Protein AF-A0A564Q3L9-F1 (afdb_monomer_lite)

Structure (mmCIF, N/CA/C/O backbone):
data_AF-A0A564Q3L9-F1
#
_entry.id   AF-A0A564Q3L9-F1
#
loop_
_atom_site.group_PDB
_atom_site.id
_atom_site.type_symbol
_atom_site.label_atom_id
_atom_site.label_alt_id
_atom_site.label_comp_id
_atom_site.label_asym_id
_atom_site.label_entity_id
_atom_site.label_seq_id
_atom_site.pdbx_PDB_ins_code
_atom_site.Cartn_x
_atom_site.Cartn_y
_atom_site.Cartn_z
_atom_site.occupancy
_atom_site.B_iso_or_equiv
_atom_site.auth_seq_id
_atom_site.auth_comp_id
_atom_site.auth_asym_id
_atom_site.auth_atom_id
_atom_site.pdbx_PDB_model_num
ATOM 1 N N . MET A 1 1 ? -37.054 45.787 -38.393 1.00 36.66 1 MET A N 1
ATOM 2 C CA . MET A 1 1 ? -37.288 44.353 -38.662 1.00 36.66 1 MET A CA 1
ATOM 3 C C . MET A 1 1 ? -36.066 43.829 -39.397 1.00 36.66 1 MET A C 1
ATOM 5 O O . MET A 1 1 ? -36.064 43.747 -40.614 1.00 36.66 1 MET A O 1
ATOM 9 N N . ASN A 1 2 ? -34.985 43.690 -38.637 1.00 29.45 2 ASN A N 1
ATOM 10 C CA . ASN A 1 2 ? -33.688 43.140 -39.015 1.00 29.45 2 ASN A CA 1
ATOM 11 C C . ASN A 1 2 ? -32.836 43.249 -37.755 1.00 29.45 2 ASN A C 1
ATOM 13 O O . ASN A 1 2 ? -32.255 44.293 -37.501 1.00 29.45 2 ASN A O 1
ATOM 17 N N . GLU A 1 3 ? -32.912 42.216 -36.932 1.00 30.67 3 GLU A N 1
ATOM 18 C CA . GLU A 1 3 ? -31.900 41.748 -35.986 1.00 30.67 3 GLU A CA 1
ATOM 19 C C . GLU A 1 3 ? -32.474 40.473 -35.355 1.00 30.67 3 GLU A C 1
ATOM 21 O O . GLU A 1 3 ? -33.692 40.308 -35.316 1.00 30.67 3 GLU A O 1
ATOM 26 N N . ILE A 1 4 ? -31.609 39.563 -34.906 1.00 30.97 4 ILE A N 1
ATOM 27 C CA . ILE A 1 4 ? -31.904 38.184 -34.462 1.00 30.97 4 ILE A CA 1
ATOM 28 C C . ILE A 1 4 ? -31.942 37.153 -35.607 1.00 30.97 4 ILE A C 1
ATOM 30 O O . ILE A 1 4 ? -32.950 36.520 -35.904 1.00 30.97 4 ILE A O 1
ATOM 34 N N . LYS A 1 5 ? -30.777 36.936 -36.226 1.00 33.12 5 LYS A N 1
ATOM 35 C CA . LYS A 1 5 ? -30.342 35.616 -36.721 1.00 33.12 5 LYS A CA 1
ATOM 36 C C . LYS A 1 5 ? -28.828 35.487 -36.538 1.00 33.12 5 LYS A C 1
ATOM 38 O O . LYS A 1 5 ? -28.066 35.580 -37.493 1.00 33.12 5 LYS A O 1
ATOM 43 N N . ARG A 1 6 ? -28.405 35.325 -35.282 1.00 31.47 6 ARG A N 1
ATOM 44 C CA . ARG A 1 6 ? -27.099 34.772 -34.880 1.00 31.47 6 ARG A CA 1
ATOM 45 C C . ARG A 1 6 ? -27.146 34.447 -33.385 1.00 31.47 6 ARG A C 1
ATOM 47 O O . ARG A 1 6 ? -26.598 35.158 -32.556 1.00 31.47 6 ARG A O 1
ATOM 54 N N . THR A 1 7 ? -27.894 33.403 -33.038 1.00 29.00 7 THR A N 1
ATOM 55 C CA . THR A 1 7 ? -27.875 32.805 -31.692 1.00 29.00 7 THR A CA 1
ATOM 56 C C . THR A 1 7 ? -28.346 31.358 -31.813 1.00 29.00 7 THR A C 1
ATOM 58 O O . THR A 1 7 ? -29.477 31.000 -31.513 1.00 29.00 7 THR A O 1
ATOM 61 N N . SER A 1 8 ? -27.490 30.528 -32.398 1.00 32.84 8 SER A N 1
ATOM 62 C CA . SER A 1 8 ? -27.624 29.068 -32.422 1.00 32.84 8 SER A CA 1
ATOM 63 C C . SER A 1 8 ? -26.205 28.513 -32.503 1.00 32.84 8 SER A C 1
ATOM 65 O O . SER A 1 8 ? -25.759 28.121 -33.573 1.00 32.84 8 SER A O 1
ATOM 67 N N . ALA A 1 9 ? -25.466 28.666 -31.399 1.00 28.91 9 ALA A N 1
ATOM 68 C CA . ALA A 1 9 ? -24.153 28.051 -31.150 1.00 28.91 9 ALA A CA 1
ATOM 69 C C . ALA A 1 9 ? -23.674 28.160 -29.677 1.00 28.91 9 ALA A C 1
ATOM 71 O O . ALA A 1 9 ? -22.564 27.742 -29.391 1.00 28.91 9 ALA A O 1
ATOM 72 N N . ILE A 1 10 ? -24.455 28.714 -28.729 1.00 29.48 10 ILE A N 1
ATOM 73 C CA . ILE A 1 10 ? -24.005 28.930 -27.326 1.00 29.48 10 ILE A CA 1
ATOM 74 C C . ILE A 1 10 ? -25.071 28.465 -26.307 1.00 29.48 10 ILE A C 1
ATOM 76 O O . ILE A 1 10 ? -25.273 29.073 -25.270 1.00 29.48 10 ILE A O 1
ATOM 80 N N . VAL A 1 11 ? -25.819 27.394 -26.598 1.00 29.17 11 VAL A N 1
ATOM 81 C CA . VAL A 1 11 ? -26.769 26.798 -25.620 1.00 29.17 11 VAL A CA 1
ATOM 82 C C . VAL A 1 11 ? -26.702 25.261 -25.643 1.00 29.17 11 VAL A C 1
ATOM 84 O O . VAL A 1 11 ? -27.696 24.580 -25.453 1.00 29.17 11 VAL A O 1
ATOM 87 N N . VAL A 1 12 ? -25.524 24.688 -25.916 1.00 30.05 12 VAL A N 1
ATOM 88 C CA . VAL A 1 12 ? -25.299 23.224 -25.846 1.00 30.05 12 VAL A CA 1
ATOM 89 C C . VAL A 1 12 ? -24.134 22.857 -24.904 1.00 30.05 12 VAL A C 1
ATOM 91 O O . VAL A 1 12 ? -23.819 21.691 -24.744 1.00 30.05 12 VAL A O 1
ATOM 94 N N . ILE A 1 13 ? -23.541 23.821 -24.187 1.00 26.33 13 ILE A N 1
ATOM 95 C CA . ILE A 1 13 ? -22.445 23.558 -23.223 1.00 26.33 13 ILE A CA 1
ATOM 96 C C . ILE A 1 13 ? -22.904 23.672 -21.753 1.00 26.33 13 ILE A C 1
ATOM 98 O O . ILE A 1 13 ? -22.250 23.177 -20.847 1.00 26.33 13 ILE A O 1
ATOM 102 N N . THR A 1 14 ? -24.102 24.190 -21.483 1.00 26.00 14 THR A N 1
ATOM 103 C CA . THR A 1 14 ? -24.658 24.309 -20.119 1.00 26.00 14 THR A CA 1
ATOM 104 C C . THR A 1 14 ? -25.574 23.149 -19.706 1.00 26.00 14 THR A C 1
ATOM 106 O O . THR A 1 14 ? -26.394 23.286 -18.804 1.00 26.00 14 THR A O 1
ATOM 109 N N . SER A 1 15 ? -25.431 21.981 -20.339 1.00 25.38 15 SER A N 1
ATOM 110 C CA . SER A 1 15 ? -26.140 20.744 -19.951 1.00 25.38 15 SER A CA 1
ATOM 111 C C . SER A 1 15 ? -25.208 19.546 -19.717 1.00 25.38 15 SER A C 1
ATOM 113 O O . SER A 1 15 ? -25.695 18.438 -19.534 1.00 25.38 15 SER A O 1
ATOM 115 N N . VAL A 1 16 ? -23.888 19.777 -19.673 1.00 28.89 16 VAL A N 1
ATOM 116 C CA . VAL A 1 16 ? -22.863 18.765 -19.334 1.00 28.89 16 VAL A CA 1
ATOM 117 C C . VAL A 1 16 ? -22.222 19.029 -17.957 1.00 28.89 16 VAL A C 1
ATOM 119 O O . VAL A 1 16 ? -21.744 18.106 -17.318 1.00 28.89 16 VAL A O 1
ATOM 122 N N . LEU A 1 17 ? -22.349 20.237 -17.395 1.00 28.06 17 LEU A N 1
ATOM 123 C CA . LEU A 1 17 ? -21.810 20.586 -16.064 1.00 28.06 17 LEU A CA 1
ATOM 124 C C . LEU A 1 17 ? -22.804 20.431 -14.895 1.00 28.06 17 LEU A C 1
ATOM 126 O O . LEU A 1 17 ? -22.549 20.884 -13.789 1.00 28.06 17 LEU A O 1
ATOM 130 N N . LEU A 1 18 ? -23.938 19.765 -15.121 1.00 27.64 18 LEU A N 1
ATOM 131 C CA . LEU A 1 18 ? -24.878 19.358 -14.060 1.00 27.64 18 LEU A CA 1
ATOM 132 C C . LEU A 1 18 ? -25.152 17.844 -14.065 1.00 27.64 18 LEU A C 1
ATOM 134 O O . LEU A 1 18 ? -26.038 17.368 -13.365 1.00 27.64 18 LEU A O 1
ATOM 138 N N . LEU A 1 19 ? -24.354 17.100 -14.838 1.00 25.92 19 LEU A N 1
ATOM 139 C CA . LEU A 1 19 ? -24.280 15.638 -14.832 1.00 25.92 19 LEU A CA 1
ATOM 140 C C . LEU A 1 19 ? -22.906 15.117 -14.371 1.00 25.92 19 LEU A C 1
ATOM 142 O O . LEU A 1 19 ? -22.805 13.937 -14.080 1.00 25.92 19 LEU A O 1
ATOM 146 N N . ALA A 1 20 ? -21.901 15.981 -14.181 1.00 26.83 20 ALA A N 1
ATOM 147 C CA . ALA A 1 20 ? -20.660 15.631 -13.474 1.00 26.83 20 ALA A CA 1
ATOM 148 C C . ALA A 1 20 ? -20.811 15.677 -11.936 1.00 26.83 20 ALA A C 1
ATOM 150 O O . ALA A 1 20 ? -20.135 14.947 -11.231 1.00 26.83 20 ALA A O 1
ATOM 151 N N . ALA A 1 21 ? -21.792 16.422 -11.409 1.00 28.83 21 ALA A N 1
ATOM 152 C CA . ALA A 1 21 ? -22.181 16.371 -9.990 1.00 28.83 21 ALA A CA 1
ATOM 153 C C . ALA A 1 21 ? -23.227 15.271 -9.677 1.00 28.83 21 ALA A C 1
ATOM 155 O O . ALA A 1 21 ? -23.758 15.200 -8.574 1.00 28.83 21 ALA A O 1
ATOM 156 N N . LEU A 1 22 ? -23.558 14.432 -10.665 1.00 26.75 22 LEU A N 1
ATOM 157 C CA . LEU A 1 22 ? -24.455 13.274 -10.529 1.00 26.75 22 LEU A CA 1
ATOM 158 C C . LEU A 1 22 ? -23.872 11.993 -11.155 1.00 26.75 22 LEU A C 1
ATOM 160 O O . LEU A 1 22 ? -24.547 10.971 -11.180 1.00 26.75 22 LEU A O 1
ATOM 164 N N . ALA A 1 23 ? -22.626 12.047 -11.637 1.00 25.62 23 ALA A N 1
ATOM 165 C CA . ALA A 1 23 ? -21.830 10.888 -12.042 1.00 25.62 23 ALA A CA 1
ATOM 166 C C . ALA A 1 23 ? -20.826 10.457 -10.953 1.00 25.62 23 ALA A C 1
ATOM 168 O O . ALA A 1 23 ? -20.194 9.422 -11.095 1.00 25.62 23 ALA A O 1
ATOM 169 N N . LEU A 1 24 ? -20.765 11.185 -9.830 1.00 31.55 24 LEU A N 1
ATOM 170 C CA . LEU A 1 24 ? -20.158 10.743 -8.566 1.00 31.55 24 LEU A CA 1
ATOM 171 C C . LEU A 1 24 ? -21.138 9.925 -7.689 1.00 31.55 24 LEU A C 1
ATOM 173 O O . LEU A 1 24 ? -20.862 9.668 -6.526 1.00 31.55 24 LEU A O 1
ATOM 177 N N . SER A 1 25 ? -22.307 9.528 -8.216 1.00 28.67 25 SER A N 1
ATOM 178 C CA . SER A 1 25 ? -23.333 8.771 -7.469 1.00 28.67 25 SER A CA 1
ATOM 179 C C . SER A 1 25 ? -23.845 7.503 -8.160 1.00 28.67 25 SER A C 1
ATOM 181 O O . SER A 1 25 ? -24.833 6.909 -7.731 1.00 28.67 25 SER A O 1
ATOM 183 N N . THR A 1 26 ? -23.147 7.024 -9.187 1.00 27.47 26 THR A N 1
ATOM 184 C CA . THR A 1 26 ? -23.281 5.642 -9.663 1.00 27.47 26 THR A CA 1
ATOM 185 C C . THR A 1 26 ? -21.883 5.120 -9.941 1.00 27.47 26 THR A C 1
ATOM 187 O O . THR A 1 26 ? -21.382 5.283 -11.051 1.00 27.47 26 THR A O 1
ATOM 190 N N . GLY A 1 27 ? -21.252 4.548 -8.911 1.00 35.16 27 GLY A N 1
ATOM 191 C CA . GLY A 1 27 ? -19.991 3.814 -9.002 1.00 35.16 27 GLY A CA 1
ATOM 192 C C . GLY A 1 27 ? -20.140 2.592 -9.901 1.00 35.16 27 GLY A C 1
ATOM 193 O O . GLY A 1 27 ? -20.323 1.475 -9.439 1.00 35.16 27 GLY A O 1
ATOM 194 N N . ILE A 1 28 ? -20.132 2.839 -11.204 1.00 32.59 28 ILE A N 1
ATOM 195 C CA . ILE A 1 28 ? -19.844 1.861 -12.242 1.00 32.59 28 ILE A CA 1
ATOM 196 C C . ILE A 1 28 ? -18.863 2.568 -13.177 1.00 32.59 28 ILE A C 1
ATOM 198 O O . ILE A 1 28 ? -19.193 2.933 -14.305 1.00 32.59 28 ILE A O 1
ATOM 202 N N . ALA A 1 29 ? -17.666 2.842 -12.660 1.00 27.23 29 ALA A N 1
ATOM 203 C CA . ALA A 1 29 ? -16.497 2.741 -13.510 1.00 27.23 29 ALA A CA 1
ATOM 204 C C . ALA A 1 29 ? -16.290 1.236 -13.693 1.00 27.23 29 ALA A C 1
ATOM 206 O O . ALA A 1 29 ? -16.245 0.490 -12.716 1.00 27.23 29 ALA A O 1
ATOM 207 N N . SER A 1 30 ? -16.326 0.772 -14.939 1.00 27.17 30 SER A N 1
ATOM 208 C CA . SER A 1 30 ? -15.905 -0.587 -15.243 1.00 27.17 30 SER A CA 1
ATOM 209 C C . SER A 1 30 ? -14.473 -0.743 -14.755 1.00 27.17 30 SER A C 1
ATOM 211 O O . SER A 1 30 ? -13.633 0.083 -15.109 1.00 27.17 30 SER A O 1
ATOM 213 N N . ALA A 1 31 ? -14.240 -1.779 -13.952 1.00 31.03 31 ALA A N 1
ATOM 214 C CA . ALA A 1 31 ? -12.922 -2.331 -13.710 1.00 31.03 31 ALA A CA 1
ATOM 215 C C . ALA A 1 31 ? -12.270 -2.604 -15.071 1.00 31.03 31 ALA A C 1
ATOM 217 O O . ALA A 1 31 ? -12.680 -3.512 -15.785 1.00 31.03 31 ALA A O 1
ATOM 218 N N . ASP A 1 32 ? -11.374 -1.708 -15.454 1.00 30.39 32 ASP A N 1
ATOM 219 C CA . ASP A 1 32 ? -10.386 -1.853 -16.518 1.00 30.39 32 ASP A CA 1
ATOM 220 C C . ASP A 1 32 ? -9.269 -0.846 -16.183 1.00 30.39 32 ASP A C 1
ATOM 222 O O . ASP A 1 32 ? -8.963 0.074 -16.935 1.00 30.39 32 ASP A O 1
ATOM 226 N N . SER A 1 33 ? -8.708 -0.971 -14.979 1.00 30.72 33 SER A N 1
ATOM 227 C CA . SER A 1 33 ? -7.280 -0.742 -14.779 1.00 30.72 33 SER A CA 1
ATOM 228 C C . SER A 1 33 ? -6.671 -2.133 -14.822 1.00 30.72 33 SER A C 1
ATOM 230 O O . SER A 1 33 ? -6.732 -2.892 -13.852 1.00 30.72 33 SER A O 1
ATOM 232 N N . ALA A 1 34 ? -6.245 -2.519 -16.021 1.00 28.45 34 ALA A N 1
ATOM 233 C CA . ALA A 1 34 ? -5.473 -3.728 -16.208 1.00 28.45 34 ALA A CA 1
ATOM 234 C C . ALA A 1 34 ? -4.266 -3.659 -15.270 1.00 28.45 34 ALA A C 1
ATOM 236 O O . ALA A 1 34 ? -3.600 -2.633 -15.176 1.00 28.45 34 ALA A O 1
ATOM 237 N N . LYS A 1 35 ? -4.079 -4.749 -14.536 1.00 37.16 35 LYS A N 1
ATOM 238 C CA . LYS A 1 35 ? -2.906 -5.054 -13.734 1.00 37.16 35 LYS A CA 1
ATOM 239 C C . LYS A 1 35 ? -1.649 -4.768 -14.557 1.00 37.16 35 LYS A C 1
ATOM 241 O O . LYS A 1 35 ? -1.450 -5.436 -15.564 1.00 37.16 35 LYS A O 1
ATOM 246 N N . GLU A 1 36 ? -0.796 -3.867 -14.103 1.00 40.03 36 GLU A N 1
ATOM 247 C CA . GLU A 1 36 ? 0.636 -3.933 -14.416 1.00 40.03 36 GLU A CA 1
ATOM 248 C C . GLU A 1 36 ? 1.309 -4.660 -13.243 1.00 40.03 36 GLU A C 1
ATOM 250 O O . GLU A 1 36 ? 2.118 -4.145 -12.482 1.00 40.03 36 GLU A O 1
ATOM 255 N N . GLU A 1 37 ? 0.865 -5.907 -13.044 1.00 47.66 37 GLU A N 1
ATOM 256 C CA . GLU A 1 37 ? 1.752 -6.945 -12.534 1.00 47.66 37 GLU A CA 1
ATOM 257 C C . GLU A 1 37 ? 2.782 -7.145 -13.654 1.00 47.66 37 GLU A C 1
ATOM 259 O O . GLU A 1 37 ? 2.371 -7.242 -14.811 1.00 47.66 37 GLU A O 1
ATOM 264 N N . LEU A 1 38 ? 4.082 -7.277 -13.350 1.00 52.72 38 LEU A N 1
ATOM 265 C CA . LEU A 1 38 ? 4.919 -8.143 -14.188 1.00 52.72 38 LEU A CA 1
ATOM 266 C C . LEU A 1 38 ? 4.103 -9.423 -14.322 1.00 52.72 38 LEU A C 1
ATOM 268 O O . LEU A 1 38 ? 3.833 -10.036 -13.283 1.00 52.72 38 LEU A O 1
ATOM 272 N N . PRO A 1 39 ? 3.580 -9.757 -15.505 1.00 64.38 39 PRO A N 1
ATOM 273 C CA . PRO A 1 39 ? 2.521 -10.737 -15.576 1.00 64.38 39 PRO A CA 1
ATOM 274 C C . PRO A 1 39 ? 3.146 -12.089 -15.265 1.00 64.38 39 PRO A C 1
ATOM 276 O O . PRO A 1 39 ? 3.690 -12.739 -16.141 1.00 64.38 39 PRO A O 1
ATOM 279 N N . ALA A 1 40 ? 3.139 -12.498 -13.994 1.00 66.94 40 ALA A N 1
ATOM 280 C CA . ALA A 1 40 ? 3.864 -13.679 -13.534 1.00 66.94 40 ALA A CA 1
ATOM 281 C C . ALA A 1 40 ? 3.378 -14.929 -14.275 1.00 66.94 40 ALA A C 1
ATOM 283 O O . ALA A 1 40 ? 4.156 -15.835 -14.539 1.00 66.94 40 ALA A O 1
ATOM 284 N N . ALA A 1 41 ? 2.101 -14.929 -14.670 1.00 69.75 41 ALA A N 1
ATOM 285 C CA . ALA A 1 41 ? 1.532 -15.923 -15.565 1.00 69.75 41 ALA A CA 1
ATOM 286 C C . ALA A 1 41 ? 2.156 -15.887 -16.971 1.00 69.75 41 ALA A C 1
ATOM 288 O O . ALA A 1 41 ? 2.513 -16.946 -17.468 1.00 69.75 41 ALA A O 1
ATOM 289 N N . ASP A 1 42 ? 2.331 -14.711 -17.579 1.00 77.25 42 ASP A N 1
ATOM 290 C CA . ASP A 1 42 ? 2.924 -14.585 -18.917 1.00 77.25 42 ASP A CA 1
ATOM 291 C C . ASP A 1 42 ? 4.443 -14.853 -18.874 1.00 77.25 42 ASP A C 1
ATOM 293 O O . ASP A 1 42 ? 4.977 -15.508 -19.758 1.00 77.25 42 ASP A O 1
ATOM 297 N N . ILE A 1 43 ? 5.147 -14.429 -17.814 1.00 84.50 43 ILE A N 1
ATOM 298 C CA . ILE A 1 43 ? 6.557 -14.775 -17.558 1.00 84.50 43 ILE A CA 1
ATOM 299 C C . ILE A 1 43 ? 6.713 -16.295 -17.453 1.00 84.50 43 ILE A C 1
ATOM 301 O O . ILE A 1 43 ? 7.614 -16.866 -18.062 1.00 84.50 43 ILE A O 1
ATOM 305 N N . GLN A 1 44 ? 5.836 -16.951 -16.690 1.00 87.38 44 GLN A N 1
ATOM 306 C CA . GLN A 1 44 ? 5.859 -18.400 -16.529 1.00 87.38 44 GLN A CA 1
ATOM 307 C C . GLN A 1 44 ? 5.519 -19.122 -17.839 1.00 87.38 44 GLN A C 1
ATOM 309 O O . GLN A 1 44 ? 6.202 -20.078 -18.180 1.00 87.38 44 GLN A O 1
ATOM 314 N N . GLU A 1 45 ? 4.532 -18.638 -18.599 1.00 88.06 45 GLU A N 1
ATOM 315 C CA . GLU A 1 45 ? 4.182 -19.172 -19.924 1.00 88.06 45 GLU A CA 1
ATOM 316 C C . GLU A 1 45 ? 5.370 -19.084 -20.895 1.00 88.06 45 GLU A C 1
ATOM 318 O O . GLU A 1 45 ? 5.700 -20.067 -21.551 1.00 88.06 45 GLU A O 1
ATOM 323 N N . VAL A 1 46 ? 6.079 -17.951 -20.930 1.00 94.19 46 VAL A N 1
ATOM 324 C CA . VAL A 1 46 ? 7.265 -17.783 -21.786 1.00 94.19 46 VAL A CA 1
ATOM 325 C C . VAL A 1 46 ? 8.413 -18.705 -21.358 1.00 94.19 46 VAL A C 1
ATOM 327 O O . VAL A 1 46 ? 9.082 -19.277 -22.216 1.00 94.19 46 VAL A O 1
ATOM 330 N N . ILE A 1 47 ? 8.646 -18.887 -20.052 1.00 96.50 47 ILE A N 1
ATOM 331 C CA . ILE A 1 47 ? 9.673 -19.820 -19.552 1.00 96.50 47 ILE A CA 1
ATOM 332 C C . ILE A 1 47 ? 9.321 -21.272 -19.906 1.00 96.50 47 ILE A C 1
ATOM 334 O O . ILE A 1 47 ? 10.213 -22.021 -20.295 1.00 96.50 47 ILE A O 1
ATOM 338 N N . GLU A 1 48 ? 8.044 -21.660 -19.836 1.00 95.38 48 GLU A N 1
ATOM 339 C CA . GLU A 1 48 ? 7.585 -22.998 -20.238 1.00 95.38 48 GLU A CA 1
ATOM 340 C C . GLU A 1 48 ? 7.830 -23.266 -21.739 1.00 95.38 48 GLU A C 1
ATOM 342 O O . GLU A 1 48 ? 8.279 -24.355 -22.097 1.00 95.38 48 GLU A O 1
ATOM 347 N N . GLU A 1 49 ? 7.606 -22.280 -22.616 1.00 97.31 49 GLU A N 1
ATOM 348 C CA . GLU A 1 49 ? 7.916 -22.395 -24.055 1.00 97.31 49 GLU A CA 1
ATOM 349 C C . GLU A 1 49 ? 9.438 -22.499 -24.300 1.00 97.31 49 GLU A C 1
ATOM 351 O O . GLU A 1 49 ? 9.894 -23.307 -25.113 1.00 97.31 49 GLU A O 1
ATOM 356 N N . ILE A 1 50 ? 10.253 -21.737 -23.554 1.00 97.56 50 ILE A N 1
ATOM 357 C CA . ILE A 1 50 ? 11.722 -21.858 -23.599 1.00 97.56 50 ILE A CA 1
ATOM 358 C C . ILE A 1 50 ? 12.156 -23.268 -23.180 1.00 97.56 50 ILE A C 1
ATOM 360 O O . ILE A 1 50 ? 12.977 -23.875 -23.870 1.00 97.56 50 ILE A O 1
ATOM 364 N N . ASP A 1 51 ? 11.609 -23.800 -22.084 1.00 97.94 51 ASP A N 1
ATOM 365 C CA . ASP A 1 51 ? 11.919 -25.148 -21.599 1.00 97.94 51 ASP A CA 1
ATOM 366 C C . ASP A 1 51 ? 11.578 -26.221 -22.643 1.00 97.94 51 ASP A C 1
ATOM 368 O O . ASP A 1 51 ? 12.400 -27.099 -22.930 1.00 97.94 51 ASP A O 1
ATOM 372 N N . GLU A 1 52 ? 10.404 -26.128 -23.278 1.00 97.75 52 GLU A N 1
ATOM 373 C CA . GLU A 1 52 ? 9.997 -27.056 -24.339 1.00 97.75 52 GLU A CA 1
ATOM 374 C C . GLU A 1 52 ? 11.005 -27.053 -25.500 1.00 97.75 52 GLU A C 1
ATOM 376 O O . GLU A 1 52 ? 11.483 -28.116 -25.916 1.00 97.75 52 GLU A O 1
ATOM 381 N N . HIS A 1 53 ? 11.409 -25.875 -25.973 1.00 97.88 53 HIS A N 1
ATOM 382 C CA . HIS A 1 53 ? 12.366 -25.759 -27.070 1.00 97.88 53 HIS A CA 1
ATOM 383 C C . HIS A 1 53 ? 13.799 -26.164 -26.686 1.00 97.88 53 HIS A C 1
ATOM 385 O O . HIS A 1 53 ? 14.516 -26.755 -27.499 1.00 97.88 53 HIS A O 1
ATOM 391 N N . VAL A 1 54 ? 14.241 -25.932 -25.447 1.00 97.81 54 VAL A N 1
ATOM 392 C CA . VAL A 1 54 ? 15.548 -26.427 -24.973 1.00 97.81 54 VAL A CA 1
ATOM 393 C C . VAL A 1 54 ? 15.563 -27.958 -24.945 1.00 97.81 54 VAL A C 1
ATOM 395 O O . VAL A 1 54 ? 16.535 -28.580 -25.390 1.00 97.81 54 VAL A O 1
ATOM 398 N N . HIS A 1 55 ? 14.460 -28.596 -24.551 1.00 97.56 55 HIS A N 1
ATOM 399 C CA . HIS A 1 55 ? 14.314 -30.045 -24.674 1.00 97.56 55 HIS A CA 1
ATOM 400 C C . HIS A 1 55 ? 14.368 -30.518 -26.137 1.00 97.56 55 HIS A C 1
ATOM 402 O O . HIS A 1 55 ? 14.934 -31.583 -26.421 1.00 97.56 55 HIS A O 1
ATOM 408 N N . GLU A 1 56 ? 13.815 -29.763 -27.088 1.00 97.44 56 GLU A N 1
ATOM 409 C CA . GLU A 1 56 ? 13.961 -30.045 -28.523 1.00 97.44 56 GLU A CA 1
ATOM 410 C C . GLU A 1 56 ? 15.424 -29.943 -28.982 1.00 97.44 56 GLU A C 1
ATOM 412 O O . GLU A 1 56 ? 15.898 -30.856 -29.671 1.00 97.44 56 GLU A O 1
ATOM 417 N N . LEU A 1 57 ? 16.174 -28.928 -28.528 1.00 96.69 57 LEU A N 1
ATOM 418 C CA . LEU A 1 57 ? 17.610 -28.797 -28.807 1.00 96.69 57 LEU A CA 1
ATOM 419 C C . LEU A 1 57 ? 18.408 -30.000 -28.302 1.00 96.69 57 LEU A C 1
ATOM 421 O O . LEU A 1 57 ? 19.214 -30.569 -29.048 1.00 96.69 57 LEU A O 1
ATOM 425 N N . ILE A 1 58 ? 18.177 -30.427 -27.058 1.00 97.31 58 ILE A N 1
ATOM 426 C CA . ILE A 1 58 ? 18.849 -31.595 -26.466 1.00 97.31 58 ILE A CA 1
ATOM 427 C C . ILE A 1 58 ? 18.574 -32.834 -27.324 1.00 97.31 58 ILE A C 1
ATOM 429 O O . ILE A 1 58 ? 19.497 -33.538 -27.748 1.00 97.31 58 ILE A O 1
ATOM 433 N N . ASN A 1 59 ? 17.299 -33.088 -27.630 1.00 97.19 59 ASN A N 1
ATOM 434 C CA . ASN A 1 59 ? 16.887 -34.262 -28.393 1.00 97.19 59 ASN A CA 1
ATOM 435 C C . ASN A 1 59 ? 17.454 -34.254 -29.821 1.00 97.19 59 ASN A C 1
ATOM 437 O O . ASN A 1 59 ? 17.954 -35.283 -30.283 1.00 97.19 59 ASN A O 1
ATOM 441 N N . GLY A 1 60 ? 17.419 -33.116 -30.518 1.00 97.12 60 GLY A N 1
ATOM 442 C CA . GLY A 1 60 ? 17.994 -32.992 -31.856 1.00 97.12 60 GLY A CA 1
ATOM 443 C C . GLY A 1 60 ? 19.516 -33.163 -31.847 1.00 97.12 60 GLY A C 1
ATOM 444 O O . GLY A 1 60 ? 20.069 -33.900 -32.668 1.00 97.12 60 GLY A O 1
ATOM 445 N N . THR A 1 61 ? 20.207 -32.603 -30.853 1.00 97.81 61 THR A N 1
ATOM 446 C CA . THR A 1 61 ? 21.660 -32.782 -30.698 1.00 97.81 61 THR A CA 1
ATOM 447 C C . THR A 1 61 ? 22.028 -34.251 -30.476 1.00 97.81 61 THR A C 1
ATOM 449 O O . THR A 1 61 ? 22.969 -34.757 -31.096 1.00 97.81 61 THR A O 1
ATOM 452 N N . MET A 1 62 ? 21.250 -34.984 -29.670 1.00 97.50 62 MET A N 1
ATOM 453 C CA . MET A 1 62 ? 21.428 -36.431 -29.498 1.00 97.50 62 MET A CA 1
ATOM 454 C C . MET A 1 62 ? 21.262 -37.206 -30.815 1.00 97.50 62 MET A C 1
ATOM 456 O O . MET A 1 62 ? 21.963 -38.191 -31.049 1.00 97.50 62 MET A O 1
ATOM 460 N N . VAL A 1 63 ? 20.377 -36.763 -31.713 1.00 97.50 63 VAL A N 1
ATOM 461 C CA . VAL A 1 63 ? 20.232 -37.383 -33.040 1.00 97.50 63 VAL A CA 1
ATOM 462 C C . VAL A 1 63 ? 21.472 -37.140 -33.905 1.00 97.50 63 VAL A C 1
ATOM 464 O O . VAL A 1 63 ? 21.923 -38.068 -34.585 1.00 97.50 63 VAL A O 1
ATOM 467 N N . ILE A 1 64 ? 22.061 -35.938 -33.867 1.00 97.38 64 ILE A N 1
ATOM 468 C CA . ILE A 1 64 ? 23.348 -35.662 -34.529 1.00 97.38 64 ILE A CA 1
ATOM 469 C C . ILE A 1 64 ? 24.430 -36.590 -33.967 1.00 97.38 64 ILE A C 1
ATOM 471 O O . ILE A 1 64 ? 25.113 -37.258 -34.750 1.00 97.38 64 ILE A O 1
ATOM 475 N N . HIS A 1 65 ? 24.540 -36.683 -32.640 1.00 98.06 65 HIS A N 1
ATOM 476 C CA . HIS A 1 65 ? 25.489 -37.548 -31.935 1.00 98.06 65 HIS A CA 1
ATOM 477 C C . HIS A 1 65 ? 25.392 -39.012 -32.389 1.00 98.06 65 HIS A C 1
ATOM 479 O O . HIS A 1 65 ? 26.379 -39.582 -32.866 1.00 98.06 65 HIS A O 1
ATOM 485 N N . ASP A 1 66 ? 24.199 -39.605 -32.304 1.00 97.75 66 ASP A N 1
ATOM 486 C CA . ASP A 1 66 ? 23.985 -41.028 -32.577 1.00 97.75 66 ASP A CA 1
ATOM 487 C C . ASP A 1 66 ? 24.175 -41.361 -34.063 1.00 97.75 66 ASP A C 1
ATOM 489 O O . ASP A 1 66 ? 24.797 -42.367 -34.417 1.00 97.75 66 ASP A O 1
ATOM 493 N N . ASN A 1 67 ? 23.659 -40.520 -34.966 1.00 97.56 67 ASN A N 1
ATOM 494 C CA . ASN A 1 67 ? 23.759 -40.764 -36.406 1.00 97.56 67 ASN A CA 1
ATOM 495 C C . ASN A 1 67 ? 25.202 -40.659 -36.907 1.00 97.56 67 ASN A C 1
ATOM 497 O O . ASN A 1 67 ? 25.623 -41.455 -37.754 1.00 97.56 67 ASN A O 1
ATOM 501 N N . THR A 1 68 ? 25.964 -39.692 -36.396 1.00 97.31 68 THR A N 1
ATOM 502 C CA . THR A 1 68 ? 27.367 -39.501 -36.783 1.00 97.31 68 THR A CA 1
ATOM 503 C C . THR A 1 68 ? 28.261 -40.600 -36.210 1.00 97.31 68 THR A C 1
ATOM 505 O O . THR A 1 68 ? 29.126 -41.088 -36.941 1.00 97.31 68 THR A O 1
ATOM 508 N N . GLU A 1 69 ? 27.969 -41.113 -35.008 1.00 97.75 69 GLU A N 1
ATOM 509 C CA . GLU A 1 69 ? 28.619 -42.304 -34.434 1.00 97.75 69 GLU A CA 1
ATOM 510 C C . GLU A 1 69 ? 28.456 -43.526 -35.358 1.00 97.75 69 GLU A C 1
ATOM 512 O O . GLU A 1 69 ? 29.435 -44.201 -35.687 1.00 97.75 69 GLU A O 1
ATOM 517 N N . GLN A 1 70 ? 27.243 -43.778 -35.881 1.00 97.56 70 GLN A N 1
ATOM 518 C CA . GLN A 1 70 ? 27.002 -44.904 -36.802 1.00 97.56 70 GLN A CA 1
ATOM 519 C C . GLN A 1 70 ? 27.866 -44.843 -38.073 1.00 97.56 70 GLN A C 1
ATOM 521 O O . GLN A 1 70 ? 28.165 -45.883 -38.674 1.00 97.56 70 GLN A O 1
ATOM 526 N N . ILE A 1 71 ? 28.253 -43.641 -38.511 1.00 96.56 71 ILE A N 1
ATOM 527 C CA . ILE A 1 71 ? 29.122 -43.435 -39.674 1.00 96.56 71 ILE A CA 1
ATOM 528 C C . ILE A 1 71 ? 30.600 -43.520 -39.258 1.00 96.56 71 ILE A C 1
ATOM 530 O O . ILE A 1 71 ? 31.376 -44.205 -39.929 1.00 96.56 71 ILE A O 1
ATOM 534 N N . ALA A 1 72 ? 30.991 -42.878 -38.156 1.00 96.69 72 ALA A N 1
ATOM 535 C CA . ALA A 1 72 ? 32.369 -42.822 -37.667 1.00 96.69 72 ALA A CA 1
ATOM 536 C C . ALA A 1 72 ? 32.922 -44.207 -37.271 1.00 96.69 72 ALA A C 1
ATOM 538 O O . ALA A 1 72 ? 34.040 -44.585 -37.660 1.00 96.69 72 ALA A O 1
ATOM 539 N N . ASP A 1 73 ? 32.110 -45.027 -36.600 1.00 96.38 73 ASP A N 1
ATOM 540 C CA . ASP A 1 73 ? 32.522 -46.328 -36.061 1.00 96.38 73 ASP A CA 1
ATOM 541 C C . ASP A 1 73 ? 32.498 -47.471 -37.080 1.00 96.38 73 ASP A C 1
ATOM 543 O O . ASP A 1 73 ? 33.021 -48.567 -36.836 1.00 96.38 73 ASP A O 1
ATOM 547 N N . ASN A 1 74 ? 31.936 -47.246 -38.269 1.00 95.44 74 ASN A N 1
ATOM 548 C CA . ASN A 1 74 ? 31.823 -48.309 -39.251 1.00 95.44 74 ASN A CA 1
ATOM 549 C C . ASN A 1 74 ? 33.140 -48.547 -40.005 1.00 95.44 74 ASN A C 1
ATOM 551 O O . ASN A 1 74 ? 33.407 -47.946 -41.045 1.00 95.44 74 ASN A O 1
ATOM 555 N N . GLU A 1 75 ? 33.922 -49.535 -39.554 1.00 94.00 75 GLU A N 1
ATOM 556 C CA . GLU A 1 75 ? 35.204 -49.928 -40.165 1.00 94.00 75 GLU A CA 1
ATOM 557 C C . GLU A 1 75 ? 35.140 -50.342 -41.648 1.00 94.00 75 GLU A C 1
ATOM 559 O O . GLU A 1 75 ? 36.180 -50.493 -42.291 1.00 94.00 75 GLU A O 1
ATOM 564 N N . THR A 1 76 ? 33.943 -50.542 -42.209 1.00 94.19 76 THR A N 1
ATOM 565 C CA . THR A 1 76 ? 33.768 -50.860 -43.634 1.00 94.19 76 THR A CA 1
ATOM 566 C C . THR A 1 76 ? 33.704 -49.629 -44.543 1.00 94.19 76 THR A C 1
ATOM 568 O O . THR A 1 76 ? 33.765 -49.788 -45.765 1.00 94.19 76 THR A O 1
ATOM 571 N N . LEU A 1 77 ? 33.587 -48.427 -43.969 1.00 94.88 77 LEU A N 1
ATOM 572 C CA . LEU A 1 77 ? 33.553 -47.149 -44.681 1.00 94.88 77 LEU A CA 1
ATOM 573 C C . LEU A 1 77 ? 34.956 -46.583 -44.944 1.00 94.88 77 LEU A C 1
ATOM 575 O O . LEU A 1 77 ? 35.949 -47.031 -44.371 1.00 94.88 77 LEU A O 1
ATOM 579 N N . ASP A 1 78 ? 35.026 -45.609 -45.855 1.00 95.19 78 ASP A N 1
ATOM 580 C CA . ASP A 1 78 ? 36.268 -44.911 -46.195 1.00 95.19 78 ASP A CA 1
ATOM 581 C C . ASP A 1 78 ? 36.818 -44.119 -45.000 1.00 95.19 78 ASP A C 1
ATOM 583 O O . ASP A 1 78 ? 36.058 -43.536 -44.231 1.00 95.19 78 ASP A O 1
ATOM 587 N N . GLU A 1 79 ? 38.142 -44.100 -44.847 1.00 95.62 79 GLU A N 1
ATOM 588 C CA . GLU A 1 79 ? 38.809 -43.494 -43.687 1.00 95.62 79 GLU A CA 1
ATOM 589 C C . GLU A 1 79 ? 38.581 -41.974 -43.616 1.00 95.62 79 GLU A C 1
ATOM 591 O O . GLU A 1 79 ? 38.383 -41.451 -42.523 1.00 95.62 79 GLU A O 1
ATOM 596 N N . ASP A 1 80 ? 38.532 -41.281 -44.762 1.00 95.50 80 ASP A N 1
ATOM 597 C CA . ASP A 1 80 ? 38.269 -39.833 -44.831 1.00 95.50 80 ASP A CA 1
ATOM 598 C C . ASP A 1 80 ? 36.826 -39.502 -44.418 1.00 95.50 80 ASP A C 1
ATOM 600 O O . ASP A 1 80 ? 36.597 -38.599 -43.619 1.00 95.50 80 ASP A O 1
ATOM 604 N N . LEU A 1 81 ? 35.852 -40.292 -44.889 1.00 96.31 81 LEU A N 1
ATOM 605 C CA . LEU A 1 81 ? 34.442 -40.157 -44.502 1.00 96.31 81 LEU A CA 1
ATOM 606 C C . LEU A 1 81 ? 34.243 -40.372 -42.997 1.00 96.31 81 LEU A C 1
ATOM 608 O O . LEU A 1 81 ? 33.540 -39.601 -42.350 1.00 96.31 81 LEU A O 1
ATOM 612 N N . ARG A 1 82 ? 34.870 -41.416 -42.443 1.00 97.56 82 ARG A N 1
ATOM 613 C CA . ARG A 1 82 ? 34.800 -41.712 -41.008 1.00 97.56 82 ARG A CA 1
ATOM 614 C C . ARG A 1 82 ? 35.423 -40.603 -40.170 1.00 97.56 82 ARG A C 1
ATOM 616 O O . ARG A 1 82 ? 34.863 -40.263 -39.142 1.00 97.56 82 ARG A O 1
ATOM 623 N N . ALA A 1 83 ? 36.545 -40.032 -40.613 1.00 97.06 83 ALA A N 1
ATOM 624 C CA . ALA A 1 83 ? 37.197 -38.931 -39.911 1.00 97.06 83 ALA A CA 1
ATOM 625 C C . ALA A 1 83 ? 36.322 -37.667 -39.870 1.00 97.06 83 ALA A C 1
ATOM 627 O O . ALA A 1 83 ? 36.247 -37.026 -38.830 1.00 97.06 83 ALA A O 1
ATOM 628 N N . LYS A 1 84 ? 35.620 -37.342 -40.965 1.00 97.38 84 LYS A N 1
ATOM 629 C CA . LYS A 1 84 ? 34.658 -36.226 -40.986 1.00 97.38 84 LYS A CA 1
ATOM 630 C C . LYS A 1 84 ? 33.457 -36.483 -40.077 1.00 97.38 84 LYS A C 1
ATOM 632 O O . LYS A 1 84 ? 33.037 -35.587 -39.360 1.00 97.38 84 LYS A O 1
ATOM 637 N N . ALA A 1 85 ? 32.911 -37.700 -40.099 1.00 97.38 85 ALA A N 1
ATOM 638 C CA . ALA A 1 85 ? 31.804 -38.069 -39.218 1.00 97.38 85 ALA A CA 1
ATOM 639 C C . ALA A 1 85 ? 32.210 -38.043 -37.739 1.00 97.38 85 ALA A C 1
ATOM 641 O O . ALA A 1 85 ? 31.430 -37.590 -36.914 1.00 97.38 85 ALA A O 1
ATOM 642 N N . GLU A 1 86 ? 33.436 -38.464 -37.422 1.00 97.56 86 GLU A N 1
ATOM 643 C CA . GLU A 1 86 ? 34.001 -38.364 -36.074 1.00 97.56 86 GLU A CA 1
ATOM 644 C C . GLU A 1 86 ? 34.138 -36.905 -35.623 1.00 97.56 86 GLU A C 1
ATOM 646 O O . GLU A 1 86 ? 33.883 -36.598 -34.468 1.00 97.56 86 GLU A O 1
ATOM 651 N N . GLU A 1 87 ? 34.506 -35.986 -36.519 1.00 97.69 87 GLU A N 1
ATOM 652 C CA . GLU A 1 87 ? 34.599 -34.558 -36.195 1.00 97.69 87 GLU A CA 1
ATOM 653 C C . GLU A 1 87 ? 33.233 -33.974 -35.803 1.00 97.69 87 GLU A C 1
ATOM 655 O O . GLU A 1 87 ? 33.123 -33.349 -34.749 1.00 97.69 87 GLU A O 1
ATOM 660 N N . VAL A 1 88 ? 32.182 -34.271 -36.577 1.00 97.19 88 VAL A N 1
ATOM 661 C CA . VAL A 1 88 ? 30.806 -33.855 -36.247 1.00 97.19 88 VAL A CA 1
ATOM 662 C C . VAL A 1 88 ? 30.298 -34.559 -34.981 1.00 97.19 88 VAL A C 1
ATOM 664 O O . VAL A 1 88 ? 29.655 -33.932 -34.143 1.00 97.19 88 VAL A O 1
ATOM 667 N N . HIS A 1 89 ? 30.624 -35.843 -34.793 1.00 97.38 89 HIS A N 1
ATOM 668 C CA . HIS A 1 89 ? 30.295 -36.576 -33.570 1.00 97.38 89 HIS A CA 1
ATOM 669 C C . HIS A 1 89 ? 30.934 -35.917 -32.345 1.00 97.38 89 HIS A C 1
ATOM 671 O O . HIS A 1 89 ? 30.249 -35.650 -31.364 1.00 97.38 89 HIS A O 1
ATOM 677 N N . VAL A 1 90 ? 32.225 -35.585 -32.400 1.00 96.44 90 VAL A N 1
ATOM 678 C CA . VAL A 1 90 ? 32.921 -34.888 -31.311 1.00 96.44 90 VAL A CA 1
ATOM 679 C C . VAL A 1 90 ? 32.295 -33.517 -31.047 1.00 96.44 90 VAL A C 1
ATOM 681 O O . VAL A 1 90 ? 32.072 -33.185 -29.885 1.00 96.44 90 VAL A O 1
ATOM 684 N N . ALA A 1 91 ? 31.955 -32.760 -32.093 1.00 95.62 91 ALA A N 1
ATOM 685 C CA . ALA A 1 91 ? 31.276 -31.474 -31.944 1.00 95.62 91 ALA A CA 1
ATOM 686 C C . ALA A 1 91 ? 29.885 -31.606 -31.297 1.00 95.62 91 ALA A C 1
ATOM 688 O O . ALA A 1 91 ? 29.490 -30.745 -30.518 1.00 95.62 91 ALA A O 1
ATOM 689 N N . SER A 1 92 ? 29.164 -32.709 -31.527 1.00 97.06 92 SER A N 1
ATOM 690 C CA . SER A 1 92 ? 27.871 -32.941 -30.868 1.00 97.06 92 SER A CA 1
ATOM 691 C C . SER A 1 92 ? 27.971 -33.074 -29.343 1.00 97.06 92 SER A C 1
ATOM 693 O O . SER A 1 92 ? 27.019 -32.733 -28.651 1.00 97.06 92 SER A O 1
ATOM 695 N N . HIS A 1 93 ? 29.122 -33.491 -28.793 1.00 96.00 93 HIS A N 1
ATOM 696 C CA . HIS A 1 93 ? 29.339 -33.466 -27.338 1.00 96.00 93 HIS A CA 1
ATOM 697 C C . HIS A 1 93 ? 29.428 -32.033 -26.814 1.00 96.00 93 HIS A C 1
ATOM 699 O O . HIS A 1 93 ? 28.895 -31.749 -25.751 1.00 96.00 93 HIS A O 1
ATOM 705 N N . GLU A 1 94 ? 30.086 -31.133 -27.550 1.00 94.88 94 GLU A N 1
ATOM 706 C CA . GLU A 1 94 ? 30.153 -29.707 -27.203 1.00 94.88 94 GLU A CA 1
ATOM 707 C C . GLU A 1 94 ? 28.765 -29.064 -27.244 1.00 94.88 94 GLU A C 1
ATOM 709 O O . GLU A 1 94 ? 28.378 -28.404 -26.285 1.00 94.88 94 GLU A O 1
ATOM 714 N N . LEU A 1 95 ? 27.986 -29.348 -28.291 1.00 96.50 95 LEU A N 1
ATOM 715 C CA . LEU A 1 95 ? 26.592 -28.916 -28.391 1.00 96.50 95 LEU A CA 1
ATOM 716 C C . LEU A 1 95 ? 25.743 -29.435 -27.215 1.00 96.50 95 LEU A C 1
ATOM 718 O O . LEU A 1 95 ? 24.973 -28.666 -26.648 1.00 96.50 95 LEU A O 1
ATOM 722 N N . LEU A 1 96 ? 25.920 -30.699 -26.805 1.00 96.88 96 LEU A N 1
ATOM 723 C CA . LEU A 1 96 ? 25.204 -31.266 -25.655 1.00 96.88 96 LEU A CA 1
ATOM 724 C C . LEU A 1 96 ? 25.561 -30.561 -24.342 1.00 96.88 96 LEU A C 1
ATOM 726 O O . LEU A 1 96 ? 24.658 -30.241 -23.574 1.00 96.88 96 LEU A O 1
ATOM 730 N N . TYR A 1 97 ? 26.843 -30.271 -24.097 1.00 96.62 97 TYR A N 1
ATOM 731 C CA . TYR A 1 97 ? 27.243 -29.514 -22.905 1.00 96.62 97 TYR A CA 1
ATOM 732 C C . TYR A 1 97 ? 26.608 -28.123 -22.877 1.00 96.62 97 TYR A C 1
ATOM 734 O O . TYR A 1 97 ? 26.118 -27.704 -21.837 1.00 96.62 97 TYR A O 1
ATOM 742 N N . ILE A 1 98 ? 26.559 -27.434 -24.021 1.00 96.88 98 ILE A N 1
ATOM 743 C CA . ILE A 1 98 ? 25.920 -26.117 -24.105 1.00 96.88 98 ILE A CA 1
ATOM 744 C C . ILE A 1 98 ? 24.420 -26.221 -23.795 1.00 96.88 98 ILE A C 1
ATOM 746 O O . ILE A 1 98 ? 23.898 -25.393 -23.057 1.00 96.88 98 ILE A O 1
ATOM 750 N N . THR A 1 99 ? 23.723 -27.243 -24.302 1.00 95.94 99 THR A N 1
ATOM 751 C CA . THR A 1 99 ? 22.297 -27.431 -23.984 1.00 95.94 99 THR A CA 1
ATOM 752 C C . THR A 1 99 ? 22.043 -27.801 -22.523 1.00 95.94 99 THR A C 1
ATOM 754 O O . THR A 1 99 ? 21.023 -27.400 -21.977 1.00 95.94 99 THR A O 1
ATOM 757 N N . GLU A 1 100 ? 22.961 -28.526 -21.874 1.00 95.62 100 GLU A N 1
ATOM 758 C CA . GLU A 1 100 ? 22.880 -28.810 -20.434 1.00 95.62 100 GLU A CA 1
ATOM 759 C C . GLU A 1 100 ? 23.053 -27.527 -19.603 1.00 95.62 100 GLU A C 1
ATOM 761 O O . GLU A 1 100 ? 22.278 -27.307 -18.674 1.00 95.62 100 GLU A O 1
ATOM 766 N N . ASP A 1 101 ? 24.010 -26.665 -19.969 1.00 97.62 101 ASP A N 1
ATOM 767 C CA . ASP A 1 101 ? 24.211 -25.364 -19.315 1.00 97.62 101 ASP A CA 1
ATOM 768 C C . ASP A 1 101 ? 22.976 -24.453 -19.488 1.00 97.62 101 ASP A C 1
ATOM 770 O O . ASP A 1 101 ? 22.557 -23.787 -18.542 1.00 97.62 101 ASP A O 1
ATOM 774 N N . ILE A 1 102 ? 22.355 -24.444 -20.678 1.00 97.50 102 ILE A N 1
ATOM 775 C CA . ILE A 1 102 ? 21.111 -23.694 -20.923 1.00 97.50 102 ILE A CA 1
ATOM 776 C C . ILE A 1 102 ? 19.968 -24.243 -20.063 1.00 97.50 102 ILE A C 1
ATOM 778 O O . ILE A 1 102 ? 19.268 -23.455 -19.436 1.00 97.50 102 ILE A O 1
ATOM 782 N N . GLN A 1 103 ? 19.790 -25.566 -19.990 1.00 98.00 103 GLN A N 1
ATOM 783 C CA . GLN A 1 103 ? 18.730 -26.173 -19.178 1.00 98.00 103 GLN A CA 1
ATOM 784 C C . GLN A 1 103 ? 18.876 -25.827 -17.689 1.00 98.00 103 GLN A C 1
ATOM 786 O O . GLN A 1 103 ? 17.884 -25.512 -17.043 1.00 98.00 103 GLN A O 1
ATOM 791 N N . GLU A 1 104 ? 20.098 -25.828 -17.142 1.00 98.06 104 GLU A N 1
ATOM 792 C CA . GLU A 1 104 ? 20.327 -25.430 -15.742 1.00 98.06 104 GLU A CA 1
ATOM 793 C C . GLU A 1 104 ? 19.897 -23.975 -15.484 1.00 98.06 104 GLU A C 1
ATOM 795 O O . GLU A 1 104 ? 19.325 -23.676 -14.436 1.00 98.06 104 GLU A O 1
ATOM 800 N N . LEU A 1 105 ? 20.121 -23.079 -16.451 1.00 98.19 105 LEU A N 1
ATOM 801 C CA . LEU A 1 105 ? 19.687 -21.681 -16.372 1.00 98.19 105 LEU A CA 1
ATOM 802 C C . LEU A 1 105 ? 18.169 -21.518 -16.539 1.00 98.19 105 LEU A C 1
ATOM 804 O O . LEU A 1 105 ? 17.588 -20.627 -15.925 1.00 98.19 105 LEU A O 1
ATOM 808 N N . VAL A 1 106 ? 17.516 -22.360 -17.344 1.00 97.94 106 VAL A N 1
ATOM 809 C CA . VAL A 1 106 ? 16.048 -22.373 -17.476 1.00 97.94 106 VAL A CA 1
ATOM 810 C C . VAL A 1 106 ? 15.392 -22.864 -16.184 1.00 97.94 106 VAL A C 1
ATOM 812 O O . VAL A 1 106 ? 14.476 -22.210 -15.691 1.00 97.94 106 VAL A O 1
ATOM 815 N N . ASP A 1 107 ? 15.919 -23.927 -15.572 1.00 97.12 107 ASP A N 1
ATOM 816 C CA . ASP A 1 107 ? 15.471 -24.404 -14.257 1.00 97.12 107 ASP A CA 1
ATOM 817 C C . ASP A 1 107 ? 15.649 -23.307 -13.178 1.00 97.12 107 ASP A C 1
ATOM 819 O O . ASP A 1 107 ? 14.798 -23.127 -12.302 1.00 97.12 107 ASP A O 1
ATOM 823 N N . GLU A 1 108 ? 16.748 -22.539 -13.241 1.00 97.19 108 GLU A N 1
ATOM 824 C CA . GLU A 1 108 ? 16.965 -21.365 -12.385 1.00 97.19 108 GLU A CA 1
ATOM 825 C C . GLU A 1 108 ? 15.906 -20.278 -12.644 1.00 97.19 108 GLU A C 1
ATOM 827 O O . GLU A 1 108 ? 15.321 -19.760 -11.691 1.00 97.19 108 GLU A O 1
ATOM 832 N N . LEU A 1 109 ? 15.599 -19.966 -13.909 1.00 95.50 109 LEU A N 1
ATOM 833 C CA . LEU A 1 109 ? 14.550 -19.009 -14.272 1.00 95.50 109 LEU A CA 1
ATOM 834 C C . LEU A 1 109 ? 13.167 -19.430 -13.759 1.00 95.50 109 LEU A C 1
ATOM 836 O O . LEU A 1 109 ? 12.452 -18.577 -13.235 1.00 95.50 109 LEU A O 1
ATOM 840 N N . GLU A 1 110 ? 12.796 -20.711 -13.841 1.00 94.56 110 GLU A N 1
ATOM 841 C CA . GLU A 1 110 ? 11.534 -21.222 -13.281 1.00 94.56 110 GLU A CA 1
ATOM 842 C C . GLU A 1 110 ? 11.426 -20.982 -11.768 1.00 94.56 110 GLU A C 1
ATOM 844 O O . GLU A 1 110 ? 10.359 -20.642 -11.242 1.00 94.56 110 GLU A O 1
ATOM 849 N N . ASP A 1 111 ? 12.529 -21.174 -11.042 1.00 91.44 111 ASP A N 1
ATOM 850 C CA . ASP A 1 111 ? 12.583 -20.949 -9.602 1.00 91.44 111 ASP A CA 1
ATOM 851 C C . ASP A 1 111 ? 12.484 -19.456 -9.258 1.00 91.44 111 ASP A C 1
ATOM 853 O O . ASP A 1 111 ? 11.731 -19.091 -8.347 1.00 91.44 111 ASP A O 1
ATOM 857 N N . LEU A 1 112 ? 13.199 -18.601 -9.995 1.00 87.62 112 LEU A N 1
ATOM 858 C CA . LEU A 1 112 ? 13.187 -17.148 -9.813 1.00 87.62 112 LEU A CA 1
ATOM 859 C C . LEU A 1 112 ? 11.825 -16.532 -10.177 1.00 87.62 112 LEU A C 1
ATOM 861 O O . LEU A 1 112 ? 11.340 -15.647 -9.468 1.00 87.62 112 LEU A O 1
ATOM 865 N N . ALA A 1 113 ? 11.161 -17.051 -11.212 1.00 85.62 113 ALA A N 1
ATOM 866 C CA . ALA A 1 113 ? 9.862 -16.582 -11.697 1.00 85.62 113 ALA A CA 1
ATOM 867 C C . ALA A 1 113 ? 8.693 -16.825 -10.728 1.00 85.62 113 ALA A C 1
ATOM 869 O O . ALA A 1 113 ? 7.593 -16.325 -10.956 1.00 85.62 113 ALA A O 1
ATOM 870 N N . LYS A 1 114 ? 8.909 -17.535 -9.611 1.00 83.56 114 LYS A N 1
ATOM 871 C CA . LYS A 1 114 ? 7.929 -17.615 -8.511 1.00 83.56 114 LYS A CA 1
ATOM 872 C C . LYS A 1 114 ? 7.702 -16.264 -7.835 1.00 83.56 114 LYS A C 1
ATOM 874 O O . LYS A 1 114 ? 6.635 -16.058 -7.262 1.00 83.56 114 LYS A O 1
ATOM 879 N N . ASP A 1 115 ? 8.703 -15.385 -7.888 1.00 71.56 115 ASP A N 1
ATOM 880 C CA . ASP A 1 115 ? 8.621 -13.998 -7.436 1.00 71.56 115 ASP A CA 1
ATOM 881 C C . ASP A 1 115 ? 9.457 -13.092 -8.364 1.00 71.56 115 ASP A C 1
ATOM 883 O O . ASP A 1 115 ? 10.583 -12.697 -8.036 1.00 71.56 115 ASP A O 1
ATOM 887 N N . PRO A 1 116 ? 8.941 -12.791 -9.569 1.00 68.44 116 PRO A N 1
ATOM 888 C CA . PRO A 1 116 ? 9.708 -12.095 -10.597 1.00 68.44 116 PRO A CA 1
ATOM 889 C C . PRO A 1 116 ? 9.981 -10.635 -10.220 1.00 68.44 116 PRO A C 1
ATOM 891 O O . PRO A 1 116 ? 10.934 -10.042 -10.712 1.00 68.44 116 PRO A O 1
ATOM 894 N N . ALA A 1 117 ? 9.178 -10.055 -9.322 1.00 62.91 117 ALA A N 1
ATOM 895 C CA . ALA A 1 117 ? 9.365 -8.692 -8.839 1.00 62.91 117 ALA A CA 1
ATOM 896 C C . ALA A 1 117 ? 10.557 -8.562 -7.877 1.00 62.91 117 ALA A C 1
ATOM 898 O O . ALA A 1 117 ? 11.165 -7.493 -7.808 1.00 62.91 117 ALA A O 1
ATOM 899 N N . VAL A 1 118 ? 10.877 -9.622 -7.126 1.00 68.06 118 VAL A N 1
ATOM 900 C CA . VAL A 1 118 ? 12.046 -9.678 -6.233 1.00 68.06 118 VAL A CA 1
ATOM 901 C C . VAL A 1 118 ? 13.299 -10.127 -6.982 1.00 68.06 118 VAL A C 1
ATOM 903 O O . VAL A 1 118 ? 14.373 -9.584 -6.747 1.00 68.06 118 VAL A O 1
ATOM 906 N N . ASN A 1 119 ? 13.164 -11.090 -7.896 1.00 74.50 119 ASN A N 1
ATOM 907 C CA . ASN A 1 119 ? 14.294 -11.773 -8.535 1.00 74.50 119 ASN A CA 1
ATOM 908 C C . ASN A 1 119 ? 14.679 -11.211 -9.913 1.00 74.50 119 ASN A C 1
ATOM 910 O O . ASN A 1 119 ? 15.417 -11.848 -10.663 1.00 74.50 119 ASN A O 1
ATOM 914 N N . LYS A 1 120 ? 14.158 -10.042 -10.296 1.00 73.19 120 LYS A N 1
ATOM 915 C CA . LYS A 1 120 ? 14.320 -9.484 -11.645 1.00 73.19 120 LYS A CA 1
ATOM 916 C C . LYS A 1 120 ? 15.783 -9.345 -12.082 1.00 73.19 120 LYS A C 1
ATOM 918 O O . LYS A 1 120 ? 16.095 -9.601 -13.244 1.00 73.19 120 LYS A O 1
ATOM 923 N N . ALA A 1 121 ? 16.676 -8.947 -11.176 1.00 70.19 121 ALA A N 1
ATOM 924 C CA . ALA A 1 121 ? 18.096 -8.793 -11.484 1.00 70.19 121 ALA A CA 1
ATOM 925 C C . ALA A 1 121 ? 18.756 -10.148 -11.785 1.00 70.19 121 ALA A C 1
ATOM 927 O O . ALA A 1 121 ? 19.431 -10.295 -12.802 1.00 70.19 121 ALA A O 1
ATOM 928 N N . GLU A 1 122 ? 18.510 -11.149 -10.942 1.00 81.69 122 GLU A N 1
ATOM 929 C CA . GLU A 1 122 ? 18.984 -12.520 -11.116 1.00 81.69 122 GLU A CA 1
ATOM 930 C C . GLU A 1 122 ? 18.405 -13.160 -12.386 1.00 81.69 122 GLU A C 1
ATOM 932 O O . GLU A 1 122 ? 19.133 -13.818 -13.128 1.00 81.69 122 GLU A O 1
ATOM 937 N N . MET A 1 123 ? 17.127 -12.903 -12.692 1.00 88.44 123 MET A N 1
ATOM 938 C CA . MET A 1 123 ? 16.503 -13.336 -13.946 1.00 88.44 123 MET A CA 1
ATOM 939 C C . MET A 1 123 ? 17.184 -12.693 -15.158 1.00 88.44 123 MET A C 1
ATOM 941 O O . MET A 1 123 ? 17.476 -13.384 -16.131 1.00 88.44 123 MET A O 1
ATOM 945 N N . GLY A 1 124 ? 17.500 -11.397 -15.086 1.00 83.31 124 GLY A N 1
ATOM 946 C CA . GLY A 1 124 ? 18.277 -10.701 -16.113 1.00 83.31 124 GLY A CA 1
ATOM 947 C C . GLY A 1 124 ? 19.666 -11.315 -16.327 1.00 83.31 124 GLY A C 1
ATOM 948 O O . GLY A 1 124 ? 20.070 -11.542 -17.466 1.00 83.31 124 GLY A O 1
ATOM 949 N N . GLU A 1 125 ? 20.378 -11.664 -15.249 1.00 85.38 125 GLU A N 1
ATOM 950 C CA . GLU A 1 125 ? 21.678 -12.346 -15.346 1.00 85.38 125 GLU A CA 1
ATOM 951 C C . GLU A 1 125 ? 21.570 -13.746 -15.970 1.00 85.38 125 GLU A C 1
ATOM 953 O O . GLU A 1 125 ? 22.455 -14.149 -16.731 1.00 85.38 125 GLU A O 1
ATOM 958 N N . ALA A 1 126 ? 20.522 -14.504 -15.639 1.00 94.75 126 ALA A N 1
ATOM 959 C CA . ALA A 1 126 ? 20.273 -15.817 -16.229 1.00 94.75 126 ALA A CA 1
ATOM 960 C C . ALA A 1 126 ? 19.964 -15.700 -17.731 1.00 94.75 126 ALA A C 1
ATOM 962 O O . ALA A 1 126 ? 20.563 -16.415 -18.535 1.00 94.75 126 ALA A O 1
ATOM 963 N N . ILE A 1 127 ? 19.125 -14.735 -18.122 1.00 94.69 127 ILE A N 1
ATOM 964 C CA . ILE A 1 127 ? 18.811 -14.414 -19.523 1.00 94.69 127 ILE A CA 1
ATOM 965 C C . ILE A 1 127 ? 20.078 -14.084 -20.322 1.00 94.69 127 ILE A C 1
ATOM 967 O O . ILE A 1 127 ? 20.293 -14.650 -21.396 1.00 94.69 127 ILE A O 1
ATOM 971 N N . ASP A 1 128 ? 20.950 -13.220 -19.797 1.00 91.19 128 ASP A N 1
ATOM 972 C CA . ASP A 1 128 ? 22.197 -12.844 -20.471 1.00 91.19 128 ASP A CA 1
ATOM 973 C C . ASP A 1 128 ? 23.122 -14.051 -20.698 1.00 91.19 128 ASP A C 1
ATOM 975 O O . ASP A 1 128 ? 23.727 -14.186 -21.768 1.00 91.19 128 ASP A O 1
ATOM 979 N N . LYS A 1 129 ? 23.211 -14.962 -19.720 1.00 96.62 129 LYS A N 1
ATOM 980 C CA . LYS A 1 129 ? 23.986 -16.204 -19.859 1.00 96.62 129 LYS A CA 1
ATOM 981 C C . LYS A 1 129 ? 23.366 -17.141 -20.892 1.00 96.62 129 LYS A C 1
ATOM 983 O O . LYS A 1 129 ? 24.102 -17.691 -21.709 1.00 96.62 129 LYS A O 1
ATOM 988 N N . ILE A 1 130 ? 22.040 -17.301 -20.903 1.00 97.31 130 ILE A N 1
ATOM 989 C CA . ILE A 1 130 ? 21.351 -18.117 -21.914 1.00 97.31 130 ILE A CA 1
ATOM 990 C C . ILE A 1 130 ? 21.661 -17.579 -23.315 1.00 97.31 130 ILE A C 1
ATOM 992 O O . ILE A 1 130 ? 22.040 -18.357 -24.187 1.00 97.31 130 ILE A O 1
ATOM 996 N N . LYS A 1 131 ? 21.613 -16.256 -23.523 1.00 96.81 131 LYS A N 1
ATOM 997 C CA . LYS A 1 131 ? 22.003 -15.628 -24.799 1.00 96.81 131 LYS A CA 1
ATOM 998 C C . LYS A 1 131 ? 23.446 -15.941 -25.200 1.00 96.81 131 LYS A C 1
ATOM 1000 O O . LYS A 1 131 ? 23.708 -16.224 -26.369 1.00 96.81 131 LYS A O 1
ATOM 1005 N N . GLU A 1 132 ? 24.388 -15.904 -24.255 1.00 96.50 132 GLU A N 1
ATOM 1006 C CA . GLU A 1 132 ? 25.786 -16.282 -24.510 1.00 96.50 132 GLU A CA 1
ATOM 1007 C C . GLU A 1 132 ? 25.898 -17.748 -24.959 1.00 96.50 132 GLU A C 1
ATOM 1009 O O . GLU A 1 132 ? 26.561 -18.041 -25.960 1.00 96.50 132 GLU A O 1
ATOM 1014 N N . HIS A 1 133 ? 25.217 -18.659 -24.262 1.00 97.75 133 HIS A N 1
ATOM 1015 C CA . HIS A 1 133 ? 25.212 -20.082 -24.593 1.00 97.75 133 HIS A CA 1
ATOM 1016 C C . HIS A 1 133 ? 24.535 -20.375 -25.939 1.00 97.75 133 HIS A C 1
ATOM 1018 O O . HIS A 1 133 ? 25.097 -21.131 -26.731 1.00 97.75 133 HIS A O 1
ATOM 1024 N N . LEU A 1 134 ? 23.399 -19.742 -26.251 1.00 97.19 134 LEU A N 1
ATOM 1025 C CA . LEU A 1 134 ? 22.731 -19.860 -27.554 1.00 97.19 134 LEU A CA 1
ATOM 1026 C C . LEU A 1 134 ? 23.651 -19.407 -28.692 1.00 97.19 134 LEU A C 1
ATOM 1028 O O . LEU A 1 134 ? 23.806 -20.123 -29.680 1.00 97.19 134 LEU A O 1
ATOM 1032 N N . GLY A 1 135 ? 24.353 -18.282 -28.519 1.00 95.00 135 GLY A N 1
ATOM 1033 C CA . GLY A 1 135 ? 25.360 -17.828 -29.479 1.00 95.00 135 GLY A CA 1
ATOM 1034 C C . GLY A 1 135 ? 26.482 -18.852 -29.685 1.00 95.00 135 GLY A C 1
ATOM 1035 O O . GLY A 1 135 ? 26.860 -19.140 -30.823 1.00 95.00 135 GLY A O 1
ATOM 1036 N N . GLY A 1 136 ? 26.979 -19.451 -28.598 1.00 95.75 136 GLY A N 1
ATOM 1037 C CA . GLY A 1 136 ? 27.972 -20.528 -28.655 1.00 95.75 136 GLY A CA 1
ATOM 1038 C C . GLY A 1 136 ? 27.463 -21.783 -29.371 1.00 95.75 136 GLY A C 1
ATOM 1039 O O . GLY A 1 136 ? 28.189 -22.368 -30.178 1.00 95.75 136 GLY A O 1
ATOM 1040 N N . TYR A 1 137 ? 26.210 -22.172 -29.124 1.00 97.50 137 TYR A N 1
ATOM 1041 C CA . TYR A 1 137 ? 25.571 -23.306 -29.789 1.00 97.50 137 TYR A CA 1
ATOM 1042 C C . TYR A 1 137 ? 25.456 -23.062 -31.298 1.00 97.50 137 TYR A C 1
ATOM 1044 O O . TYR A 1 137 ? 25.867 -23.912 -32.087 1.00 97.50 137 TYR A O 1
ATOM 1052 N N . THR A 1 138 ? 24.967 -21.886 -31.704 1.00 96.69 138 THR A N 1
ATOM 1053 C CA . THR A 1 138 ? 24.840 -21.486 -33.114 1.00 96.69 138 THR A CA 1
ATOM 1054 C C . THR A 1 138 ? 26.189 -21.528 -33.829 1.00 96.69 138 THR A C 1
ATOM 1056 O O . THR A 1 138 ? 26.305 -22.141 -34.889 1.00 96.69 138 THR A O 1
ATOM 1059 N N . GLU A 1 139 ? 27.245 -20.956 -33.235 1.00 95.50 139 GLU A N 1
ATOM 1060 C CA . GLU A 1 139 ? 28.593 -20.986 -33.818 1.00 95.50 139 GLU A CA 1
ATOM 1061 C C . GLU A 1 139 ? 29.127 -22.418 -33.990 1.00 95.50 139 GLU A C 1
ATOM 1063 O O . GLU A 1 139 ? 29.730 -22.747 -35.021 1.00 95.50 139 GLU A O 1
ATOM 1068 N N . ALA A 1 140 ? 28.905 -23.279 -32.993 1.00 93.81 140 ALA A N 1
ATOM 1069 C CA . ALA A 1 140 ? 29.321 -24.675 -33.036 1.00 93.81 140 ALA A CA 1
ATOM 1070 C C . ALA A 1 140 ? 28.519 -25.481 -34.072 1.00 93.81 140 ALA A C 1
ATOM 1072 O O . ALA A 1 140 ? 29.104 -26.281 -34.807 1.00 93.81 140 ALA A O 1
ATOM 1073 N N . LEU A 1 141 ? 27.208 -25.258 -34.191 1.00 95.00 141 LEU A N 1
ATOM 1074 C CA . LEU A 1 141 ? 26.358 -25.919 -35.182 1.00 95.00 141 LEU A CA 1
ATOM 1075 C C . LEU A 1 141 ? 26.759 -25.507 -36.609 1.00 95.00 141 LEU A C 1
ATOM 1077 O O . LEU A 1 141 ? 26.996 -26.369 -37.462 1.00 95.00 141 LEU A O 1
ATOM 1081 N N . ASP A 1 142 ? 26.955 -24.206 -36.838 1.00 93.31 142 ASP A N 1
ATOM 1082 C CA . ASP A 1 142 ? 27.353 -23.636 -38.129 1.00 93.31 142 ASP A CA 1
ATOM 1083 C C . ASP A 1 142 ? 28.694 -24.174 -38.632 1.00 93.31 142 ASP A C 1
ATOM 1085 O O . ASP A 1 142 ? 28.861 -24.468 -39.822 1.00 93.31 142 ASP A O 1
ATOM 1089 N N . ALA A 1 143 ? 29.660 -24.360 -37.727 1.00 93.56 143 ALA A N 1
ATOM 1090 C CA . ALA A 1 143 ? 30.973 -24.902 -38.065 1.00 93.56 143 ALA A CA 1
ATOM 1091 C C . ALA A 1 143 ? 30.904 -26.314 -38.683 1.00 93.56 143 ALA A C 1
ATOM 1093 O O . ALA A 1 143 ? 31.826 -26.719 -39.398 1.00 93.56 143 ALA A O 1
ATOM 1094 N N . ASN A 1 144 ? 29.813 -27.053 -38.448 1.00 94.44 144 ASN A N 1
ATOM 1095 C CA . ASN A 1 144 ? 29.636 -28.429 -38.903 1.00 94.44 144 ASN A CA 1
ATOM 1096 C C . ASN A 1 144 ? 28.878 -28.565 -40.237 1.00 94.44 144 ASN A C 1
ATOM 1098 O O . ASN A 1 144 ? 28.892 -29.653 -40.822 1.00 94.44 144 ASN A O 1
ATOM 1102 N N . HIS A 1 145 ? 28.275 -27.498 -40.778 1.00 92.94 145 HIS A N 1
ATOM 1103 C CA . HIS A 1 145 ? 27.453 -27.571 -42.003 1.00 92.94 145 HIS A CA 1
ATOM 1104 C C . HIS A 1 145 ? 28.198 -28.123 -43.216 1.00 92.94 145 HIS A C 1
ATOM 1106 O O . HIS A 1 145 ? 27.721 -29.038 -43.894 1.00 92.94 145 HIS A O 1
ATOM 1112 N N . ASP A 1 146 ? 29.395 -27.596 -43.479 1.00 94.19 146 ASP A N 1
ATOM 1113 C CA . ASP A 1 146 ? 30.218 -28.029 -44.612 1.00 94.19 146 ASP A CA 1
ATOM 1114 C C . ASP A 1 146 ? 30.607 -29.512 -44.478 1.00 94.19 146 ASP A C 1
ATOM 1116 O O . ASP A 1 146 ? 30.604 -30.253 -45.466 1.00 94.19 146 ASP A O 1
ATOM 1120 N N . LEU A 1 147 ? 30.892 -29.969 -43.252 1.00 94.81 147 LEU A N 1
ATOM 1121 C CA . LEU A 1 147 ? 31.236 -31.363 -42.966 1.00 94.81 147 LEU A CA 1
ATOM 1122 C C . LEU A 1 147 ? 30.040 -32.291 -43.180 1.00 94.81 147 LEU A C 1
ATOM 1124 O O . LEU A 1 147 ? 30.180 -33.319 -43.845 1.00 94.81 147 LEU A O 1
ATOM 1128 N N . VAL A 1 148 ? 28.861 -31.927 -42.676 1.00 95.81 148 VAL A N 1
ATOM 1129 C CA . VAL A 1 148 ? 27.637 -32.723 -42.842 1.00 95.81 148 VAL A CA 1
ATOM 1130 C C . VAL A 1 148 ? 27.210 -32.782 -44.307 1.00 95.81 148 VAL A C 1
ATOM 1132 O O . VAL A 1 148 ? 26.865 -33.858 -44.808 1.00 95.81 148 VAL A O 1
ATOM 1135 N N . HIS A 1 149 ? 27.339 -31.679 -45.047 1.00 95.00 149 HIS A N 1
ATOM 1136 C CA . HIS A 1 149 ? 27.105 -31.665 -46.490 1.00 95.00 149 HIS A CA 1
ATOM 1137 C C . HIS A 1 149 ? 28.067 -32.599 -47.243 1.00 95.00 149 HIS A C 1
ATOM 1139 O O . HIS A 1 149 ? 27.657 -33.385 -48.109 1.00 95.00 149 HIS A O 1
ATOM 1145 N N . ASP A 1 150 ? 29.353 -32.557 -46.892 1.00 95.56 150 ASP A N 1
ATOM 1146 C CA . ASP A 1 150 ? 30.375 -33.436 -47.452 1.00 95.56 150 ASP A CA 1
ATOM 1147 C C . ASP A 1 150 ? 30.082 -34.916 -47.156 1.00 95.56 150 ASP A C 1
ATOM 1149 O O . ASP A 1 150 ? 30.154 -35.750 -48.068 1.00 95.56 150 ASP A O 1
ATOM 1153 N N . ILE A 1 151 ? 29.710 -35.249 -45.915 1.00 96.00 151 ILE A N 1
ATOM 1154 C CA . ILE A 1 151 ? 29.324 -36.604 -45.491 1.00 96.00 151 ILE A CA 1
ATOM 1155 C C . ILE A 1 151 ? 28.140 -37.091 -46.329 1.00 96.00 151 ILE A C 1
ATOM 1157 O O . ILE A 1 151 ? 28.226 -38.145 -46.963 1.00 96.00 151 ILE A O 1
ATOM 1161 N N . LEU A 1 152 ? 27.066 -36.304 -46.423 1.00 95.75 152 LEU A N 1
ATOM 1162 C CA . LEU A 1 152 ? 25.872 -36.665 -47.186 1.00 95.75 152 LEU A CA 1
ATOM 1163 C C . LEU A 1 152 ? 26.167 -36.902 -48.674 1.00 95.75 152 LEU A C 1
ATOM 1165 O O . LEU A 1 152 ? 25.604 -37.808 -49.296 1.00 95.75 152 LEU A O 1
ATOM 1169 N N . SER A 1 153 ? 27.070 -36.115 -49.260 1.00 94.94 153 SER A N 1
ATOM 1170 C CA . SER A 1 153 ? 27.421 -36.239 -50.679 1.00 94.94 153 SER A CA 1
ATOM 1171 C C . SER A 1 153 ? 28.284 -37.469 -51.004 1.00 94.94 153 SER A C 1
ATOM 1173 O O . SER A 1 153 ? 28.350 -37.887 -52.167 1.00 94.94 153 SER A O 1
ATOM 1175 N N . THR A 1 154 ? 28.937 -38.063 -49.998 1.00 94.88 154 THR A N 1
ATOM 1176 C CA . THR A 1 154 ? 29.941 -39.127 -50.173 1.00 94.88 154 THR A CA 1
ATOM 1177 C C . THR A 1 154 ? 29.557 -40.467 -49.544 1.00 94.88 154 THR A C 1
ATOM 1179 O O . THR A 1 154 ? 30.081 -41.507 -49.957 1.00 94.88 154 THR A O 1
ATOM 1182 N N . VAL A 1 155 ? 28.622 -40.473 -48.592 1.00 95.69 155 VAL A N 1
ATOM 1183 C CA . VAL A 1 155 ? 28.172 -41.671 -47.877 1.00 95.69 155 VAL A CA 1
ATOM 1184 C C . VAL A 1 155 ? 27.520 -42.702 -48.822 1.00 95.69 155 VAL A C 1
ATOM 1186 O O . VAL A 1 155 ? 26.767 -42.345 -49.734 1.00 95.69 155 VAL A O 1
ATOM 1189 N N . PRO A 1 156 ? 27.776 -44.016 -48.652 1.00 95.25 156 PRO A N 1
ATOM 1190 C CA . PRO A 1 156 ? 27.091 -45.039 -49.436 1.00 95.25 156 PRO A CA 1
ATOM 1191 C C . PRO A 1 156 ? 25.619 -45.175 -49.031 1.00 95.25 156 PRO A C 1
ATOM 1193 O O . PRO A 1 156 ? 25.239 -44.908 -47.894 1.00 95.25 156 PRO A O 1
ATOM 1196 N N . GLU A 1 157 ? 24.808 -45.732 -49.935 1.00 93.81 157 GLU A N 1
ATOM 1197 C CA . GLU A 1 157 ? 23.360 -45.927 -49.746 1.00 93.81 157 GLU A CA 1
ATOM 1198 C C . GLU A 1 157 ? 22.988 -46.621 -48.421 1.00 93.81 157 GLU A C 1
ATOM 1200 O O . GLU A 1 157 ? 21.924 -46.373 -47.869 1.00 93.81 157 GLU A O 1
ATOM 1205 N N . THR A 1 158 ? 23.863 -47.473 -47.875 1.00 94.00 158 THR A N 1
ATOM 1206 C CA . THR A 1 158 ? 23.616 -48.182 -46.609 1.00 94.00 158 THR A CA 1
ATOM 1207 C C . THR A 1 158 ? 23.614 -47.284 -45.369 1.00 94.00 158 THR A C 1
ATOM 1209 O O . THR A 1 158 ? 23.077 -47.714 -44.357 1.00 94.00 158 THR A O 1
ATOM 1212 N N . HIS A 1 159 ? 24.209 -46.088 -45.430 1.00 95.62 159 HIS A N 1
ATOM 1213 C CA . HIS A 1 159 ? 24.274 -45.128 -44.313 1.00 95.62 159 HIS A CA 1
ATOM 1214 C C . HIS A 1 159 ? 23.689 -43.761 -44.676 1.00 95.62 159 HIS A C 1
ATOM 1216 O O . HIS A 1 159 ? 23.723 -42.835 -43.873 1.00 95.62 159 HIS A O 1
ATOM 1222 N N . LYS A 1 160 ? 23.125 -43.637 -45.880 1.00 95.00 160 LYS A N 1
ATOM 1223 C CA . LYS A 1 160 ? 22.561 -42.388 -46.380 1.00 95.00 160 LYS A CA 1
ATOM 1224 C C . LYS A 1 160 ? 21.441 -41.845 -45.490 1.00 95.00 160 LYS A C 1
ATOM 1226 O O . LYS A 1 160 ? 21.398 -40.648 -45.267 1.00 95.00 160 LYS A O 1
ATOM 1231 N N . ALA A 1 161 ? 20.625 -42.729 -44.914 1.00 95.62 161 ALA A N 1
ATOM 1232 C CA . ALA A 1 161 ? 19.570 -42.345 -43.979 1.00 95.62 161 ALA A CA 1
ATOM 1233 C C . ALA A 1 161 ? 20.102 -41.636 -42.719 1.00 95.62 161 ALA A C 1
ATOM 1235 O O . ALA A 1 161 ? 19.436 -40.739 -42.223 1.00 95.62 161 ALA A O 1
ATOM 1236 N N . TYR A 1 162 ? 21.292 -42.006 -42.224 1.00 96.69 162 TYR A N 1
ATOM 1237 C CA . TYR A 1 162 ? 21.910 -41.333 -41.076 1.00 96.69 162 TYR A CA 1
ATOM 1238 C C . TYR A 1 162 ? 22.373 -39.924 -41.451 1.00 96.69 162 TYR A C 1
ATOM 1240 O O . TYR A 1 162 ? 22.074 -38.979 -40.740 1.00 96.69 162 TYR A O 1
ATOM 1248 N N . ALA A 1 163 ? 23.033 -39.770 -42.604 1.00 95.31 163 ALA A N 1
ATOM 1249 C CA . ALA A 1 163 ? 23.497 -38.464 -43.071 1.00 95.31 163 ALA A CA 1
ATOM 1250 C C . ALA A 1 163 ? 22.345 -37.517 -43.462 1.00 95.31 163 ALA A C 1
ATOM 1252 O O . ALA A 1 163 ? 22.440 -36.321 -43.209 1.00 95.31 163 ALA A O 1
ATOM 1253 N N . GLU A 1 164 ? 21.270 -38.042 -44.067 1.00 96.12 164 GLU A N 1
ATOM 1254 C CA . GLU A 1 164 ? 20.048 -37.275 -44.358 1.00 96.12 164 GLU A CA 1
ATOM 1255 C C . GLU A 1 164 ? 19.394 -36.807 -43.050 1.00 96.12 164 GLU A C 1
ATOM 1257 O O . GLU A 1 164 ? 19.144 -35.619 -42.897 1.00 96.12 164 GLU A O 1
ATOM 1262 N N . ALA A 1 165 ? 19.226 -37.703 -42.070 1.00 96.12 165 ALA A N 1
ATOM 1263 C CA . ALA A 1 165 ? 18.648 -37.351 -40.775 1.00 96.12 165 ALA A CA 1
ATOM 1264 C C . ALA A 1 165 ? 19.503 -36.345 -39.983 1.00 96.12 165 ALA A C 1
ATOM 1266 O O . ALA A 1 165 ? 18.947 -35.455 -39.356 1.00 96.12 165 ALA A O 1
ATOM 1267 N N . THR A 1 166 ? 20.838 -36.447 -40.021 1.00 96.62 166 THR A N 1
ATOM 1268 C CA . THR A 1 166 ? 21.722 -35.441 -39.407 1.00 96.62 166 THR A CA 1
ATOM 1269 C C . THR A 1 166 ? 21.535 -34.069 -40.049 1.00 96.62 166 THR A C 1
ATOM 1271 O O . THR A 1 166 ? 21.421 -33.086 -39.330 1.00 96.62 166 THR A O 1
ATOM 1274 N N . GLN A 1 167 ? 21.485 -33.989 -41.384 1.00 96.88 167 GLN A N 1
ATOM 1275 C CA . GLN A 1 167 ? 21.288 -32.711 -42.067 1.00 96.88 167 GLN A CA 1
ATOM 1276 C C . GLN A 1 167 ? 19.907 -32.111 -41.772 1.00 96.88 167 GLN A C 1
ATOM 1278 O O . GLN A 1 167 ? 19.816 -30.916 -41.512 1.00 96.88 167 GLN A O 1
ATOM 1283 N N . ASP A 1 168 ? 18.850 -32.924 -41.830 1.00 96.50 168 ASP A N 1
ATOM 1284 C CA . ASP A 1 168 ? 17.484 -32.464 -41.570 1.00 96.50 168 ASP A CA 1
ATOM 1285 C C . ASP A 1 168 ? 17.369 -31.900 -40.145 1.00 96.50 168 ASP A C 1
ATOM 1287 O O . ASP A 1 168 ? 16.889 -30.784 -39.970 1.00 96.50 168 ASP A O 1
ATOM 1291 N N . VAL A 1 169 ? 17.911 -32.612 -39.149 1.00 96.88 169 VAL A N 1
ATOM 1292 C CA . VAL A 1 169 ? 17.898 -32.162 -37.750 1.00 96.88 169 VAL A CA 1
ATOM 1293 C C . VAL A 1 169 ? 18.737 -30.906 -37.533 1.00 96.88 169 VAL A C 1
ATOM 1295 O O . VAL A 1 169 ? 18.335 -30.064 -36.745 1.00 96.88 169 VAL A O 1
ATOM 1298 N N . MET A 1 170 ? 19.858 -30.713 -38.237 1.00 96.50 170 MET A N 1
ATOM 1299 C CA . MET A 1 170 ? 20.600 -29.446 -38.135 1.00 96.50 170 MET A CA 1
ATOM 1300 C C . MET A 1 170 ? 19.740 -28.241 -38.532 1.00 96.50 170 MET A C 1
ATOM 1302 O O . MET A 1 170 ? 19.789 -27.225 -37.852 1.00 96.50 170 MET A O 1
ATOM 1306 N N . TYR A 1 171 ? 18.928 -28.356 -39.587 1.00 94.75 171 TYR A N 1
ATOM 1307 C CA . TYR A 1 171 ? 18.015 -27.278 -39.982 1.00 94.75 171 TYR A CA 1
ATOM 1308 C C . TYR A 1 171 ? 16.844 -27.100 -39.008 1.00 94.75 171 TYR A C 1
ATOM 1310 O O . TYR A 1 171 ? 16.360 -25.985 -38.837 1.00 94.75 171 TYR A O 1
ATOM 1318 N N . GLU A 1 172 ? 16.366 -28.183 -38.390 1.00 96.88 172 GLU A N 1
ATOM 1319 C CA . GLU A 1 172 ? 15.351 -28.098 -37.331 1.00 96.88 172 GLU A CA 1
ATOM 1320 C C . GLU A 1 172 ? 15.917 -27.373 -36.102 1.00 96.88 172 GLU A C 1
ATOM 1322 O O . GLU A 1 172 ? 15.293 -26.437 -35.620 1.00 96.88 172 GLU A O 1
ATOM 1327 N N . LEU A 1 173 ? 17.136 -27.719 -35.677 1.00 96.88 173 LEU A N 1
ATOM 1328 C CA . LEU A 1 173 ? 17.827 -27.080 -34.555 1.00 96.88 173 LEU A CA 1
ATOM 1329 C C . LEU A 1 173 ? 18.072 -25.584 -34.785 1.00 96.88 173 LEU A C 1
ATOM 1331 O O . LEU A 1 173 ? 17.896 -24.806 -33.859 1.00 96.88 173 LEU A O 1
ATOM 1335 N N . GLU A 1 174 ? 18.431 -25.164 -36.002 1.00 96.44 174 GLU A N 1
ATOM 1336 C CA . GLU A 1 174 ? 18.521 -23.734 -36.346 1.00 96.44 174 GLU A CA 1
ATOM 1337 C C . GLU A 1 174 ? 17.195 -23.000 -36.122 1.00 96.44 174 GLU A C 1
ATOM 1339 O O . GLU A 1 174 ? 17.183 -21.905 -35.570 1.00 96.44 174 GLU A O 1
ATOM 1344 N N . SER A 1 175 ? 16.078 -23.612 -36.526 1.00 95.44 175 SER A N 1
ATOM 1345 C CA . SER A 1 175 ? 14.745 -23.040 -36.312 1.00 95.44 175 SER A CA 1
ATOM 1346 C C . SER A 1 175 ? 14.410 -22.954 -34.824 1.00 95.44 175 SER A C 1
ATOM 1348 O O . SER A 1 175 ? 13.911 -21.928 -34.378 1.00 95.44 175 SER A O 1
ATOM 1350 N N . THR A 1 176 ? 14.709 -24.005 -34.056 1.00 96.94 176 THR A N 1
ATOM 1351 C CA . THR A 1 176 ? 14.487 -24.030 -32.605 1.00 96.94 176 THR A CA 1
ATOM 1352 C C . THR A 1 176 ? 15.335 -22.974 -31.886 1.00 96.94 176 THR A C 1
ATOM 1354 O O . THR A 1 176 ? 14.848 -22.327 -30.966 1.00 96.94 176 THR A O 1
ATOM 1357 N N . LEU A 1 177 ? 16.582 -22.736 -32.315 1.00 96.75 177 LEU A N 1
ATOM 1358 C CA . LEU A 1 177 ? 17.420 -21.658 -31.764 1.00 96.75 177 LEU A CA 1
ATOM 1359 C C . LEU A 1 177 ? 16.789 -20.281 -31.987 1.00 96.75 177 LEU A C 1
ATOM 1361 O O . LEU A 1 177 ? 16.735 -19.488 -31.051 1.00 96.75 177 LEU A O 1
ATOM 1365 N N . GLU A 1 178 ? 16.288 -20.010 -33.197 1.00 94.69 178 GLU A N 1
ATOM 1366 C CA . GLU A 1 178 ? 15.590 -18.752 -33.497 1.00 94.69 178 GLU A CA 1
ATOM 1367 C C . GLU A 1 178 ? 14.329 -18.580 -32.627 1.00 94.69 178 GLU A C 1
ATOM 1369 O O . GLU A 1 178 ? 14.047 -17.473 -32.171 1.00 94.69 178 GLU A O 1
ATOM 1374 N N . GLU A 1 179 ? 13.580 -19.657 -32.370 1.00 97.00 179 GLU A N 1
ATOM 1375 C CA . GLU A 1 179 ? 12.396 -19.636 -31.497 1.00 97.00 179 GLU A CA 1
ATOM 1376 C C . GLU A 1 179 ? 12.774 -19.328 -30.039 1.00 97.00 179 GLU A C 1
ATOM 1378 O O . GLU A 1 179 ? 12.192 -18.426 -29.433 1.00 97.00 179 GLU A O 1
ATOM 1383 N N . ILE A 1 180 ? 13.816 -19.971 -29.501 1.00 96.62 180 ILE A N 1
ATOM 1384 C CA . ILE A 1 180 ? 14.304 -19.686 -28.142 1.00 96.62 180 ILE A CA 1
ATOM 1385 C C . ILE A 1 180 ? 14.795 -18.239 -28.026 1.00 96.62 180 ILE A C 1
ATOM 1387 O O . ILE A 1 180 ? 14.474 -17.570 -27.047 1.00 96.62 180 ILE A O 1
ATOM 1391 N N . GLU A 1 181 ? 15.543 -17.724 -29.007 1.00 96.31 181 GLU A N 1
ATOM 1392 C CA . GLU A 1 181 ? 16.000 -16.327 -29.002 1.00 96.31 181 GLU A CA 1
ATOM 1393 C C . GLU A 1 181 ? 14.823 -15.338 -28.949 1.00 96.31 181 GLU A C 1
ATOM 1395 O O . GLU A 1 181 ? 14.885 -14.354 -28.210 1.00 96.31 181 GLU A O 1
ATOM 1400 N N . VAL A 1 182 ? 13.731 -15.617 -29.674 1.00 94.50 182 VAL A N 1
ATOM 1401 C CA . VAL A 1 182 ? 12.509 -14.796 -29.639 1.00 94.50 182 VAL A CA 1
ATOM 1402 C C . VAL A 1 182 ? 11.878 -14.795 -28.249 1.00 94.50 182 VAL A C 1
ATOM 1404 O O . VAL A 1 182 ? 11.551 -13.722 -27.741 1.00 94.50 182 VAL A O 1
ATOM 1407 N N . HIS A 1 183 ? 11.730 -15.962 -27.621 1.00 94.94 183 HIS A N 1
ATOM 1408 C CA . HIS A 1 183 ? 11.144 -16.058 -26.282 1.00 94.94 183 HIS A CA 1
ATOM 1409 C C . HIS A 1 183 ? 12.035 -15.437 -25.205 1.00 94.94 183 HIS A C 1
ATOM 1411 O O . HIS A 1 183 ? 11.547 -14.792 -24.282 1.00 94.94 183 HIS A O 1
ATOM 1417 N N . ILE A 1 184 ? 13.353 -15.559 -25.344 1.00 95.25 184 ILE A N 1
ATOM 1418 C CA . ILE A 1 184 ? 14.316 -14.918 -24.451 1.00 95.25 184 ILE A CA 1
ATOM 1419 C C . ILE A 1 184 ? 14.256 -13.383 -24.570 1.00 95.25 184 ILE A C 1
ATOM 1421 O O . ILE A 1 184 ? 14.319 -12.684 -23.556 1.00 95.25 184 ILE A O 1
ATOM 1425 N N . ASP A 1 185 ? 14.100 -12.839 -25.780 1.00 88.06 185 ASP A N 1
ATOM 1426 C CA . ASP A 1 185 ? 13.884 -11.401 -25.988 1.00 88.06 185 ASP A CA 1
ATOM 1427 C C . ASP A 1 185 ? 12.522 -10.931 -25.443 1.00 88.06 185 ASP A C 1
ATOM 1429 O O . ASP A 1 185 ? 12.428 -9.838 -24.881 1.00 88.06 185 ASP A O 1
ATOM 1433 N N . GLU A 1 186 ? 11.473 -11.749 -25.573 1.00 86.25 186 GLU A N 1
ATOM 1434 C CA . GLU A 1 186 ? 10.155 -11.492 -24.981 1.00 86.25 186 GLU A CA 1
ATOM 1435 C C . GLU A 1 186 ? 10.227 -11.444 -23.451 1.00 86.25 186 GLU A C 1
ATOM 1437 O O . GLU A 1 186 ? 9.768 -10.474 -22.844 1.00 86.25 186 GLU A O 1
ATOM 1442 N N . LEU A 1 187 ? 10.883 -12.430 -22.834 1.00 87.38 187 LEU A N 1
ATOM 1443 C CA . LEU A 1 187 ? 11.097 -12.500 -21.391 1.00 87.38 187 LEU A CA 1
ATOM 1444 C C . LEU A 1 187 ? 11.884 -11.287 -20.877 1.00 87.38 187 LEU A C 1
ATOM 1446 O O . LEU A 1 187 ? 11.505 -10.681 -19.875 1.00 87.38 187 LEU A O 1
ATOM 1450 N N . GLN A 1 188 ? 12.944 -10.882 -21.586 1.00 84.56 188 GLN A N 1
ATOM 1451 C CA . GLN A 1 188 ? 13.684 -9.663 -21.257 1.00 84.56 188 GLN A CA 1
ATOM 1452 C C . GLN A 1 188 ? 12.797 -8.415 -21.356 1.00 84.56 188 GLN A C 1
ATOM 1454 O O . GLN A 1 188 ? 12.841 -7.557 -20.474 1.00 84.56 188 GLN A O 1
ATOM 1459 N N . GLY A 1 189 ? 11.972 -8.319 -22.401 1.00 74.00 189 GLY A N 1
ATOM 1460 C CA . GLY A 1 189 ? 11.028 -7.219 -22.577 1.00 74.00 189 GLY A CA 1
ATOM 1461 C C . GLY A 1 189 ? 10.046 -7.113 -21.414 1.00 74.00 189 GLY A C 1
ATOM 1462 O O . GLY A 1 189 ? 9.868 -6.025 -20.872 1.00 74.00 189 GLY A O 1
ATOM 1463 N N . LEU A 1 190 ? 9.471 -8.237 -20.977 1.00 74.38 190 LEU A N 1
ATOM 1464 C CA . LEU A 1 190 ? 8.582 -8.277 -19.815 1.00 74.38 190 LEU A CA 1
ATOM 1465 C C . LEU A 1 190 ? 9.271 -7.731 -18.558 1.00 74.38 190 LEU A C 1
ATOM 1467 O O . LEU A 1 190 ? 8.672 -6.928 -17.850 1.00 74.38 190 LEU A O 1
ATOM 1471 N N . LEU A 1 191 ? 10.537 -8.081 -18.313 1.00 71.19 191 LEU A N 1
ATOM 1472 C CA . LEU A 1 191 ? 11.295 -7.555 -17.172 1.00 71.19 191 LEU A CA 1
ATOM 1473 C C . LEU A 1 191 ? 11.585 -6.047 -17.298 1.00 71.19 191 LEU A C 1
ATOM 1475 O O . LEU A 1 191 ? 11.517 -5.319 -16.306 1.00 71.19 191 LEU A O 1
ATOM 1479 N N . GLU A 1 192 ? 11.903 -5.549 -18.493 1.00 65.31 192 GLU A N 1
ATOM 1480 C CA . GLU A 1 192 ? 12.259 -4.140 -18.719 1.00 65.31 192 GLU A CA 1
ATOM 1481 C C . GLU A 1 192 ? 11.068 -3.172 -18.613 1.00 65.31 192 GLU A C 1
ATOM 1483 O O . GLU A 1 192 ? 11.260 -2.031 -18.180 1.00 65.31 192 GLU A O 1
ATOM 1488 N N . VAL A 1 193 ? 9.850 -3.617 -18.941 1.00 52.78 193 VAL A N 1
ATOM 1489 C CA . VAL A 1 193 ? 8.627 -2.788 -18.957 1.00 52.78 193 VAL A CA 1
ATOM 1490 C C . VAL A 1 193 ? 8.399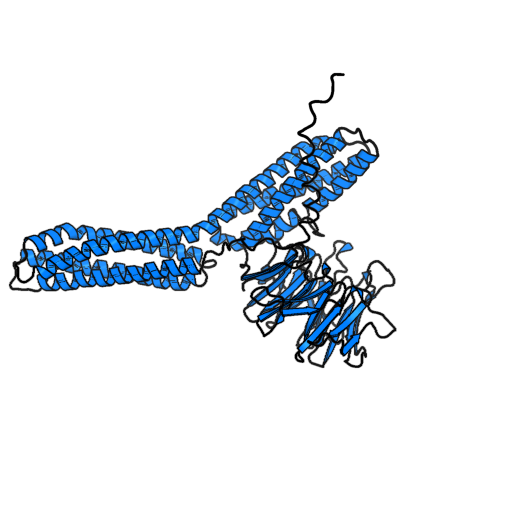 -2.059 -17.624 1.00 52.78 193 VAL A C 1
ATOM 1492 O O . VAL A 1 193 ? 8.282 -0.835 -17.620 1.00 52.78 193 VAL A O 1
ATOM 1495 N N . GLY A 1 194 ? 8.519 -2.746 -16.482 1.00 62.25 194 GLY A N 1
ATOM 1496 C CA . GLY A 1 194 ? 8.324 -2.105 -15.172 1.00 62.25 194 GLY A CA 1
ATOM 1497 C C . GLY A 1 194 ? 9.395 -1.066 -14.793 1.00 62.25 194 GLY A C 1
ATOM 1498 O O . GLY A 1 194 ? 9.118 -0.140 -14.038 1.00 62.25 194 GLY A O 1
ATOM 1499 N N . ALA A 1 195 ? 10.625 -1.166 -15.319 1.00 66.19 195 ALA A N 1
ATOM 1500 C CA . ALA A 1 195 ? 11.651 -0.138 -15.080 1.00 66.19 195 ALA A CA 1
ATOM 1501 C C . ALA A 1 195 ? 11.459 1.088 -15.985 1.00 66.19 195 ALA A C 1
ATOM 1503 O O . ALA A 1 195 ? 11.738 2.212 -15.567 1.00 66.19 195 ALA A O 1
ATOM 1504 N N . ALA A 1 196 ? 10.983 0.876 -17.215 1.00 70.81 196 ALA A N 1
ATOM 1505 C CA . ALA A 1 196 ? 10.688 1.957 -18.146 1.00 70.81 196 ALA A CA 1
ATOM 1506 C C . ALA A 1 196 ? 9.524 2.829 -17.651 1.00 70.81 196 ALA A C 1
ATOM 1508 O O . ALA A 1 196 ? 9.623 4.052 -17.722 1.00 70.81 196 ALA A O 1
ATOM 1509 N N . GLU A 1 197 ? 8.478 2.218 -17.095 1.00 77.88 197 GLU A N 1
ATOM 1510 C CA . GLU A 1 197 ? 7.338 2.932 -16.507 1.00 77.88 197 GLU A CA 1
ATOM 1511 C C . GLU A 1 197 ? 7.755 3.754 -15.279 1.00 77.88 197 GLU A C 1
ATOM 1513 O O . GLU A 1 197 ? 7.446 4.941 -15.204 1.00 77.88 197 GLU A O 1
ATOM 1518 N N . ILE A 1 198 ? 8.543 3.179 -14.355 1.00 82.81 198 ILE A N 1
ATOM 1519 C CA . ILE A 1 198 ? 9.062 3.923 -13.189 1.00 82.81 198 ILE A CA 1
ATOM 1520 C C . ILE A 1 198 ? 9.860 5.145 -13.659 1.00 82.81 198 ILE A C 1
ATOM 1522 O O . ILE A 1 198 ? 9.703 6.244 -13.125 1.00 82.81 198 ILE A O 1
ATOM 1526 N N . GLN A 1 199 ? 10.708 4.966 -14.674 1.00 85.81 199 GLN A N 1
ATOM 1527 C CA . GLN A 1 199 ? 11.504 6.051 -15.232 1.00 85.81 199 GLN A CA 1
ATOM 1528 C C . GLN A 1 199 ? 10.629 7.134 -15.884 1.00 85.81 199 GLN A C 1
ATOM 1530 O O . GLN A 1 199 ? 10.917 8.319 -15.714 1.00 85.81 199 GLN A O 1
ATOM 1535 N N . GLU A 1 200 ? 9.568 6.754 -16.601 1.00 89.94 200 GLU A N 1
ATOM 1536 C CA . GLU A 1 200 ? 8.616 7.691 -17.208 1.00 89.94 200 GLU A CA 1
ATOM 1537 C C . GLU A 1 200 ? 7.938 8.560 -16.140 1.00 89.94 200 GLU A C 1
ATOM 1539 O O . GLU A 1 200 ? 7.997 9.789 -16.227 1.00 89.94 200 GLU A O 1
ATOM 1544 N N . VAL A 1 201 ? 7.409 7.951 -15.075 1.00 93.88 201 VAL A N 1
ATOM 1545 C CA . VAL A 1 201 ? 6.746 8.692 -13.988 1.00 93.88 201 VAL A CA 1
ATOM 1546 C C . VAL A 1 201 ? 7.734 9.605 -13.244 1.00 93.88 201 VAL A C 1
ATOM 1548 O O . VAL A 1 201 ? 7.402 10.740 -12.894 1.00 93.88 201 VAL A O 1
ATOM 1551 N N . ILE A 1 202 ? 8.989 9.176 -13.048 1.00 95.31 202 ILE A N 1
ATOM 1552 C CA . ILE A 1 202 ? 10.044 10.029 -12.466 1.00 95.31 202 ILE A CA 1
ATOM 1553 C C . ILE A 1 202 ? 10.343 11.242 -13.361 1.00 95.31 202 ILE A C 1
ATOM 1555 O O . ILE A 1 202 ? 10.542 12.352 -12.852 1.00 95.31 202 ILE A O 1
ATOM 1559 N N . GLU A 1 203 ? 10.370 11.071 -14.686 1.00 95.88 203 GLU A N 1
ATOM 1560 C CA . GLU A 1 203 ? 10.570 12.176 -15.628 1.00 95.88 203 GLU A CA 1
ATOM 1561 C C . GLU A 1 203 ? 9.421 13.197 -15.573 1.00 95.88 203 GLU A C 1
ATOM 1563 O O . GLU A 1 203 ? 9.676 14.411 -15.603 1.00 95.88 203 GLU A O 1
ATOM 1568 N N . GLU A 1 204 ? 8.174 12.735 -15.447 1.00 97.75 204 GLU A N 1
ATOM 1569 C CA . GLU A 1 204 ? 6.998 13.597 -15.277 1.00 97.75 204 GLU A CA 1
ATOM 1570 C C . GLU A 1 204 ? 7.046 14.359 -13.945 1.00 97.75 204 GLU A C 1
ATOM 1572 O O . GLU A 1 204 ? 6.982 15.597 -13.938 1.00 97.75 204 GLU A O 1
ATOM 1577 N N . LEU A 1 205 ? 7.330 13.660 -12.842 1.00 97.50 205 LEU A N 1
ATOM 1578 C CA . LEU A 1 205 ? 7.513 14.254 -11.516 1.00 97.50 205 LEU A CA 1
ATOM 1579 C C . LEU A 1 205 ? 8.630 15.314 -11.499 1.00 97.50 205 LEU A C 1
ATOM 1581 O O . LEU A 1 205 ? 8.501 16.379 -10.881 1.00 97.50 205 LEU A O 1
ATOM 1585 N N . GLN A 1 206 ? 9.729 15.083 -12.219 1.00 97.50 206 GLN A N 1
ATOM 1586 C CA . GLN A 1 206 ? 10.791 16.078 -12.391 1.00 97.50 206 GLN A CA 1
ATOM 1587 C C . GLN A 1 206 ? 10.323 17.300 -13.199 1.00 97.50 206 GLN A C 1
ATOM 1589 O O . GLN A 1 206 ? 10.737 18.445 -12.938 1.00 97.50 206 GLN A O 1
ATOM 1594 N N . GLY A 1 207 ? 9.441 17.092 -14.176 1.00 97.31 207 GLY A N 1
ATOM 1595 C CA . GLY A 1 207 ? 8.726 18.158 -14.871 1.00 97.31 207 GLY A CA 1
ATOM 1596 C C . GLY A 1 207 ? 7.975 19.071 -13.899 1.00 97.31 207 GLY A C 1
ATOM 1597 O O . GLY A 1 207 ? 8.167 20.299 -13.930 1.00 97.31 207 GLY A O 1
ATOM 1598 N N . ASP A 1 208 ? 7.213 18.479 -12.983 1.00 97.44 208 ASP A N 1
ATOM 1599 C CA . ASP A 1 208 ? 6.400 19.195 -11.996 1.00 97.44 208 ASP A CA 1
ATOM 1600 C C . ASP A 1 208 ? 7.248 19.909 -10.946 1.00 97.44 208 ASP A C 1
ATOM 1602 O O . ASP A 1 208 ? 7.078 21.112 -10.706 1.00 97.44 208 ASP A O 1
ATOM 1606 N N . ALA A 1 209 ? 8.260 19.238 -10.393 1.00 96.81 209 ALA A N 1
ATOM 1607 C CA . ALA A 1 209 ? 9.203 19.846 -9.456 1.00 96.81 209 ALA A CA 1
ATOM 1608 C C . ALA A 1 209 ? 9.929 21.055 -10.083 1.00 96.81 209 ALA A C 1
ATOM 1610 O O . ALA A 1 209 ? 10.103 22.124 -9.472 1.00 96.81 209 ALA A O 1
ATOM 1611 N N . SER A 1 210 ? 10.306 20.939 -11.359 1.00 96.25 210 SER A N 1
ATOM 1612 C CA . SER A 1 210 ? 10.884 22.036 -12.138 1.00 96.25 210 SER A CA 1
ATOM 1613 C C . SER A 1 210 ? 9.889 23.180 -12.371 1.00 96.25 210 SER A C 1
ATOM 1615 O O . SER A 1 210 ? 10.269 24.366 -12.323 1.00 96.25 210 SER A O 1
ATOM 1617 N N . GLN A 1 211 ? 8.616 22.858 -12.610 1.00 96.50 211 GLN A N 1
ATOM 1618 C CA . GLN A 1 211 ? 7.529 23.823 -12.739 1.00 96.50 211 GLN A CA 1
ATOM 1619 C C . GLN A 1 211 ? 7.295 24.584 -11.431 1.00 96.50 211 GLN A C 1
ATOM 1621 O O . GLN A 1 211 ? 7.329 25.823 -11.462 1.00 96.50 211 GLN A O 1
ATOM 1626 N N . LEU A 1 212 ? 7.179 23.894 -10.294 1.00 95.56 212 LEU A N 1
ATOM 1627 C CA . LEU A 1 212 ? 7.072 24.488 -8.958 1.00 95.56 212 LEU A CA 1
ATOM 1628 C C . LEU A 1 212 ? 8.194 25.509 -8.732 1.00 95.56 212 LEU A C 1
ATOM 1630 O O . LEU A 1 212 ? 7.946 26.699 -8.505 1.00 95.56 212 LEU A O 1
ATOM 1634 N N . LYS A 1 213 ? 9.453 25.111 -8.948 1.00 94.69 213 LYS A N 1
ATOM 1635 C CA . LYS A 1 213 ? 10.623 25.998 -8.812 1.00 94.69 213 LYS A CA 1
ATOM 1636 C C . LYS A 1 213 ? 10.540 27.238 -9.708 1.00 94.69 213 LYS A C 1
ATOM 1638 O O . LYS A 1 213 ? 10.972 28.334 -9.325 1.00 94.69 213 LYS A O 1
ATOM 1643 N N . ARG A 1 214 ? 9.995 27.108 -10.923 1.00 96.81 214 ARG A N 1
ATOM 1644 C CA . ARG A 1 214 ? 9.777 28.237 -11.844 1.00 96.81 214 ARG A CA 1
ATOM 1645 C C . ARG A 1 214 ? 8.704 29.190 -11.316 1.00 96.81 214 ARG A C 1
ATOM 1647 O O . ARG A 1 214 ? 8.896 30.406 -11.402 1.00 96.81 214 ARG A O 1
ATOM 1654 N N . LEU A 1 215 ? 7.595 28.664 -10.806 1.00 97.56 215 LEU A N 1
ATOM 1655 C CA . LEU A 1 215 ? 6.467 29.440 -10.290 1.00 97.56 215 LEU A CA 1
ATOM 1656 C C . LEU A 1 215 ? 6.839 30.212 -9.023 1.00 97.56 215 LEU A C 1
ATOM 1658 O O . LEU A 1 215 ? 6.598 31.419 -8.955 1.00 97.56 215 LEU A O 1
ATOM 1662 N N . ILE A 1 216 ? 7.573 29.587 -8.103 1.00 95.19 216 ILE A N 1
ATOM 1663 C CA . ILE A 1 216 ? 8.102 30.243 -6.899 1.00 95.19 216 ILE A CA 1
ATOM 1664 C C . ILE A 1 216 ? 8.974 31.452 -7.255 1.00 95.19 216 ILE A C 1
ATOM 1666 O O . ILE A 1 216 ? 8.794 32.553 -6.724 1.00 95.19 216 ILE A O 1
ATOM 1670 N N . ARG A 1 217 ? 9.855 31.320 -8.257 1.00 96.31 217 ARG A N 1
ATOM 1671 C CA . ARG A 1 217 ? 10.645 32.460 -8.760 1.00 96.31 217 ARG A CA 1
ATOM 1672 C C . ARG A 1 217 ? 9.773 33.578 -9.335 1.00 96.31 217 ARG A C 1
ATOM 1674 O O . ARG A 1 217 ? 10.121 34.750 -9.177 1.00 96.31 217 ARG A O 1
ATOM 1681 N N . LYS A 1 218 ? 8.667 33.250 -10.018 1.00 97.31 218 LYS A N 1
ATOM 1682 C CA . LYS A 1 218 ? 7.721 34.257 -10.533 1.00 97.31 218 LYS A CA 1
ATOM 1683 C C . LYS A 1 218 ? 7.005 34.983 -9.386 1.00 97.31 218 LYS A C 1
ATOM 1685 O O . LYS A 1 218 ? 6.846 36.203 -9.469 1.00 97.31 218 LYS A O 1
ATOM 1690 N N . MET A 1 219 ? 6.604 34.260 -8.338 1.00 96.94 219 MET A N 1
ATOM 1691 C CA . MET A 1 219 ? 5.846 34.789 -7.197 1.00 96.94 219 MET A CA 1
ATOM 1692 C C . MET A 1 219 ? 6.684 35.663 -6.259 1.00 96.94 219 MET A C 1
ATOM 1694 O O . MET A 1 219 ? 6.142 36.591 -5.657 1.00 96.94 219 MET A O 1
ATOM 1698 N N . ASN A 1 220 ? 8.000 35.434 -6.190 1.00 96.44 220 ASN A N 1
ATOM 1699 C CA . ASN A 1 220 ? 8.910 36.135 -5.282 1.00 96.44 220 ASN A CA 1
ATOM 1700 C C . ASN A 1 220 ? 8.669 37.657 -5.260 1.00 96.44 220 ASN A C 1
ATOM 1702 O O . ASN A 1 220 ? 8.369 38.239 -4.216 1.00 96.44 220 ASN A O 1
ATOM 1706 N N . LYS A 1 221 ? 8.707 38.321 -6.422 1.00 97.12 221 LYS A N 1
ATOM 1707 C CA . LYS A 1 221 ? 8.531 39.779 -6.474 1.00 97.12 221 LYS A CA 1
ATOM 1708 C C . LYS A 1 221 ? 7.116 40.229 -6.061 1.00 97.12 221 LYS A C 1
ATOM 1710 O O . LYS A 1 221 ? 7.050 41.144 -5.242 1.00 97.12 221 LYS A O 1
ATOM 1715 N N . PRO A 1 222 ? 6.010 39.697 -6.614 1.00 97.25 222 PRO A N 1
ATOM 1716 C CA . PRO A 1 222 ? 4.663 40.002 -6.130 1.00 97.25 222 PRO A CA 1
ATOM 1717 C C . PRO A 1 222 ? 4.512 39.856 -4.609 1.00 97.25 222 PRO A C 1
ATOM 1719 O O . PRO A 1 222 ? 4.134 40.831 -3.964 1.00 97.25 222 PRO A O 1
ATOM 1722 N N . ALA A 1 223 ? 4.931 38.723 -4.033 1.00 96.50 223 ALA A N 1
ATOM 1723 C CA . ALA A 1 223 ? 4.779 38.429 -2.605 1.00 96.50 223 ALA A CA 1
ATOM 1724 C C . ALA A 1 223 ? 5.478 39.461 -1.704 1.00 96.50 223 ALA A C 1
ATOM 1726 O O . ALA A 1 223 ? 4.944 39.871 -0.679 1.00 96.50 223 ALA A O 1
ATOM 1727 N N . HIS A 1 224 ? 6.642 39.964 -2.126 1.00 97.56 224 HIS A N 1
ATOM 1728 C CA . HIS A 1 224 ? 7.385 40.994 -1.391 1.00 97.56 224 HIS A CA 1
ATOM 1729 C C . HIS A 1 224 ? 6.769 42.399 -1.462 1.00 97.56 224 HIS A C 1
ATOM 1731 O O . HIS A 1 224 ? 7.189 43.283 -0.716 1.00 97.56 224 HIS A O 1
ATOM 1737 N N . ASN A 1 225 ? 5.850 42.644 -2.399 1.00 97.62 225 ASN A N 1
ATOM 1738 C CA . ASN A 1 225 ? 5.317 43.978 -2.678 1.00 97.62 225 ASN A CA 1
ATOM 1739 C C . ASN A 1 225 ? 3.835 44.138 -2.308 1.00 97.62 225 ASN A C 1
ATOM 1741 O O . ASN A 1 225 ? 3.275 45.204 -2.576 1.00 97.62 225 ASN A O 1
ATOM 1745 N N . VAL A 1 226 ? 3.206 43.128 -1.699 1.00 96.50 226 VAL A N 1
ATOM 1746 C CA . VAL A 1 226 ? 1.870 43.285 -1.111 1.00 96.50 226 VAL A CA 1
ATOM 1747 C C . VAL A 1 226 ? 1.991 44.158 0.151 1.00 96.50 226 VAL A C 1
ATOM 1749 O O . VAL A 1 226 ? 2.851 43.896 0.997 1.00 96.50 226 VAL A O 1
ATOM 1752 N N . PRO A 1 227 ? 1.205 45.237 0.290 1.00 93.62 227 PRO A N 1
ATOM 1753 C CA . PRO A 1 227 ? 1.289 46.143 1.426 1.00 93.62 227 PRO A CA 1
ATOM 1754 C C . PRO A 1 227 ? 0.535 45.621 2.661 1.00 93.62 227 PRO A C 1
ATOM 1756 O O . PRO A 1 227 ? -0.335 44.757 2.586 1.00 93.62 227 PRO A O 1
ATOM 1759 N N . GLY A 1 228 ? 0.822 46.232 3.812 1.00 93.06 228 GLY A N 1
ATOM 1760 C CA . GLY A 1 228 ? 0.086 45.999 5.057 1.00 93.06 228 GLY A CA 1
ATOM 1761 C C . GLY A 1 228 ? 0.460 44.706 5.782 1.00 93.06 228 GLY A C 1
ATOM 1762 O O . GLY A 1 228 ? 1.404 44.010 5.411 1.00 93.06 228 GLY A O 1
ATOM 1763 N N . ASP A 1 229 ? -0.281 44.411 6.849 1.00 92.31 229 ASP A N 1
ATOM 1764 C CA . ASP A 1 229 ? -0.003 43.267 7.726 1.00 92.31 229 ASP A CA 1
ATOM 1765 C C . ASP A 1 229 ? -0.204 41.931 6.993 1.00 92.31 229 ASP A C 1
ATOM 1767 O O . ASP A 1 229 ? 0.628 41.033 7.118 1.00 92.31 229 ASP A O 1
ATOM 1771 N N . ALA A 1 230 ? -1.240 41.835 6.148 1.00 92.19 230 ALA A N 1
ATOM 1772 C CA . ALA A 1 230 ? -1.460 40.681 5.275 1.00 92.19 230 ALA A CA 1
ATOM 1773 C C . ALA A 1 230 ? -0.279 40.469 4.313 1.00 92.19 230 ALA A C 1
ATOM 1775 O O . ALA A 1 230 ? 0.200 39.350 4.168 1.00 92.19 230 ALA A O 1
ATOM 1776 N N . GLY A 1 231 ? 0.273 41.543 3.736 1.00 94.69 231 GLY A N 1
ATOM 1777 C CA . GLY A 1 231 ? 1.457 41.466 2.880 1.00 94.69 231 GLY A CA 1
ATOM 1778 C C . GLY A 1 231 ? 2.720 40.974 3.596 1.00 94.69 231 GLY A C 1
ATOM 1779 O O . GLY A 1 231 ? 3.480 40.185 3.036 1.00 94.69 231 GLY A O 1
ATOM 1780 N N . ALA A 1 232 ? 2.928 41.361 4.860 1.00 95.31 232 ALA A N 1
ATOM 1781 C CA . ALA A 1 232 ? 4.012 40.813 5.683 1.00 95.31 232 ALA A CA 1
ATOM 1782 C C . ALA A 1 232 ? 3.814 39.313 5.985 1.00 95.31 232 ALA A C 1
ATOM 1784 O O . ALA A 1 232 ? 4.783 38.545 5.999 1.00 95.31 232 ALA A O 1
ATOM 1785 N N . GLY A 1 233 ? 2.561 38.892 6.185 1.00 95.81 233 GLY A N 1
ATOM 1786 C CA . GLY A 1 233 ? 2.184 37.484 6.275 1.00 95.81 233 GLY A CA 1
ATOM 1787 C C . GLY A 1 233 ? 2.511 36.721 4.990 1.00 95.81 233 GLY A C 1
ATOM 1788 O O . GLY A 1 233 ? 3.213 35.714 5.053 1.00 95.81 233 GLY A O 1
ATOM 1789 N N . ILE A 1 234 ? 2.069 37.228 3.832 1.00 96.69 234 ILE A N 1
ATOM 1790 C CA . ILE A 1 234 ? 2.316 36.624 2.509 1.00 96.69 234 ILE A CA 1
ATOM 1791 C C . ILE A 1 234 ? 3.815 36.471 2.257 1.00 96.69 234 ILE A C 1
ATOM 1793 O O . ILE A 1 234 ? 4.250 35.413 1.823 1.00 96.69 234 ILE A O 1
ATOM 1797 N N . HIS A 1 235 ? 4.625 37.485 2.576 1.00 94.62 235 HIS A N 1
ATOM 1798 C CA . HIS A 1 235 ? 6.084 37.394 2.472 1.00 94.62 235 HIS A CA 1
ATOM 1799 C C . HIS A 1 235 ? 6.647 36.225 3.295 1.00 94.62 235 HIS A C 1
ATOM 1801 O O . HIS A 1 235 ? 7.500 35.480 2.820 1.00 94.62 235 HIS A O 1
ATOM 1807 N N . THR A 1 236 ? 6.186 36.067 4.538 1.00 94.94 236 THR A N 1
ATOM 1808 C CA . THR A 1 236 ? 6.682 35.017 5.438 1.00 94.94 236 THR A CA 1
ATOM 1809 C C . THR A 1 236 ? 6.259 33.633 4.948 1.00 94.94 236 THR A C 1
ATOM 1811 O O . THR A 1 236 ? 7.100 32.742 4.851 1.00 94.94 236 THR A O 1
ATOM 1814 N N . GLN A 1 237 ? 4.984 33.461 4.583 1.00 94.44 237 GLN A N 1
ATOM 1815 C CA . GLN A 1 237 ? 4.490 32.194 4.038 1.00 94.44 237 GLN A CA 1
ATOM 1816 C C . GLN A 1 237 ? 5.117 31.865 2.681 1.00 94.44 237 GLN A C 1
ATOM 1818 O O . GLN A 1 237 ? 5.401 30.704 2.417 1.00 94.44 237 GLN A O 1
ATOM 1823 N N . PHE A 1 238 ? 5.441 32.864 1.857 1.00 96.69 238 PHE A N 1
ATOM 1824 C CA . PHE A 1 238 ? 6.160 32.652 0.599 1.00 96.69 238 PHE A CA 1
ATOM 1825 C C . PHE A 1 238 ? 7.487 31.932 0.796 1.00 96.69 238 PHE A C 1
ATOM 1827 O O . PHE A 1 238 ? 7.771 30.993 0.062 1.00 96.69 238 PHE A O 1
ATOM 1834 N N . HIS A 1 239 ? 8.266 32.304 1.809 1.00 95.81 239 HIS A N 1
ATOM 1835 C CA . HIS A 1 239 ? 9.515 31.600 2.092 1.00 95.81 239 HIS A CA 1
ATOM 1836 C C . HIS A 1 239 ? 9.302 30.181 2.638 1.00 95.81 239 HIS A C 1
ATOM 1838 O O . HIS A 1 239 ? 10.178 29.338 2.467 1.00 95.81 239 HIS A O 1
ATOM 1844 N N . ARG A 1 240 ? 8.143 29.889 3.246 1.00 94.06 240 ARG A N 1
ATOM 1845 C CA . ARG A 1 240 ? 7.769 28.522 3.636 1.00 94.06 240 ARG A CA 1
ATOM 1846 C C . ARG A 1 240 ? 7.457 27.667 2.405 1.00 94.06 240 ARG A C 1
ATOM 1848 O O . ARG A 1 240 ? 8.047 26.604 2.260 1.00 94.06 240 ARG A O 1
ATOM 1855 N N . VAL A 1 241 ? 6.617 28.170 1.497 1.00 94.25 241 VAL A N 1
ATOM 1856 C CA . VAL A 1 241 ? 6.322 27.515 0.207 1.00 94.25 241 VAL A CA 1
ATOM 1857 C C . VAL A 1 241 ? 7.609 27.337 -0.617 1.00 94.25 241 VAL A C 1
ATOM 1859 O O . VAL A 1 241 ? 7.852 26.269 -1.167 1.00 94.25 241 VAL A O 1
ATOM 1862 N N . GLU A 1 242 ? 8.480 28.352 -0.660 1.00 95.75 242 GLU A N 1
ATOM 1863 C CA . GLU A 1 242 ? 9.786 28.278 -1.334 1.00 95.75 242 GLU A CA 1
ATOM 1864 C C . GLU A 1 242 ? 10.690 27.194 -0.735 1.00 95.75 242 GLU A C 1
ATOM 1866 O O . GLU A 1 242 ? 11.359 26.494 -1.490 1.00 95.75 242 GLU A O 1
ATOM 1871 N N . GLY A 1 243 ? 10.703 27.042 0.592 1.00 94.75 243 GLY A N 1
ATOM 1872 C CA . GLY A 1 243 ? 11.469 25.999 1.272 1.00 94.75 243 GLY A CA 1
ATOM 1873 C C . GLY A 1 243 ? 11.047 24.594 0.848 1.00 94.75 243 GLY A C 1
ATOM 1874 O O . GLY A 1 243 ? 11.902 23.811 0.443 1.00 94.75 243 GLY A O 1
ATOM 1875 N N . PHE A 1 244 ? 9.742 24.306 0.865 1.00 94.69 244 PHE A N 1
ATOM 1876 C CA . PHE A 1 244 ? 9.219 23.006 0.434 1.00 94.69 244 PHE A CA 1
ATOM 1877 C C . PHE A 1 244 ? 9.469 22.738 -1.048 1.00 94.69 244 PHE A C 1
ATOM 1879 O O . PHE A 1 244 ? 9.974 21.681 -1.393 1.00 94.69 244 PHE A O 1
ATOM 1886 N N . ALA A 1 245 ? 9.226 23.714 -1.926 1.00 93.69 245 ALA A N 1
ATOM 1887 C CA . ALA A 1 245 ? 9.486 23.540 -3.356 1.00 93.69 245 ALA A CA 1
ATOM 1888 C C . ALA A 1 245 ? 10.970 23.268 -3.676 1.00 93.69 245 ALA A C 1
ATOM 1890 O O . ALA A 1 245 ? 11.281 22.650 -4.692 1.00 93.69 245 ALA A O 1
ATOM 1891 N N . VAL A 1 246 ? 11.901 23.759 -2.847 1.00 94.50 246 VAL A N 1
ATOM 1892 C CA . VAL A 1 246 ? 13.328 23.420 -2.969 1.00 94.50 246 VAL A CA 1
ATOM 1893 C C . VAL A 1 246 ? 13.601 22.006 -2.467 1.00 94.50 246 VAL A C 1
ATOM 1895 O O . VAL A 1 246 ? 14.293 21.283 -3.171 1.00 94.50 246 VAL A O 1
ATOM 1898 N N . ALA A 1 247 ? 13.046 21.620 -1.314 1.00 95.69 247 ALA A N 1
ATOM 1899 C CA . ALA A 1 247 ? 13.189 20.267 -0.774 1.00 95.69 247 ALA A CA 1
ATOM 1900 C C . ALA A 1 247 ? 12.669 19.210 -1.760 1.00 95.69 247 ALA A C 1
ATOM 1902 O O . ALA A 1 247 ? 13.432 18.331 -2.134 1.00 95.69 247 ALA A O 1
ATOM 1903 N N . ILE A 1 248 ? 11.458 19.401 -2.297 1.00 96.06 248 ILE A N 1
ATOM 1904 C CA . ILE A 1 248 ? 10.850 18.505 -3.293 1.00 96.06 248 ILE A CA 1
ATOM 1905 C C . ILE A 1 248 ? 11.752 18.376 -4.515 1.00 96.06 248 ILE A C 1
ATOM 1907 O O . ILE A 1 248 ? 12.039 17.278 -4.966 1.00 96.06 248 ILE A O 1
ATOM 1911 N N . TYR A 1 249 ? 12.252 19.495 -5.044 1.00 96.44 249 TYR A N 1
ATOM 1912 C CA . TYR A 1 249 ? 13.153 19.458 -6.196 1.00 96.44 249 TYR A CA 1
ATOM 1913 C C . TYR A 1 249 ? 14.449 18.687 -5.914 1.00 96.44 249 TYR A C 1
ATOM 1915 O O . TYR A 1 249 ? 14.968 18.019 -6.806 1.00 96.44 249 TYR A O 1
ATOM 1923 N N . ASP A 1 250 ? 15.004 18.826 -4.711 1.00 97.06 250 ASP A N 1
ATOM 1924 C CA . ASP A 1 250 ? 16.232 18.136 -4.330 1.00 97.06 250 ASP A CA 1
ATOM 1925 C C . ASP A 1 250 ? 15.965 16.631 -4.113 1.00 97.06 250 ASP A C 1
ATOM 1927 O O . ASP A 1 250 ? 16.733 15.826 -4.636 1.00 97.06 250 ASP A O 1
ATOM 1931 N N . SER A 1 251 ? 14.848 16.254 -3.476 1.00 97.69 251 SER A N 1
ATOM 1932 C CA . SER A 1 251 ? 14.403 14.859 -3.323 1.00 97.69 251 SER A CA 1
ATOM 1933 C C . SER A 1 251 ? 14.094 14.195 -4.670 1.00 97.69 251 SER A C 1
ATOM 1935 O O . SER A 1 251 ? 14.569 13.100 -4.929 1.00 97.69 251 SER A O 1
ATOM 1937 N N . VAL A 1 252 ? 13.394 14.862 -5.593 1.00 97.94 252 VAL A N 1
ATOM 1938 C CA . VAL A 1 252 ? 13.144 14.311 -6.942 1.00 97.94 252 VAL A CA 1
ATOM 1939 C C . VAL A 1 252 ? 14.449 14.117 -7.719 1.00 97.94 252 VAL A C 1
ATOM 1941 O O . VAL A 1 252 ? 14.593 13.161 -8.474 1.00 97.94 252 VAL A O 1
ATOM 1944 N N . LYS A 1 253 ? 15.440 14.990 -7.514 1.00 96.88 253 LYS A N 1
ATOM 1945 C CA . LYS A 1 253 ? 16.763 14.822 -8.123 1.00 96.88 253 LYS A CA 1
ATOM 1946 C C . LYS A 1 253 ? 17.529 13.633 -7.530 1.00 96.88 253 LYS A C 1
ATOM 1948 O O . LYS A 1 253 ? 18.275 12.984 -8.251 1.00 96.88 253 LYS A O 1
ATOM 1953 N N . GLU A 1 254 ? 17.400 13.388 -6.231 1.00 97.81 254 GLU A N 1
ATOM 1954 C CA . GLU A 1 254 ? 17.954 12.196 -5.584 1.00 97.81 254 GLU A CA 1
ATOM 1955 C C . GLU A 1 254 ? 17.272 10.924 -6.100 1.00 97.81 254 GLU A C 1
ATOM 1957 O O . GLU A 1 254 ? 17.960 9.975 -6.457 1.00 97.81 254 GLU A O 1
ATOM 1962 N N . LEU A 1 255 ? 15.946 10.950 -6.267 1.00 96.69 255 LEU A N 1
ATOM 1963 C CA . LEU A 1 255 ? 15.185 9.849 -6.855 1.00 96.69 255 LEU A CA 1
ATOM 1964 C C . LEU A 1 255 ? 15.650 9.520 -8.284 1.00 96.69 255 LEU A C 1
ATOM 1966 O O . LEU A 1 255 ? 15.837 8.353 -8.607 1.00 96.69 255 LEU A O 1
ATOM 1970 N N . GLU A 1 256 ? 15.898 10.540 -9.112 1.00 95.06 256 GLU A N 1
ATOM 1971 C CA . GLU A 1 256 ? 16.448 10.391 -10.470 1.00 95.06 256 GLU A CA 1
ATOM 1972 C C . GLU A 1 256 ? 17.839 9.723 -10.461 1.00 95.06 256 GLU A C 1
ATOM 1974 O O . GLU A 1 256 ? 18.126 8.890 -11.314 1.00 95.06 256 GLU A O 1
ATOM 1979 N N . GLU A 1 257 ? 18.696 10.047 -9.482 1.00 93.75 257 GLU A N 1
ATOM 1980 C CA . GLU A 1 257 ? 20.014 9.408 -9.317 1.00 93.75 257 GLU A CA 1
ATOM 1981 C C . GLU A 1 257 ? 19.885 7.941 -8.868 1.00 93.75 257 GLU A C 1
ATOM 1983 O O . GLU A 1 257 ? 20.623 7.082 -9.349 1.00 93.75 257 GLU A O 1
ATOM 1988 N N . LEU A 1 258 ? 18.940 7.633 -7.972 1.00 90.75 258 LEU A N 1
ATOM 1989 C CA . LEU A 1 258 ? 18.684 6.263 -7.516 1.00 90.75 258 LEU A CA 1
ATOM 1990 C C . LEU A 1 258 ? 18.098 5.385 -8.631 1.00 90.75 258 LEU A C 1
ATOM 1992 O O . LEU A 1 258 ? 18.470 4.214 -8.743 1.00 90.75 258 LEU A O 1
ATOM 1996 N N . ALA A 1 259 ? 17.253 5.962 -9.484 1.00 86.12 259 ALA A N 1
ATOM 1997 C CA . ALA A 1 259 ? 16.624 5.290 -10.616 1.00 86.12 259 ALA A CA 1
ATOM 1998 C C . ALA A 1 259 ? 17.600 4.904 -11.744 1.00 86.12 259 ALA A C 1
ATOM 2000 O O . ALA A 1 259 ? 17.213 4.174 -12.651 1.00 86.12 259 ALA A O 1
ATOM 2001 N N . GLU A 1 260 ? 18.877 5.313 -11.684 1.00 82.12 260 GLU A N 1
ATOM 2002 C CA . GLU A 1 260 ? 19.918 4.781 -12.581 1.00 82.12 260 GLU A CA 1
ATOM 2003 C C . GLU A 1 260 ? 20.186 3.278 -12.338 1.00 82.12 260 GLU A C 1
ATOM 2005 O O . GLU A 1 260 ? 20.583 2.565 -13.260 1.00 82.12 260 GLU A O 1
ATOM 2010 N N . GLU A 1 261 ? 19.968 2.789 -11.109 1.00 74.88 261 GLU A N 1
ATOM 2011 C CA . GLU A 1 261 ? 20.096 1.376 -10.710 1.00 74.88 261 GLU A CA 1
ATOM 2012 C C . GLU A 1 261 ? 18.882 0.958 -9.839 1.00 74.88 261 GLU A C 1
ATOM 2014 O O . GLU A 1 261 ? 19.047 0.663 -8.649 1.00 74.88 261 GLU A O 1
ATOM 2019 N N . PRO A 1 262 ? 17.652 0.931 -10.393 1.00 71.75 262 PRO A N 1
ATOM 2020 C CA . PRO A 1 262 ? 16.416 0.883 -9.605 1.00 71.75 262 PRO A CA 1
ATOM 2021 C C . PRO A 1 262 ? 16.277 -0.411 -8.796 1.00 71.75 262 PRO A C 1
ATOM 2023 O O . PRO A 1 262 ? 15.834 -0.376 -7.654 1.00 71.75 262 PRO A O 1
ATOM 2026 N N . GLU A 1 263 ? 16.749 -1.542 -9.325 1.00 67.19 263 GLU A N 1
ATOM 2027 C CA . GLU A 1 263 ? 16.694 -2.838 -8.631 1.00 67.19 263 GLU A CA 1
ATOM 2028 C C . GLU A 1 263 ? 17.543 -2.852 -7.351 1.00 67.19 263 GLU A C 1
ATOM 2030 O O . GLU A 1 263 ? 17.153 -3.400 -6.324 1.00 67.19 263 GLU A O 1
ATOM 2035 N N . LYS A 1 264 ? 18.708 -2.196 -7.380 1.00 74.75 264 LYS A N 1
ATOM 2036 C CA . LYS A 1 264 ? 19.604 -2.117 -6.221 1.00 74.75 264 LYS A CA 1
ATOM 2037 C C . LYS A 1 264 ? 19.141 -1.079 -5.202 1.00 74.75 264 LYS A C 1
ATOM 2039 O O . LYS A 1 264 ? 19.406 -1.232 -4.011 1.00 74.75 264 LYS A O 1
ATOM 2044 N N . ASN A 1 265 ? 18.481 -0.030 -5.680 1.00 82.56 265 ASN A N 1
ATOM 2045 C CA . ASN A 1 265 ? 18.100 1.126 -4.881 1.00 82.56 265 ASN A CA 1
ATOM 2046 C C . ASN A 1 265 ? 16.608 1.134 -4.519 1.00 82.56 265 ASN A C 1
ATOM 2048 O O . ASN A 1 265 ? 16.137 2.122 -3.964 1.00 82.56 265 ASN A O 1
ATOM 2052 N N . LYS A 1 266 ? 15.863 0.055 -4.798 1.00 81.25 266 LYS A N 1
ATOM 2053 C CA . LYS A 1 266 ? 14.404 -0.019 -4.629 1.00 81.25 266 LYS A CA 1
ATOM 2054 C C . LYS A 1 266 ? 13.936 0.442 -3.250 1.00 81.25 266 LYS A C 1
ATOM 2056 O O . LYS A 1 266 ? 13.025 1.257 -3.170 1.00 81.25 266 LYS A O 1
ATOM 2061 N N . GLU A 1 267 ? 14.585 -0.018 -2.180 1.00 84.50 267 GLU A N 1
ATOM 2062 C CA . GLU A 1 267 ? 14.202 0.360 -0.812 1.00 84.50 267 GLU A CA 1
ATOM 2063 C C . GLU A 1 267 ? 14.483 1.841 -0.511 1.00 84.50 267 GLU A C 1
ATOM 2065 O O . GLU A 1 267 ? 13.660 2.510 0.105 1.00 84.50 267 GLU A O 1
ATOM 2070 N N . GLU A 1 268 ? 15.603 2.382 -1.003 1.00 91.25 268 GLU A N 1
ATOM 2071 C CA . GLU A 1 268 ? 15.939 3.806 -0.849 1.00 91.25 268 GLU A CA 1
ATOM 2072 C C . GLU A 1 268 ? 14.973 4.689 -1.659 1.00 91.25 268 GLU A C 1
ATOM 2074 O O . GLU A 1 268 ? 14.485 5.703 -1.159 1.00 91.25 268 GLU A O 1
ATOM 2079 N N . MET A 1 269 ? 14.632 4.280 -2.888 1.00 93.44 269 MET A N 1
ATOM 2080 C CA . MET A 1 269 ? 13.622 4.950 -3.716 1.00 93.44 269 MET A CA 1
ATOM 2081 C C . MET A 1 269 ? 12.254 4.926 -3.035 1.00 93.44 269 MET A C 1
ATOM 2083 O O . MET A 1 269 ? 11.569 5.946 -2.972 1.00 93.44 269 MET A O 1
ATOM 2087 N N . ARG A 1 270 ? 11.868 3.766 -2.503 1.00 91.50 270 ARG A N 1
ATOM 2088 C CA . ARG A 1 270 ? 10.617 3.560 -1.781 1.00 91.50 270 ARG A CA 1
ATOM 2089 C C . ARG A 1 270 ? 10.531 4.456 -0.550 1.00 91.50 270 ARG A C 1
ATOM 2091 O O . ARG A 1 270 ? 9.514 5.119 -0.375 1.00 91.50 270 ARG A O 1
ATOM 2098 N N . GLU A 1 271 ? 11.572 4.515 0.277 1.00 92.31 271 GLU A N 1
ATOM 2099 C CA . GLU A 1 271 ? 11.617 5.392 1.455 1.00 92.31 271 GLU A CA 1
ATOM 2100 C C . GLU A 1 271 ? 11.475 6.869 1.054 1.00 92.31 271 GLU A C 1
ATOM 2102 O O . GLU A 1 271 ? 10.617 7.577 1.584 1.00 92.31 271 GLU A O 1
ATOM 2107 N N . LEU A 1 272 ? 12.234 7.312 0.049 1.00 95.31 272 LEU A N 1
ATOM 2108 C CA . LEU A 1 272 ? 12.190 8.682 -0.461 1.00 95.31 272 LEU A CA 1
ATOM 2109 C C . LEU A 1 272 ? 10.807 9.066 -1.020 1.00 95.31 272 LEU A C 1
ATOM 2111 O O . LEU A 1 272 ? 10.359 10.199 -0.853 1.00 95.31 272 LEU A O 1
ATOM 2115 N N . VAL A 1 273 ? 10.111 8.135 -1.675 1.00 94.50 273 VAL A N 1
ATOM 2116 C CA . VAL A 1 273 ? 8.773 8.354 -2.252 1.00 94.50 273 VAL A CA 1
ATOM 2117 C C . VAL A 1 273 ? 7.691 8.338 -1.171 1.00 94.50 273 VAL A C 1
ATOM 2119 O O . VAL A 1 273 ? 6.899 9.275 -1.070 1.00 94.50 273 VAL A O 1
ATOM 2122 N N . VAL A 1 274 ? 7.670 7.291 -0.345 1.00 90.69 274 VAL A N 1
ATOM 2123 C CA . VAL A 1 274 ? 6.587 6.991 0.605 1.00 90.69 274 VAL A CA 1
ATOM 2124 C C . VAL A 1 274 ? 6.671 7.826 1.880 1.00 90.69 274 VAL A C 1
ATOM 2126 O O . VAL A 1 274 ? 5.647 8.070 2.516 1.00 90.69 274 VAL A O 1
ATOM 2129 N N . VAL A 1 275 ? 7.872 8.251 2.272 1.00 89.00 275 VAL A N 1
ATOM 2130 C CA . VAL A 1 275 ? 8.090 9.051 3.482 1.00 89.00 275 VAL A CA 1
ATOM 2131 C C . VAL A 1 275 ? 8.311 10.506 3.102 1.00 89.00 275 VAL A C 1
ATOM 2133 O O . VAL A 1 275 ? 7.479 11.358 3.409 1.00 89.00 275 VAL A O 1
ATOM 2136 N N . ASP A 1 276 ? 9.401 10.794 2.395 1.00 92.50 276 ASP A N 1
ATOM 2137 C CA . ASP A 1 276 ? 9.848 12.174 2.221 1.00 92.50 276 ASP A CA 1
ATOM 2138 C C . ASP A 1 276 ? 8.979 12.951 1.229 1.00 92.50 276 ASP A C 1
ATOM 2140 O O . ASP A 1 276 ? 8.437 14.003 1.571 1.00 92.50 276 ASP A O 1
ATOM 2144 N N . LEU A 1 277 ? 8.844 12.473 -0.009 1.00 94.44 277 LEU A N 1
ATOM 2145 C CA . LEU A 1 277 ? 8.104 13.187 -1.053 1.00 94.44 277 LEU A CA 1
ATOM 2146 C C . LEU A 1 277 ? 6.613 13.286 -0.725 1.00 94.44 277 LEU A C 1
ATOM 2148 O O . LEU A 1 277 ? 6.030 14.360 -0.907 1.00 94.44 277 LEU A O 1
ATOM 2152 N N . TRP A 1 278 ? 6.026 12.212 -0.187 1.00 91.25 278 TRP A N 1
ATOM 2153 C CA . TRP A 1 278 ? 4.647 12.208 0.299 1.00 91.25 278 TRP A CA 1
ATOM 2154 C C . TRP A 1 278 ? 4.408 13.308 1.343 1.00 91.25 278 TRP A C 1
ATOM 2156 O O . TRP A 1 278 ? 3.550 14.172 1.145 1.00 91.25 278 TRP A O 1
ATOM 2166 N N . GLU A 1 279 ? 5.220 13.353 2.409 1.00 88.12 279 GLU A N 1
ATOM 2167 C CA . GLU A 1 279 ? 5.096 14.361 3.471 1.00 88.12 279 GLU A CA 1
ATOM 2168 C C . GLU A 1 279 ? 5.363 15.783 2.950 1.00 88.12 279 GLU A C 1
ATOM 2170 O O . GLU A 1 279 ? 4.673 16.744 3.313 1.00 88.12 279 GLU A O 1
ATOM 2175 N N . GLN A 1 280 ? 6.374 15.952 2.095 1.00 92.31 280 GLN A N 1
ATOM 2176 C CA . GLN A 1 280 ? 6.761 17.260 1.574 1.00 92.31 280 GLN A CA 1
ATOM 2177 C C . GLN A 1 280 ? 5.668 17.891 0.704 1.00 92.31 280 GLN A C 1
ATOM 2179 O O . GLN A 1 280 ? 5.446 19.103 0.812 1.00 92.31 280 GLN A O 1
ATOM 2184 N N . LEU A 1 281 ? 5.005 17.104 -0.149 1.00 90.56 281 LEU A N 1
ATOM 2185 C CA . LEU A 1 281 ? 3.928 17.572 -1.023 1.00 90.56 281 LEU A CA 1
ATOM 2186 C C . LEU A 1 281 ? 2.621 17.755 -0.239 1.00 90.56 281 LEU A C 1
ATOM 2188 O O . LEU A 1 281 ? 2.129 18.887 -0.145 1.00 90.56 281 LEU A O 1
ATOM 2192 N N . GLY A 1 282 ? 2.120 16.674 0.369 1.00 78.06 282 GLY A N 1
ATOM 2193 C CA . GLY A 1 282 ? 0.786 16.587 0.973 1.00 78.06 282 GLY A CA 1
ATOM 2194 C C . GLY A 1 282 ? -0.366 16.585 -0.041 1.00 78.06 282 GLY A C 1
ATOM 2195 O O . GLY A 1 282 ? -0.307 17.290 -1.043 1.00 78.06 282 GLY A O 1
ATOM 2196 N N . GLY A 1 283 ? -1.436 15.834 0.224 1.00 61.78 283 GLY A N 1
ATOM 2197 C CA . GLY A 1 283 ? -2.582 15.663 -0.684 1.00 61.78 283 GLY A CA 1
ATOM 2198 C C . GLY A 1 283 ? -3.863 16.428 -0.316 1.00 61.78 283 GLY A C 1
ATOM 2199 O O . GLY A 1 283 ? -4.019 16.958 0.789 1.00 61.78 283 GLY A O 1
ATOM 2200 N N . GLU A 1 284 ? -4.836 16.459 -1.241 1.00 46.91 284 GLU A N 1
ATOM 2201 C CA . GLU A 1 284 ? -6.179 17.005 -0.973 1.00 46.91 284 GLU A CA 1
ATOM 2202 C C . GLU A 1 284 ? -6.879 16.171 0.115 1.00 46.91 284 GLU A C 1
ATOM 2204 O O . GLU A 1 284 ? -7.058 14.963 -0.020 1.00 46.91 284 GLU A O 1
ATOM 2209 N N . GLY A 1 285 ? -7.300 16.813 1.208 1.00 47.75 285 GLY A N 1
ATOM 2210 C CA . GLY A 1 285 ? -7.964 16.133 2.326 1.00 47.75 285 GLY A CA 1
ATOM 2211 C C . GLY A 1 285 ? -7.019 15.526 3.367 1.00 47.75 285 GLY A C 1
ATOM 2212 O O . GLY A 1 285 ? -7.504 15.060 4.401 1.00 47.75 285 GLY A O 1
ATOM 2213 N N . GLU A 1 286 ? -5.702 15.595 3.160 1.00 52.03 286 GLU A N 1
ATOM 2214 C CA . GLU A 1 286 ? -4.731 15.207 4.178 1.00 52.03 286 GLU A CA 1
ATOM 2215 C C . GLU A 1 286 ? -4.631 16.272 5.278 1.00 52.03 286 GLU A C 1
ATOM 2217 O O . GLU A 1 286 ? -4.580 17.481 5.038 1.00 52.03 286 GLU A O 1
ATOM 2222 N N . LEU A 1 287 ? -4.629 15.819 6.533 1.00 47.16 287 LEU A N 1
ATOM 2223 C CA . LEU A 1 287 ? -4.484 16.685 7.709 1.00 47.16 287 LEU A CA 1
ATOM 2224 C C . LEU A 1 287 ? -3.046 17.208 7.873 1.00 47.16 287 LEU A C 1
ATOM 2226 O O . LEU A 1 287 ? -2.813 18.129 8.665 1.00 47.16 287 LEU A O 1
ATOM 2230 N N . VAL A 1 288 ? -2.095 16.630 7.135 1.00 51.94 288 VAL A N 1
ATOM 2231 C CA . VAL A 1 288 ? -0.654 16.876 7.218 1.00 51.94 288 VAL A CA 1
ATOM 2232 C C . VAL A 1 288 ? -0.066 16.857 5.809 1.00 51.94 288 VAL A C 1
ATOM 2234 O O . VAL A 1 288 ? -0.598 16.199 4.928 1.00 51.94 288 VAL A O 1
ATOM 2237 N N . GLY A 1 289 ? 0.977 17.653 5.584 1.00 63.53 289 GLY A N 1
ATOM 2238 C CA . GLY A 1 289 ? 1.522 17.893 4.251 1.00 63.53 289 GLY A CA 1
ATOM 2239 C C . GLY A 1 289 ? 2.201 19.253 4.170 1.00 63.53 289 GLY A C 1
ATOM 2240 O O . GLY A 1 289 ? 1.567 20.294 4.378 1.00 63.53 289 GLY A O 1
ATOM 2241 N N . GLY A 1 290 ? 3.508 19.262 3.928 1.00 81.25 290 GLY A N 1
ATOM 2242 C CA . GLY A 1 290 ? 4.344 20.449 4.054 1.00 81.25 290 GLY A CA 1
ATOM 2243 C C . GLY A 1 290 ? 3.934 21.587 3.118 1.00 81.25 290 GLY A C 1
ATOM 2244 O O . GLY A 1 290 ? 3.620 22.702 3.566 1.00 81.25 290 GLY A O 1
ATOM 2245 N N . LEU A 1 291 ? 3.933 21.306 1.814 1.00 91.19 291 LEU A N 1
ATOM 2246 C CA . LEU A 1 291 ? 3.653 22.283 0.770 1.00 91.19 291 LEU A CA 1
ATOM 2247 C C . LEU A 1 291 ? 2.165 22.642 0.707 1.00 91.19 291 LEU A C 1
ATOM 2249 O O . LEU A 1 291 ? 1.853 23.836 0.742 1.00 91.19 291 LEU A O 1
ATOM 2253 N N . ALA A 1 292 ? 1.261 21.658 0.691 1.00 89.12 292 ALA A N 1
ATOM 2254 C CA . ALA A 1 292 ? -0.187 21.883 0.661 1.00 89.12 292 ALA A CA 1
ATOM 2255 C C . ALA A 1 292 ? -0.661 22.791 1.815 1.00 89.12 292 ALA A C 1
ATOM 2257 O O . ALA A 1 292 ? -1.351 23.795 1.599 1.00 89.12 292 ALA A O 1
ATOM 2258 N N . GLN A 1 293 ? -0.197 22.547 3.050 1.00 86.12 293 GLN A N 1
ATOM 2259 C CA . GLN A 1 293 ? -0.530 23.401 4.196 1.00 86.12 293 GLN A CA 1
ATOM 2260 C C . GLN A 1 293 ? 0.029 24.828 4.043 1.00 86.12 293 GLN A C 1
ATOM 2262 O O . GLN A 1 293 ? -0.617 25.811 4.427 1.00 86.12 293 GLN A O 1
ATOM 2267 N N . ALA A 1 294 ? 1.238 24.971 3.491 1.00 90.81 294 ALA A N 1
ATOM 2268 C CA . ALA A 1 294 ? 1.840 26.278 3.242 1.00 90.81 294 ALA A CA 1
ATOM 2269 C C . ALA A 1 294 ? 1.089 27.065 2.148 1.00 90.81 294 ALA A C 1
ATOM 2271 O O . ALA A 1 294 ? 0.914 28.280 2.290 1.00 90.81 294 ALA A O 1
ATOM 2272 N N . ILE A 1 295 ? 0.605 26.385 1.101 1.00 92.44 295 ILE A N 1
ATOM 2273 C CA . ILE A 1 295 ? -0.257 26.947 0.049 1.00 92.44 295 ILE A CA 1
ATOM 2274 C C . ILE A 1 295 ? -1.573 27.438 0.658 1.00 92.44 295 ILE A C 1
ATOM 2276 O O . ILE A 1 295 ? -1.919 28.608 0.477 1.00 92.44 295 ILE A O 1
ATOM 2280 N N . GLY A 1 296 ? -2.253 26.608 1.456 1.00 90.62 296 GLY A N 1
ATOM 2281 C CA . GLY A 1 296 ? -3.502 26.979 2.130 1.00 90.62 296 GLY A CA 1
ATOM 2282 C C . GLY A 1 296 ? -3.347 28.224 3.010 1.00 90.62 296 GLY A C 1
ATOM 2283 O O . GLY A 1 296 ? -4.089 29.198 2.863 1.00 90.62 296 GLY A O 1
ATOM 2284 N N . GLY A 1 297 ? -2.305 28.262 3.848 1.00 91.06 297 GLY A N 1
ATOM 2285 C CA . GLY A 1 297 ? -2.002 29.433 4.677 1.00 91.06 297 GLY A CA 1
ATOM 2286 C C . GLY A 1 297 ? -1.663 30.691 3.867 1.00 91.06 297 GLY A C 1
ATOM 2287 O O . GLY A 1 297 ? -1.988 31.807 4.279 1.00 91.06 297 GLY A O 1
ATOM 2288 N N . MET A 1 298 ? -1.031 30.546 2.698 1.00 94.31 298 MET A N 1
ATOM 2289 C CA . MET A 1 298 ? -0.814 31.671 1.789 1.00 94.31 298 MET A CA 1
ATOM 2290 C C . MET A 1 298 ? -2.125 32.149 1.151 1.00 94.31 298 MET A C 1
ATOM 2292 O O . MET A 1 298 ? -2.336 33.361 1.063 1.00 94.31 298 MET A O 1
ATOM 2296 N N . SER A 1 299 ? -2.997 31.227 0.742 1.00 95.56 299 SER A N 1
ATOM 2297 C CA . SER A 1 299 ? -4.297 31.522 0.133 1.00 95.56 299 SER A CA 1
ATOM 2298 C C . SER A 1 299 ? -5.163 32.380 1.060 1.00 95.56 299 SER A C 1
ATOM 2300 O O . SER A 1 299 ? -5.623 33.451 0.656 1.00 95.56 299 SER A O 1
ATOM 2302 N N . GLU A 1 300 ? -5.260 32.014 2.344 1.00 95.25 300 GLU A N 1
ATOM 2303 C CA . GLU A 1 300 ? -5.987 32.800 3.352 1.00 95.25 300 GLU A CA 1
ATOM 2304 C C . GLU A 1 300 ? -5.444 34.233 3.491 1.00 95.25 300 GLU A C 1
ATOM 2306 O O . GLU A 1 300 ? -6.199 35.203 3.595 1.00 95.25 300 GLU A O 1
ATOM 2311 N N . LEU A 1 301 ? -4.119 34.402 3.491 1.00 97.44 301 LEU A N 1
ATOM 2312 C CA . LEU A 1 301 ? -3.493 35.721 3.618 1.00 97.44 301 LEU A CA 1
ATOM 2313 C C . LEU A 1 301 ? -3.690 36.579 2.363 1.00 97.44 301 LEU A C 1
ATOM 2315 O O . LEU A 1 301 ? -3.862 37.797 2.467 1.00 97.44 301 LEU A O 1
ATOM 2319 N N . ILE A 1 302 ? -3.687 35.959 1.182 1.00 97.50 302 ILE A N 1
ATOM 2320 C CA . ILE A 1 302 ? -4.024 36.618 -0.082 1.00 97.50 302 ILE A CA 1
ATOM 2321 C C . ILE A 1 302 ? -5.490 37.058 -0.070 1.00 97.50 302 ILE A C 1
ATOM 2323 O O . ILE A 1 302 ? -5.774 38.205 -0.418 1.00 97.50 302 ILE A O 1
ATOM 2327 N N . GLU A 1 303 ? -6.412 36.210 0.390 1.00 97.50 303 GLU A N 1
ATOM 2328 C CA . GLU A 1 303 ? -7.827 36.567 0.533 1.00 97.50 303 GLU A CA 1
ATOM 2329 C C . GLU A 1 303 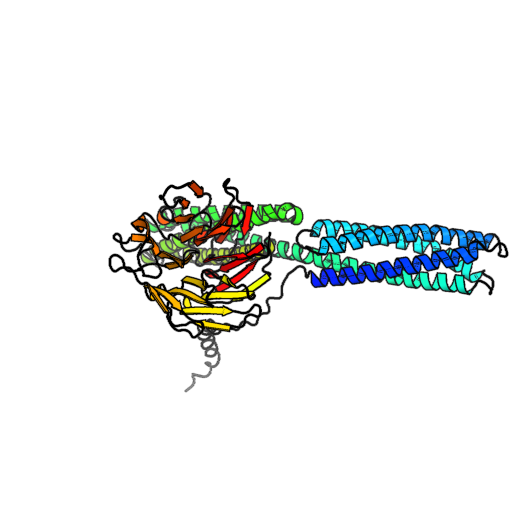? -8.011 37.755 1.489 1.00 97.50 303 GLU A C 1
ATOM 2331 O O . GLU A 1 303 ? -8.747 38.700 1.186 1.00 97.50 303 GLU A O 1
ATOM 2336 N N . GLN A 1 304 ? -7.291 37.772 2.615 1.00 97.06 304 GLN A N 1
ATOM 2337 C CA . GLN A 1 304 ? -7.287 38.909 3.539 1.00 97.06 304 GLN A CA 1
ATOM 2338 C C . GLN A 1 304 ? -6.770 40.192 2.872 1.00 97.06 304 GLN A C 1
ATOM 2340 O O . GLN A 1 304 ? -7.363 41.261 3.050 1.00 97.06 304 GLN A O 1
ATOM 2345 N N . ALA A 1 305 ? -5.692 40.103 2.084 1.00 97.31 305 ALA A N 1
ATOM 2346 C CA . ALA A 1 305 ? -5.143 41.242 1.351 1.00 97.31 305 ALA A CA 1
ATOM 2347 C C . ALA A 1 305 ? -6.137 41.782 0.307 1.00 97.31 305 ALA A C 1
ATOM 2349 O O . ALA A 1 305 ? -6.386 42.987 0.271 1.00 97.31 305 ALA A O 1
ATOM 2350 N N . LEU A 1 306 ? -6.764 40.902 -0.478 1.00 97.62 306 LEU A N 1
ATOM 2351 C CA . LEU A 1 306 ? -7.757 41.263 -1.497 1.00 97.62 306 LEU A CA 1
ATOM 2352 C C . LEU A 1 306 ? -9.078 41.749 -0.892 1.00 97.62 306 LEU A C 1
ATOM 2354 O O . LEU A 1 306 ? -9.763 42.584 -1.474 1.00 97.62 306 LEU A O 1
ATOM 2358 N N . THR A 1 307 ? -9.432 41.293 0.308 1.00 97.38 307 THR A N 1
ATOM 2359 C CA . THR A 1 307 ? -10.563 41.851 1.059 1.00 97.38 307 THR A CA 1
ATOM 2360 C C . THR A 1 307 ? -10.287 43.299 1.476 1.00 97.38 307 THR A C 1
ATOM 2362 O O . THR A 1 307 ? -11.196 44.134 1.469 1.00 97.38 307 THR A O 1
ATOM 2365 N N . ALA A 1 308 ? -9.039 43.615 1.839 1.00 95.75 308 ALA A N 1
ATOM 2366 C CA . ALA A 1 308 ? -8.631 44.963 2.224 1.00 95.75 308 ALA A CA 1
ATOM 2367 C C . ALA A 1 308 ? -8.479 45.908 1.017 1.00 95.75 308 ALA A C 1
ATOM 2369 O O . ALA A 1 308 ? -8.898 47.066 1.097 1.00 95.75 308 ALA A O 1
ATOM 2370 N N . ASP A 1 309 ? -7.908 45.420 -0.086 1.00 96.88 309 ASP A N 1
ATOM 2371 C CA . ASP A 1 309 ? -7.797 46.127 -1.365 1.00 96.88 309 ASP A CA 1
ATOM 2372 C C . ASP A 1 309 ? -8.014 45.161 -2.549 1.00 96.88 309 ASP A C 1
ATOM 2374 O O . ASP A 1 309 ? -7.069 44.509 -3.000 1.00 96.88 309 ASP A O 1
ATOM 2378 N N . PRO A 1 310 ? -9.246 45.082 -3.089 1.00 96.81 310 PRO A N 1
ATOM 2379 C CA . PRO A 1 310 ? -9.572 44.168 -4.187 1.00 96.81 310 PRO A CA 1
ATOM 2380 C C . PRO A 1 310 ? -8.809 44.425 -5.493 1.00 96.81 310 PRO A C 1
ATOM 2382 O O . PRO A 1 310 ? -8.809 43.570 -6.374 1.00 96.81 310 PRO A O 1
ATOM 2385 N N . GLU A 1 311 ? -8.193 45.600 -5.647 1.00 97.00 311 GLU A N 1
ATOM 2386 C CA . GLU A 1 311 ? -7.470 46.003 -6.858 1.00 97.00 311 GLU A CA 1
ATOM 2387 C C . GLU A 1 311 ? -5.941 45.933 -6.671 1.00 97.00 311 GLU A C 1
ATOM 2389 O O . GLU A 1 311 ? -5.189 46.411 -7.533 1.00 97.00 311 GLU A O 1
ATOM 2394 N N . ASP A 1 312 ? -5.451 45.359 -5.562 1.00 97.62 312 ASP A N 1
ATOM 2395 C CA . ASP A 1 312 ? -4.014 45.210 -5.336 1.00 97.62 312 ASP A CA 1
ATOM 2396 C C . ASP A 1 312 ? -3.396 44.273 -6.385 1.00 97.62 312 ASP A C 1
ATOM 2398 O O . ASP A 1 312 ? -3.559 43.052 -6.390 1.00 97.62 312 ASP A O 1
ATOM 2402 N N . VAL A 1 313 ? -2.632 44.877 -7.294 1.00 97.56 313 VAL A N 1
ATOM 2403 C CA . VAL A 1 313 ? -2.025 44.196 -8.442 1.00 97.56 313 VAL A CA 1
ATOM 2404 C C . VAL A 1 313 ? -1.008 43.128 -8.024 1.00 97.56 313 VAL A C 1
ATOM 2406 O O . VAL A 1 313 ? -0.738 42.218 -8.808 1.00 97.56 313 VAL A O 1
ATOM 2409 N N . ASN A 1 314 ? -0.382 43.242 -6.850 1.00 97.75 314 ASN A N 1
ATOM 2410 C CA . ASN A 1 314 ? 0.560 42.234 -6.367 1.00 97.75 314 ASN A CA 1
ATOM 2411 C C . ASN A 1 314 ? -0.180 41.072 -5.706 1.00 97.75 314 ASN A C 1
ATOM 2413 O O . ASN A 1 314 ? 0.175 39.933 -5.987 1.00 97.75 314 ASN A O 1
ATOM 2417 N N . ALA A 1 315 ? -1.219 41.346 -4.913 1.00 97.50 315 ALA A N 1
ATOM 2418 C CA . ALA A 1 315 ? -2.048 40.310 -4.303 1.00 97.50 315 ALA A CA 1
ATOM 2419 C C . ALA A 1 315 ? -2.782 39.476 -5.367 1.00 97.50 315 ALA A C 1
ATOM 2421 O O . ALA A 1 315 ? -2.733 38.253 -5.306 1.00 97.50 315 ALA A O 1
ATOM 2422 N N . LEU A 1 316 ? -3.345 40.113 -6.405 1.00 98.31 316 LEU A N 1
ATOM 2423 C CA . LEU A 1 316 ? -3.957 39.409 -7.543 1.00 98.31 316 LEU A CA 1
ATOM 2424 C C . LEU A 1 316 ? -2.946 38.517 -8.280 1.00 98.31 316 LEU A C 1
ATOM 2426 O O . LEU A 1 316 ? -3.244 37.379 -8.614 1.00 98.31 316 LEU A O 1
ATOM 2430 N N . LYS A 1 317 ? -1.711 38.994 -8.483 1.00 98.19 317 LYS A N 1
ATOM 2431 C CA . LYS A 1 317 ? -0.651 38.169 -9.090 1.00 98.19 317 LYS A CA 1
ATOM 2432 C C . LYS A 1 317 ? -0.213 37.017 -8.199 1.00 98.19 317 LYS A C 1
ATOM 2434 O O . LYS A 1 317 ? 0.141 35.969 -8.721 1.00 98.19 317 LYS A O 1
ATOM 2439 N N . CYS A 1 318 ? -0.151 37.229 -6.886 1.00 97.94 318 CYS A N 1
ATOM 2440 C CA . CYS A 1 318 ? 0.100 36.146 -5.944 1.00 97.94 318 CYS A CA 1
ATOM 2441 C C . CYS A 1 318 ? -1.007 35.101 -6.049 1.00 97.94 318 CYS A C 1
ATOM 2443 O O . CYS A 1 318 ? -0.679 33.933 -6.150 1.00 97.94 318 CYS A O 1
ATOM 2445 N N . GLN A 1 319 ? -2.275 35.513 -6.110 1.00 98.12 319 GLN A N 1
ATOM 2446 C CA . GLN A 1 319 ? -3.399 34.596 -6.281 1.00 98.12 319 GLN A CA 1
ATOM 2447 C C . GLN A 1 319 ? -3.274 33.768 -7.568 1.00 98.12 319 GLN A C 1
ATOM 2449 O O . GLN A 1 319 ? -3.284 32.547 -7.499 1.00 98.12 319 GLN A O 1
ATOM 2454 N N . ASP A 1 320 ? -3.074 34.423 -8.717 1.00 98.12 320 ASP A N 1
ATOM 2455 C CA . ASP A 1 320 ? -2.951 33.739 -10.012 1.00 98.12 320 ASP A CA 1
ATOM 2456 C C . ASP A 1 320 ? -1.801 32.716 -10.016 1.00 98.12 320 ASP A C 1
ATOM 2458 O O . ASP A 1 320 ? -1.954 31.601 -10.504 1.00 98.12 320 ASP A O 1
ATOM 2462 N N . ILE A 1 321 ? -0.638 33.089 -9.465 1.00 98.31 321 ILE A N 1
ATOM 2463 C CA . ILE A 1 321 ? 0.519 32.186 -9.418 1.00 98.31 321 ILE A CA 1
ATOM 2464 C C . ILE A 1 321 ? 0.314 31.087 -8.369 1.00 98.31 321 ILE A C 1
ATOM 2466 O O . ILE A 1 321 ? 0.837 29.998 -8.559 1.00 98.31 321 ILE A O 1
ATOM 2470 N N . LEU A 1 322 ? -0.407 31.354 -7.275 1.00 96.75 322 LEU A N 1
ATOM 2471 C CA . LEU A 1 322 ? -0.673 30.350 -6.247 1.00 96.75 322 LEU A CA 1
ATOM 2472 C C . LEU A 1 322 ? -1.554 29.227 -6.794 1.00 96.75 322 LEU A C 1
ATOM 2474 O O . LEU A 1 322 ? -1.248 28.079 -6.516 1.00 96.75 322 LEU A O 1
ATOM 2478 N N . TYR A 1 323 ? -2.543 29.540 -7.636 1.00 95.88 323 TYR A N 1
ATOM 2479 C CA . TYR A 1 323 ? -3.315 28.509 -8.337 1.00 95.88 323 TYR A CA 1
ATOM 2480 C C . TYR A 1 323 ? -2.437 27.666 -9.274 1.00 95.88 323 TYR A C 1
ATOM 2482 O O . TYR A 1 323 ? -2.523 26.450 -9.247 1.00 95.88 323 TYR A O 1
ATOM 2490 N N . GLU A 1 324 ? -1.520 28.282 -10.040 1.00 97.69 324 GLU A N 1
ATOM 2491 C CA . GLU A 1 324 ? -0.559 27.508 -10.855 1.00 97.69 324 GLU A CA 1
ATOM 2492 C C . GLU A 1 324 ? 0.362 26.619 -9.985 1.00 97.69 324 GLU A C 1
ATOM 2494 O O . GLU A 1 324 ? 0.838 25.589 -10.456 1.00 97.69 324 GLU A O 1
ATOM 2499 N N . ILE A 1 325 ? 0.686 27.044 -8.755 1.00 95.62 325 ILE A N 1
ATOM 2500 C CA . ILE A 1 325 ? 1.503 26.262 -7.808 1.00 95.62 325 ILE A CA 1
ATOM 2501 C C . ILE A 1 325 ? 0.700 25.088 -7.252 1.00 95.62 325 ILE A C 1
ATOM 2503 O O . ILE A 1 325 ? 1.260 24.009 -7.129 1.00 95.62 325 ILE A O 1
ATOM 2507 N N . GLU A 1 326 ? -0.565 25.316 -6.909 1.00 93.19 326 GLU A N 1
ATOM 2508 C CA . GLU A 1 326 ? -1.490 24.296 -6.419 1.00 93.19 326 GLU A CA 1
ATOM 2509 C C . GLU A 1 326 ? -1.705 23.201 -7.472 1.00 93.19 326 GLU A C 1
ATOM 2511 O O . GLU A 1 326 ? -1.482 22.037 -7.167 1.00 93.19 326 GLU A O 1
ATOM 2516 N N . ASP A 1 327 ? -1.975 23.569 -8.731 1.00 92.88 327 ASP A N 1
ATOM 2517 C CA . ASP A 1 327 ? -2.082 22.606 -9.840 1.00 92.88 327 ASP A CA 1
ATOM 2518 C C . ASP A 1 327 ? -0.806 21.747 -9.968 1.00 92.88 327 ASP A C 1
ATOM 2520 O O . ASP A 1 327 ? -0.867 20.525 -9.947 1.00 92.88 327 ASP A O 1
ATOM 2524 N N . ALA A 1 328 ? 0.374 22.382 -10.012 1.00 94.62 328 ALA A N 1
ATOM 2525 C CA . ALA A 1 328 ? 1.648 21.664 -10.135 1.00 94.62 328 ALA A CA 1
ATOM 2526 C C . ALA A 1 328 ? 1.993 20.802 -8.908 1.00 94.62 328 ALA A C 1
ATOM 2528 O O . ALA A 1 328 ? 2.803 19.884 -9.004 1.00 94.62 328 ALA A O 1
ATOM 2529 N N . GLN A 1 329 ? 1.455 21.145 -7.737 1.00 94.00 329 GLN A N 1
ATOM 2530 C CA . GLN A 1 329 ? 1.623 20.357 -6.525 1.00 94.00 329 GLN A CA 1
ATOM 2531 C C . GLN A 1 329 ? 0.740 19.108 -6.564 1.00 94.00 329 GLN A C 1
ATOM 2533 O O . GLN A 1 329 ? 1.208 18.058 -6.130 1.00 94.00 329 GLN A O 1
ATOM 2538 N N . TYR A 1 330 ? -0.483 19.216 -7.090 1.00 91.06 330 TYR A N 1
ATOM 2539 C CA . TYR A 1 330 ? -1.359 18.065 -7.302 1.00 91.06 330 TYR A CA 1
ATOM 2540 C C . TYR A 1 330 ? -0.796 17.103 -8.343 1.00 91.06 330 TYR A C 1
ATOM 2542 O O . TYR A 1 330 ? -0.707 15.919 -8.047 1.00 91.06 330 TYR A O 1
ATOM 2550 N N . ASP A 1 331 ? -0.332 17.613 -9.489 1.00 93.81 331 ASP A N 1
ATOM 2551 C CA . ASP A 1 331 ? 0.301 16.783 -10.524 1.00 93.81 331 ASP A CA 1
ATOM 2552 C C . ASP A 1 331 ? 1.490 15.991 -9.929 1.00 93.81 331 ASP A C 1
ATOM 2554 O O . ASP A 1 331 ? 1.552 14.767 -10.022 1.00 93.81 331 ASP A O 1
ATOM 2558 N N . ALA A 1 332 ? 2.375 16.667 -9.181 1.00 95.00 332 ALA A N 1
ATOM 2559 C CA . ALA A 1 332 ? 3.491 16.008 -8.499 1.00 95.00 332 ALA A CA 1
ATOM 2560 C C . ALA A 1 332 ? 3.038 14.973 -7.452 1.00 95.00 332 ALA A C 1
ATOM 2562 O O . ALA A 1 332 ? 3.693 13.949 -7.272 1.00 95.00 332 ALA A O 1
ATOM 2563 N N . PHE A 1 333 ? 1.951 15.246 -6.726 1.00 91.81 333 PHE A N 1
ATOM 2564 C CA . PHE A 1 333 ? 1.421 14.333 -5.712 1.00 91.81 333 PHE A CA 1
ATOM 2565 C C . PHE A 1 333 ? 0.845 13.061 -6.342 1.00 91.81 333 PHE A C 1
ATOM 2567 O O . PHE A 1 333 ? 1.094 11.969 -5.831 1.00 91.81 333 PHE A O 1
ATOM 2574 N N . ASP A 1 334 ? 0.149 13.186 -7.472 1.00 90.94 334 ASP A N 1
ATOM 2575 C CA . ASP A 1 334 ? -0.371 12.042 -8.222 1.00 90.94 334 ASP A CA 1
ATOM 2576 C C . ASP A 1 334 ? 0.772 11.151 -8.740 1.00 90.94 334 ASP A C 1
ATOM 2578 O O . ASP A 1 334 ? 0.726 9.938 -8.532 1.00 90.94 334 ASP A O 1
ATOM 2582 N N . HIS A 1 335 ? 1.851 11.730 -9.282 1.00 94.81 335 HIS A N 1
ATOM 2583 C CA . HIS A 1 335 ? 3.030 10.952 -9.694 1.00 94.81 335 HIS A CA 1
ATOM 2584 C C . HIS A 1 335 ? 3.739 10.267 -8.511 1.00 94.81 335 HIS A C 1
ATOM 2586 O O . HIS A 1 335 ? 4.205 9.136 -8.628 1.00 94.81 335 HIS A O 1
ATOM 2592 N N . VAL A 1 336 ? 3.811 10.908 -7.337 1.00 94.25 336 VAL A N 1
ATOM 2593 C CA . VAL A 1 336 ? 4.369 10.278 -6.121 1.00 94.25 336 VAL A CA 1
ATOM 2594 C C . VAL A 1 336 ? 3.500 9.114 -5.650 1.00 94.25 336 VAL A C 1
ATOM 2596 O O . VAL A 1 336 ? 4.029 8.083 -5.234 1.00 94.25 336 VAL A O 1
ATOM 2599 N N . LYS A 1 337 ? 2.176 9.247 -5.736 1.00 90.00 337 LYS A N 1
ATOM 2600 C CA . LYS A 1 337 ? 1.241 8.165 -5.426 1.00 90.00 337 LYS A CA 1
ATOM 2601 C C . LYS A 1 337 ? 1.412 6.979 -6.376 1.00 90.00 337 LYS A C 1
ATOM 2603 O O . LYS A 1 337 ? 1.425 5.835 -5.924 1.00 90.00 337 LYS A O 1
ATOM 2608 N N . GLU A 1 338 ? 1.544 7.252 -7.668 1.00 89.88 338 GLU A N 1
ATOM 2609 C CA . GLU A 1 338 ? 1.794 6.242 -8.695 1.00 89.88 338 GLU A CA 1
ATOM 2610 C C . GLU A 1 338 ? 3.110 5.501 -8.436 1.00 89.88 338 GLU A C 1
ATOM 2612 O O . GLU A 1 338 ? 3.103 4.281 -8.282 1.00 89.88 338 GLU A O 1
ATOM 2617 N N . LEU A 1 339 ? 4.210 6.229 -8.220 1.00 91.31 339 LEU A N 1
ATOM 2618 C CA . LEU A 1 339 ? 5.498 5.634 -7.846 1.00 91.31 339 LEU A CA 1
ATOM 2619 C C . LEU A 1 339 ? 5.413 4.813 -6.559 1.00 91.31 339 LEU A C 1
ATOM 2621 O O . LEU A 1 339 ? 6.005 3.740 -6.467 1.00 91.31 339 LEU A O 1
ATOM 2625 N N . GLY A 1 340 ? 4.660 5.289 -5.567 1.00 90.06 340 GLY A N 1
ATOM 2626 C CA . GLY A 1 340 ? 4.409 4.552 -4.336 1.00 90.06 340 GLY A CA 1
ATOM 2627 C C . GLY A 1 340 ? 3.745 3.200 -4.598 1.00 90.06 340 GLY A C 1
ATOM 2628 O O . GLY A 1 340 ? 4.133 2.209 -3.985 1.00 90.06 340 GLY A O 1
ATOM 2629 N N . ALA A 1 341 ? 2.787 3.123 -5.522 1.00 85.94 341 ALA A N 1
ATOM 2630 C CA . ALA A 1 341 ? 2.160 1.857 -5.897 1.00 85.94 341 ALA A CA 1
ATOM 2631 C C . ALA A 1 341 ? 3.132 0.908 -6.626 1.00 85.94 341 ALA A C 1
ATOM 2633 O O . ALA A 1 341 ? 3.044 -0.302 -6.440 1.00 85.94 341 ALA A O 1
ATOM 2634 N N . MET A 1 342 ? 4.070 1.446 -7.410 1.00 84.06 342 MET A N 1
ATOM 2635 C CA . MET A 1 342 ? 5.047 0.658 -8.175 1.00 84.06 342 MET A CA 1
ATOM 2636 C C . MET A 1 342 ? 6.225 0.147 -7.329 1.00 84.06 342 MET A C 1
ATOM 2638 O O . MET A 1 342 ? 6.796 -0.903 -7.616 1.00 84.06 342 MET A O 1
ATOM 2642 N N . LEU A 1 343 ? 6.618 0.890 -6.290 1.00 87.12 343 LEU A N 1
ATOM 2643 C CA . LEU A 1 343 ? 7.806 0.599 -5.473 1.00 87.12 343 LEU A CA 1
ATOM 2644 C C . LEU A 1 343 ? 7.520 -0.267 -4.237 1.00 87.12 343 LEU A C 1
ATOM 2646 O O . LEU A 1 343 ? 8.444 -0.580 -3.486 1.00 87.12 343 LEU A O 1
ATOM 2650 N N . GLN A 1 344 ? 6.263 -0.640 -4.003 1.00 89.25 344 GLN A N 1
ATOM 2651 C CA . GLN A 1 344 ? 5.813 -1.371 -2.815 1.00 89.25 344 GLN A CA 1
ATOM 2652 C C . GLN A 1 344 ? 5.192 -2.725 -3.184 1.00 89.25 344 GLN A C 1
ATOM 2654 O O . GLN A 1 344 ? 5.162 -3.119 -4.349 1.00 89.25 344 GLN A O 1
ATOM 2659 N N . GLU A 1 345 ? 4.736 -3.473 -2.182 1.00 85.38 345 GLU A N 1
ATOM 2660 C CA . GLU A 1 345 ? 4.083 -4.765 -2.370 1.00 85.38 345 GLU A CA 1
ATOM 2661 C C . GLU A 1 345 ? 2.810 -4.625 -3.220 1.00 85.38 345 GLU A C 1
ATOM 2663 O O . GLU A 1 345 ? 2.026 -3.691 -3.029 1.00 85.38 345 GLU A O 1
ATOM 2668 N N . PRO A 1 346 ? 2.548 -5.562 -4.145 1.00 82.12 346 PRO A N 1
ATOM 2669 C CA . PRO A 1 346 ? 1.449 -5.419 -5.084 1.00 82.12 346 PRO A CA 1
ATOM 2670 C C . PRO A 1 346 ? 0.091 -5.525 -4.389 1.00 82.12 346 PRO A C 1
ATOM 2672 O O . PRO A 1 346 ? -0.100 -6.288 -3.436 1.00 82.12 346 PRO A O 1
ATOM 2675 N N . ILE A 1 347 ? -0.892 -4.810 -4.932 1.00 86.06 347 ILE A N 1
ATOM 2676 C CA . ILE A 1 347 ? -2.299 -4.973 -4.564 1.00 86.06 347 ILE A CA 1
ATOM 2677 C C . ILE A 1 347 ? -2.820 -6.258 -5.217 1.00 86.06 347 ILE A C 1
ATOM 2679 O O . ILE A 1 347 ? -2.980 -6.328 -6.432 1.00 86.06 347 ILE A O 1
ATOM 2683 N N . VAL A 1 348 ? -3.124 -7.271 -4.406 1.00 88.62 348 VAL A N 1
ATOM 2684 C CA . VAL A 1 348 ? -3.600 -8.588 -4.870 1.00 88.62 348 VAL A CA 1
ATOM 2685 C C . VAL A 1 348 ? -5.126 -8.709 -4.883 1.00 88.62 348 VAL A C 1
ATOM 2687 O O . VAL A 1 348 ? -5.683 -9.620 -5.498 1.00 88.62 348 VAL A O 1
ATOM 2690 N N . TRP A 1 349 ? -5.823 -7.796 -4.205 1.00 93.12 349 TRP A N 1
ATOM 2691 C CA . TRP A 1 349 ? -7.279 -7.679 -4.237 1.00 93.12 349 TRP A CA 1
ATOM 2692 C C . TRP A 1 349 ? -7.694 -6.247 -3.912 1.00 93.12 349 TRP A C 1
ATOM 2694 O O . TRP A 1 349 ? -7.094 -5.605 -3.054 1.00 93.12 349 TRP A O 1
ATOM 2704 N N . GLU A 1 350 ? -8.755 -5.750 -4.541 1.00 95.50 350 GLU A N 1
ATOM 2705 C CA . GLU A 1 350 ? -9.323 -4.446 -4.211 1.00 95.50 350 GLU A CA 1
ATOM 2706 C C . GLU A 1 350 ? -10.847 -4.435 -4.299 1.00 95.50 350 GLU A C 1
ATOM 2708 O O . GLU A 1 350 ? -11.473 -5.213 -5.023 1.00 95.50 350 GLU A O 1
ATOM 2713 N N . TYR A 1 351 ? -11.453 -3.516 -3.553 1.00 96.62 351 TYR A N 1
ATOM 2714 C CA . TYR A 1 351 ? -12.883 -3.269 -3.595 1.00 96.62 351 TYR A CA 1
ATOM 2715 C C . TYR A 1 351 ? -13.204 -1.796 -3.348 1.00 96.62 351 TYR A C 1
ATOM 2717 O O . TYR A 1 351 ? -12.934 -1.247 -2.276 1.00 96.62 351 TYR A O 1
ATOM 2725 N N . SER A 1 352 ? -13.840 -1.157 -4.330 1.00 96.38 352 SER A N 1
ATOM 2726 C CA . SER A 1 352 ? -14.316 0.221 -4.210 1.00 96.38 352 SER A CA 1
ATOM 2727 C C . SER A 1 352 ? -15.534 0.310 -3.287 1.00 96.38 352 SER A C 1
ATOM 2729 O O . SER A 1 352 ? -16.534 -0.385 -3.472 1.00 96.38 352 SER A O 1
ATOM 2731 N N . CYS A 1 353 ? -15.475 1.202 -2.303 1.00 93.88 353 CYS A N 1
ATOM 2732 C CA . CYS A 1 353 ? -16.513 1.390 -1.289 1.00 93.88 353 CYS A CA 1
ATOM 2733 C C . CYS A 1 353 ? -16.428 2.782 -0.652 1.00 93.88 353 CYS A C 1
ATOM 2735 O O . CYS A 1 353 ? -15.379 3.405 -0.635 1.00 93.88 353 CYS A O 1
ATOM 2737 N N . MET A 1 354 ? -17.532 3.320 -0.141 1.00 92.19 354 MET A N 1
ATOM 2738 C CA . MET A 1 354 ? -17.575 4.714 0.317 1.00 92.19 354 MET A CA 1
ATOM 2739 C C . MET A 1 354 ? -16.995 4.883 1.721 1.00 92.19 354 MET A C 1
ATOM 2741 O O . MET A 1 354 ? -17.623 4.469 2.698 1.00 92.19 354 MET A O 1
ATOM 2745 N N . MET A 1 355 ? -15.853 5.573 1.802 1.00 92.44 355 MET A N 1
ATOM 2746 C CA . MET A 1 355 ? -15.148 5.929 3.038 1.00 92.44 355 MET A CA 1
ATOM 2747 C C . MET A 1 355 ? -15.055 4.737 4.011 1.00 92.44 355 MET A C 1
ATOM 2749 O O . MET A 1 355 ? -15.692 4.761 5.072 1.00 92.44 355 MET A O 1
ATOM 2753 N N . PRO A 1 356 ? -14.364 3.650 3.620 1.00 95.50 356 PRO A N 1
ATOM 2754 C CA . PRO A 1 356 ? -14.320 2.439 4.422 1.00 95.50 356 PRO A CA 1
ATOM 2755 C C . PRO A 1 356 ? -13.540 2.648 5.719 1.00 95.50 356 PRO A C 1
ATOM 2757 O O . PRO A 1 356 ? -12.524 3.340 5.744 1.00 95.50 356 PRO A O 1
ATOM 2760 N N . MET A 1 357 ? -14.003 1.986 6.774 1.00 93.19 357 MET A N 1
ATOM 2761 C CA . MET A 1 357 ? -13.323 1.858 8.065 1.00 93.19 357 MET A CA 1
ATOM 2762 C C . MET A 1 357 ? -12.930 0.394 8.313 1.00 93.19 357 MET A C 1
ATOM 2764 O O . MET A 1 357 ? -13.392 -0.480 7.576 1.00 93.19 357 MET A O 1
ATOM 2768 N N . ASN A 1 358 ? -12.126 0.136 9.355 1.00 91.25 358 ASN A N 1
ATOM 2769 C CA . ASN A 1 358 ? -11.770 -1.174 9.944 1.00 91.25 358 ASN A CA 1
ATOM 2770 C C . ASN A 1 358 ? -12.425 -2.402 9.266 1.00 91.25 358 ASN A C 1
ATOM 2772 O O . ASN A 1 358 ? -13.498 -2.847 9.694 1.00 91.25 358 ASN A O 1
ATOM 2776 N N . PRO A 1 359 ? -11.823 -2.924 8.176 1.00 95.69 359 PRO A N 1
ATOM 2777 C CA . PRO A 1 359 ? -12.332 -4.080 7.457 1.00 95.69 359 PRO A CA 1
ATOM 2778 C C . PRO A 1 359 ? -11.772 -5.374 8.057 1.00 95.69 359 PRO A C 1
ATOM 2780 O O . PRO A 1 359 ? -10.667 -5.394 8.593 1.00 95.69 359 PRO A O 1
ATOM 2783 N N . HIS A 1 360 ? -12.513 -6.474 7.917 1.00 96.69 360 HIS A N 1
ATOM 2784 C CA . HIS A 1 360 ? -12.112 -7.781 8.446 1.00 96.69 360 HIS A CA 1
ATOM 2785 C C . HIS A 1 360 ? -12.325 -8.890 7.416 1.00 96.69 360 HIS A C 1
ATOM 2787 O O . HIS A 1 360 ? -13.455 -9.155 6.996 1.00 96.69 360 HIS A O 1
ATOM 2793 N N . ARG A 1 361 ? -11.255 -9.588 7.037 1.00 97.50 361 ARG A N 1
ATOM 2794 C CA . ARG A 1 361 ? -11.317 -10.835 6.272 1.00 97.50 361 ARG A CA 1
ATOM 2795 C C . ARG A 1 361 ? -11.854 -11.949 7.167 1.00 97.50 361 ARG A C 1
ATOM 2797 O O . ARG A 1 361 ? -11.352 -12.212 8.259 1.00 97.50 361 ARG A O 1
ATOM 2804 N N . LEU A 1 362 ? -12.892 -12.616 6.686 1.00 97.25 362 LEU A N 1
ATOM 2805 C CA . LEU A 1 362 ? -13.564 -13.717 7.357 1.00 97.25 362 LEU A CA 1
ATOM 2806 C C . LEU A 1 362 ? -12.954 -15.062 6.944 1.00 97.25 362 LEU A C 1
ATOM 2808 O O . LEU A 1 362 ? -12.421 -15.217 5.848 1.00 97.25 362 LEU A O 1
ATOM 2812 N N . ALA A 1 363 ? -13.131 -16.087 7.782 1.00 94.44 363 ALA A N 1
ATOM 2813 C CA . ALA A 1 363 ? -12.612 -17.438 7.534 1.00 94.44 363 ALA A CA 1
ATOM 2814 C C . ALA A 1 363 ? -13.160 -18.117 6.258 1.00 94.44 363 ALA A C 1
ATOM 2816 O O . ALA A 1 363 ? -12.609 -19.113 5.799 1.00 94.44 363 ALA A O 1
ATOM 2817 N N . ASN A 1 364 ? -14.264 -17.616 5.692 1.00 94.69 364 ASN A N 1
ATOM 2818 C CA . ASN A 1 364 ? -14.817 -18.085 4.417 1.00 94.69 364 ASN A CA 1
ATOM 2819 C C . ASN A 1 364 ? -14.214 -17.367 3.191 1.00 94.69 364 ASN A C 1
ATOM 2821 O O . ASN A 1 364 ? -14.631 -17.660 2.074 1.00 94.69 364 ASN A O 1
ATOM 2825 N N . GLY A 1 365 ? -13.273 -16.441 3.396 1.00 95.75 365 GLY A N 1
ATOM 2826 C CA . GLY A 1 365 ? -12.655 -15.621 2.356 1.00 95.75 365 GLY A CA 1
ATOM 2827 C C . GLY A 1 365 ? -13.382 -14.305 2.068 1.00 95.75 365 GLY A C 1
ATOM 2828 O O . GLY A 1 365 ? -12.827 -13.467 1.370 1.00 95.75 365 GLY A O 1
ATOM 2829 N N . ASN A 1 366 ? -14.579 -14.067 2.606 1.00 98.19 366 ASN A N 1
ATOM 2830 C CA . ASN A 1 366 ? -15.293 -12.804 2.402 1.00 98.19 366 ASN A CA 1
ATOM 2831 C C . ASN A 1 366 ? -14.681 -11.669 3.237 1.00 98.19 366 ASN A C 1
ATOM 2833 O O . ASN A 1 366 ? -14.071 -11.924 4.272 1.00 98.19 366 ASN A O 1
ATOM 2837 N N . THR A 1 367 ? -14.907 -10.420 2.841 1.00 98.50 367 THR A N 1
ATOM 2838 C CA . THR A 1 367 ? -14.504 -9.228 3.601 1.00 98.50 367 THR A CA 1
ATOM 2839 C C . THR A 1 367 ? -15.719 -8.548 4.210 1.00 98.50 367 THR A C 1
ATOM 2841 O O . THR A 1 367 ? -16.655 -8.193 3.497 1.00 98.50 367 THR A O 1
ATOM 2844 N N . LEU A 1 368 ? -15.701 -8.328 5.521 1.00 98.38 368 LEU A N 1
ATOM 2845 C CA . LEU A 1 368 ? -16.645 -7.465 6.221 1.00 98.38 368 LEU A CA 1
ATOM 2846 C C . LEU A 1 368 ? -16.120 -6.021 6.181 1.00 98.38 368 LEU A C 1
ATOM 2848 O O . LEU A 1 368 ? -14.988 -5.777 6.586 1.00 98.38 368 LEU A O 1
ATOM 2852 N N . ILE A 1 369 ? -16.916 -5.079 5.674 1.00 98.25 369 ILE A N 1
ATOM 2853 C CA . ILE A 1 369 ? -16.514 -3.685 5.436 1.00 98.25 369 ILE A CA 1
ATOM 2854 C C . ILE A 1 369 ? -17.547 -2.738 6.050 1.00 98.25 369 ILE A C 1
ATOM 2856 O O . ILE A 1 369 ? -18.756 -2.896 5.851 1.00 98.25 369 ILE A O 1
ATOM 2860 N N . ASN A 1 370 ? -17.053 -1.726 6.761 1.00 97.62 370 ASN A N 1
ATOM 2861 C CA . ASN A 1 370 ? -17.839 -0.642 7.337 1.00 97.62 370 ASN A CA 1
ATOM 2862 C C . ASN A 1 370 ? -17.796 0.570 6.398 1.00 97.62 370 ASN A C 1
ATOM 2864 O O . ASN A 1 370 ? -16.771 1.236 6.318 1.00 97.62 370 ASN A O 1
ATOM 2868 N N . GLU A 1 371 ? -18.883 0.869 5.685 1.00 96.81 371 GLU A N 1
ATOM 2869 C CA . GLU A 1 371 ? -18.955 2.066 4.839 1.00 96.81 371 GLU A CA 1
ATOM 2870 C C . GLU A 1 371 ? -19.551 3.227 5.630 1.00 96.81 371 GLU A C 1
ATOM 2872 O O . GLU A 1 371 ? -20.776 3.344 5.779 1.00 96.81 371 GLU A O 1
ATOM 2877 N N . TRP A 1 372 ? -18.669 4.097 6.128 1.00 92.81 372 TRP A N 1
ATOM 2878 C CA . TRP A 1 372 ? -19.031 5.196 7.017 1.00 92.81 372 TRP A CA 1
ATOM 2879 C C . TRP A 1 372 ? -20.105 6.095 6.407 1.00 92.81 372 TRP A C 1
ATOM 2881 O O . TRP A 1 372 ? -21.142 6.355 7.013 1.00 92.81 372 TRP A O 1
ATOM 2891 N N . PHE A 1 373 ? -19.871 6.566 5.182 1.00 91.56 373 PHE A N 1
ATOM 2892 C CA . PHE A 1 373 ? -20.751 7.538 4.533 1.00 91.56 373 PHE A CA 1
ATOM 2893 C C . PHE A 1 373 ? -22.011 6.903 3.934 1.00 91.56 373 PHE A C 1
ATOM 2895 O O . PHE A 1 373 ? -23.011 7.583 3.706 1.00 91.56 373 PHE A O 1
ATOM 2902 N N . ALA A 1 374 ? -21.970 5.595 3.673 1.00 96.06 374 ALA A N 1
ATOM 2903 C CA . ALA A 1 374 ? -23.102 4.846 3.143 1.00 96.06 374 ALA A CA 1
ATOM 2904 C C . ALA A 1 374 ? -24.069 4.360 4.235 1.00 96.06 374 ALA A C 1
ATOM 2906 O O . ALA A 1 374 ? -25.093 3.763 3.899 1.00 96.06 374 ALA A O 1
ATOM 2907 N N . ASP A 1 375 ? -23.748 4.588 5.516 1.00 97.38 375 ASP A N 1
ATOM 2908 C CA . ASP A 1 375 ? -24.540 4.147 6.665 1.00 97.38 375 ASP A CA 1
ATOM 2909 C C . ASP A 1 375 ? -24.837 2.632 6.635 1.00 97.38 375 ASP A C 1
ATOM 2911 O O . ASP A 1 375 ? -25.952 2.181 6.928 1.00 97.38 375 ASP A O 1
ATOM 2915 N N . ARG A 1 376 ? -23.839 1.812 6.267 1.00 97.94 376 ARG A N 1
ATOM 2916 C CA . ARG A 1 376 ? -24.005 0.352 6.189 1.00 97.94 376 ARG A CA 1
ATOM 2917 C C . ARG A 1 376 ? -22.744 -0.449 6.491 1.00 97.94 376 ARG A C 1
ATOM 2919 O O . ARG A 1 376 ? -21.627 0.011 6.288 1.00 97.94 376 ARG A O 1
ATOM 2926 N N . VAL A 1 377 ? -22.965 -1.685 6.927 1.00 98.56 377 VAL A N 1
ATOM 2927 C CA . VAL A 1 377 ? -21.944 -2.737 7.010 1.00 98.56 377 VAL A CA 1
ATOM 2928 C C . VAL A 1 377 ? -22.257 -3.776 5.942 1.00 98.56 377 VAL A C 1
ATOM 2930 O O . VAL A 1 377 ? -23.398 -4.240 5.862 1.00 98.56 377 VAL A O 1
ATOM 2933 N N . ILE A 1 378 ? -21.273 -4.143 5.128 1.00 98.44 378 ILE A N 1
ATOM 2934 C CA . ILE A 1 378 ? -21.418 -5.118 4.040 1.00 98.44 378 ILE A CA 1
ATOM 2935 C C . ILE A 1 378 ? -20.449 -6.282 4.225 1.00 98.44 378 ILE A C 1
ATOM 2937 O O . ILE A 1 378 ? -19.355 -6.109 4.743 1.00 98.44 378 ILE A O 1
ATOM 2941 N N . GLU A 1 379 ? -20.851 -7.470 3.790 1.00 98.50 379 GLU A N 1
ATOM 2942 C CA . GLU A 1 379 ? -19.958 -8.610 3.590 1.00 98.50 379 GLU A CA 1
ATOM 2943 C C . GLU A 1 379 ? -19.835 -8.847 2.087 1.00 98.50 379 GLU A C 1
ATOM 2945 O O . GLU A 1 379 ? -20.852 -9.010 1.405 1.00 98.50 379 GLU A O 1
ATOM 2950 N N . VAL A 1 380 ? -18.608 -8.851 1.582 1.00 98.50 380 VAL A N 1
ATOM 2951 C CA . VAL A 1 380 ? -18.280 -8.914 0.157 1.00 98.50 380 VAL A CA 1
ATOM 2952 C C . VAL A 1 380 ? -17.503 -10.196 -0.124 1.00 98.50 380 VAL A C 1
ATOM 2954 O O . VAL A 1 380 ? -16.581 -10.531 0.615 1.00 98.50 380 VAL A O 1
ATOM 2957 N N . SER A 1 381 ? -17.874 -10.938 -1.164 1.00 97.81 381 SER A N 1
ATOM 2958 C CA . SER A 1 381 ? -17.121 -12.116 -1.604 1.00 97.81 381 SER A CA 1
ATOM 2959 C C . SER A 1 381 ? -15.774 -11.731 -2.236 1.00 97.81 381 SER A C 1
ATOM 2961 O O . SER A 1 381 ? -15.595 -10.580 -2.636 1.00 97.81 381 SER A O 1
ATOM 2963 N N . PRO A 1 382 ? -14.827 -12.674 -2.400 1.00 93.69 382 PRO A N 1
ATOM 2964 C CA . PRO A 1 382 ? -13.609 -12.425 -3.176 1.00 93.69 382 PRO A CA 1
ATOM 2965 C C . PRO A 1 382 ? -13.881 -11.879 -4.588 1.00 93.69 382 PRO A C 1
ATOM 2967 O O . PRO A 1 382 ? -13.128 -11.041 -5.068 1.00 93.69 382 PRO A O 1
ATOM 2970 N N . ASP A 1 383 ? -15.002 -12.275 -5.201 1.00 92.69 383 ASP A N 1
ATOM 2971 C CA . ASP A 1 383 ? -15.435 -11.825 -6.532 1.00 92.69 383 ASP A CA 1
ATOM 2972 C C . ASP A 1 383 ? -16.112 -10.433 -6.534 1.00 92.69 383 ASP A C 1
ATOM 2974 O O . ASP A 1 383 ? -16.623 -9.990 -7.563 1.00 92.69 383 ASP A O 1
ATOM 2978 N N . GLY A 1 384 ? -16.178 -9.747 -5.387 1.00 94.31 384 GLY A N 1
ATOM 2979 C CA . GLY A 1 384 ? -16.771 -8.411 -5.269 1.00 94.31 384 GLY A CA 1
ATOM 2980 C C . GLY A 1 384 ? -18.299 -8.389 -5.121 1.00 94.31 384 GLY A C 1
ATOM 2981 O O . GLY A 1 384 ? -18.912 -7.323 -5.204 1.00 94.31 384 GLY A O 1
ATOM 2982 N N . GLU A 1 385 ? -18.952 -9.532 -4.887 1.00 97.62 385 GLU A N 1
ATOM 2983 C CA . GLU A 1 385 ? -20.402 -9.575 -4.674 1.00 97.62 385 GLU A CA 1
ATOM 2984 C C . GLU A 1 385 ? -20.762 -9.294 -3.211 1.00 97.62 385 GLU A C 1
ATOM 2986 O O . GLU A 1 385 ? -20.261 -9.948 -2.299 1.00 97.62 385 GLU A O 1
ATOM 2991 N N . ILE A 1 386 ? -21.705 -8.379 -2.964 1.00 98.25 386 ILE A N 1
ATOM 2992 C CA . ILE A 1 386 ? -22.267 -8.177 -1.620 1.00 98.25 386 ILE A CA 1
ATOM 2993 C C . ILE A 1 386 ? -23.170 -9.370 -1.271 1.00 98.25 386 ILE A C 1
ATOM 2995 O O . ILE A 1 386 ? -24.259 -9.525 -1.831 1.00 98.25 386 ILE A O 1
ATOM 2999 N N . VAL A 1 387 ? -22.746 -10.192 -0.310 1.00 98.25 387 VAL A N 1
ATOM 3000 C CA . VAL A 1 387 ? -23.464 -11.399 0.140 1.00 98.25 387 VAL A CA 1
ATOM 3001 C C . VAL A 1 387 ? -24.259 -11.191 1.432 1.00 98.25 387 VAL A C 1
ATOM 3003 O O . VAL A 1 387 ? -25.178 -11.958 1.728 1.00 98.25 387 VAL A O 1
ATOM 3006 N N . TRP A 1 388 ? -23.957 -10.133 2.187 1.00 98.62 388 TRP A N 1
ATOM 3007 C CA . TRP A 1 388 ? -24.732 -9.687 3.345 1.00 98.62 388 TRP A CA 1
ATOM 3008 C C . TRP A 1 388 ? -24.617 -8.164 3.503 1.00 98.62 388 TRP A C 1
ATOM 3010 O O . TRP A 1 388 ? -23.611 -7.570 3.135 1.00 98.62 388 TRP A O 1
ATOM 3020 N N . GLU A 1 389 ? -25.655 -7.519 4.037 1.00 98.44 389 GLU A N 1
ATOM 3021 C CA . GLU A 1 389 ? -25.699 -6.061 4.232 1.00 98.44 389 GLU A CA 1
ATOM 3022 C C . GLU A 1 389 ? -26.565 -5.718 5.447 1.00 98.44 389 GLU A C 1
ATOM 3024 O O . GLU A 1 389 ? -27.651 -6.284 5.621 1.00 98.44 389 GLU A O 1
ATOM 3029 N N . TYR A 1 390 ? -26.147 -4.740 6.244 1.00 98.62 390 TYR A N 1
ATOM 3030 C CA . TYR A 1 390 ? -26.934 -4.169 7.329 1.00 98.62 390 TYR A CA 1
ATOM 3031 C C . TYR A 1 390 ? -26.929 -2.640 7.267 1.00 98.62 390 TYR A C 1
ATOM 3033 O O . TYR A 1 390 ? -25.874 -2.021 7.331 1.00 98.62 390 TYR A O 1
ATOM 3041 N N . THR A 1 391 ? -28.119 -2.040 7.176 1.00 97.94 391 THR A N 1
ATOM 3042 C CA . THR A 1 391 ? -28.315 -0.600 6.910 1.00 97.94 391 THR A CA 1
ATOM 3043 C C . THR A 1 391 ? -28.999 0.149 8.060 1.00 97.94 391 THR A C 1
ATOM 3045 O O . THR A 1 391 ? -29.369 1.307 7.911 1.00 97.94 391 THR A O 1
ATOM 3048 N N . GLU A 1 392 ? -29.265 -0.500 9.201 1.00 97.62 392 GLU A N 1
ATOM 3049 C CA . GLU A 1 392 ? -29.865 0.154 10.382 1.00 97.62 392 GLU A CA 1
ATOM 3050 C C . GLU A 1 392 ? -28.780 0.704 11.332 1.00 97.62 392 GLU A C 1
ATOM 3052 O O . GLU A 1 392 ? -28.832 0.565 12.563 1.00 97.62 392 GLU A O 1
ATOM 3057 N N . VAL A 1 393 ? -27.767 1.329 10.734 1.00 97.00 393 VAL A N 1
ATOM 3058 C CA . VAL A 1 393 ? -26.639 2.005 11.382 1.00 97.00 393 VAL A CA 1
ATOM 3059 C C . VAL A 1 393 ? -26.467 3.405 10.801 1.00 97.00 393 VAL A C 1
ATOM 3061 O O . VAL A 1 393 ? -27.099 3.739 9.809 1.00 97.00 393 VAL A O 1
ATOM 3064 N N . VAL A 1 394 ? -25.683 4.245 11.473 1.00 96.31 394 VAL A N 1
ATOM 3065 C CA . VAL A 1 394 ? -25.279 5.563 10.972 1.00 96.31 394 VAL A CA 1
ATOM 3066 C C . VAL A 1 394 ? -23.798 5.723 11.275 1.00 96.31 394 VAL A C 1
ATOM 3068 O O . VAL A 1 394 ? -23.428 5.621 12.447 1.00 96.31 394 VAL A O 1
ATOM 3071 N N . GLY A 1 395 ? -22.975 5.937 10.249 1.00 94.25 395 GLY A N 1
ATOM 3072 C CA . GLY A 1 395 ? -21.515 5.966 10.359 1.00 94.25 395 GLY A CA 1
ATOM 3073 C C . GLY A 1 395 ? -20.952 4.764 11.118 1.00 94.25 395 GLY A C 1
ATOM 3074 O O . GLY A 1 395 ? -20.423 4.961 12.207 1.00 94.25 395 GLY A O 1
ATOM 3075 N N . PRO A 1 396 ? -21.135 3.513 10.658 1.00 96.38 396 PRO A N 1
ATOM 3076 C CA . PRO A 1 396 ? -20.488 2.380 11.307 1.00 96.38 396 PRO A CA 1
ATOM 3077 C C . PRO A 1 396 ? -18.967 2.525 11.213 1.00 96.38 396 PRO A C 1
ATOM 3079 O O . PRO A 1 396 ? -18.430 2.913 10.178 1.00 96.38 396 PRO A O 1
ATOM 3082 N N . THR A 1 397 ? -18.296 2.238 12.316 1.00 94.12 397 THR A N 1
ATOM 3083 C CA . THR A 1 397 ? -16.875 2.552 12.522 1.00 94.12 397 THR A CA 1
ATOM 3084 C C . THR A 1 397 ? -16.015 1.296 12.549 1.00 94.12 397 THR A C 1
ATOM 3086 O O . THR A 1 397 ? -14.872 1.307 12.117 1.00 94.12 397 THR A O 1
ATOM 3089 N N . ASP A 1 398 ? -16.591 0.215 13.064 1.00 96.25 398 ASP A N 1
ATOM 3090 C CA . ASP A 1 398 ? -15.938 -1.055 13.303 1.00 96.25 398 ASP A CA 1
ATOM 3091 C C . ASP A 1 398 ? -16.999 -2.155 13.412 1.00 96.25 398 ASP A C 1
ATOM 3093 O O . ASP A 1 398 ? -18.146 -1.917 13.829 1.00 96.25 398 ASP A O 1
ATOM 3097 N N . SER A 1 399 ? -16.622 -3.371 13.037 1.00 96.88 399 SER A N 1
ATOM 3098 C CA . SER A 1 399 ? -17.512 -4.521 13.101 1.00 96.88 399 SER A CA 1
ATOM 3099 C C . SER A 1 399 ? -16.758 -5.837 13.150 1.00 96.88 399 SER A C 1
ATOM 3101 O O . SER A 1 399 ? -15.819 -6.034 12.390 1.00 96.88 399 SER A O 1
ATOM 3103 N N . GLU A 1 400 ? -17.272 -6.792 13.916 1.00 97.19 400 GLU A N 1
ATOM 3104 C CA . GLU A 1 400 ? -16.672 -8.114 14.069 1.00 97.19 400 GLU A CA 1
ATOM 3105 C C . GLU A 1 400 ? -17.717 -9.208 13.815 1.00 97.19 400 GLU A C 1
ATOM 3107 O O . GLU A 1 400 ? -18.813 -9.198 14.389 1.00 97.19 400 GLU A O 1
ATOM 3112 N N . ARG A 1 401 ? -17.384 -10.191 12.971 1.00 98.00 401 ARG A N 1
ATOM 3113 C CA . ARG A 1 401 ? -18.177 -11.420 12.846 1.00 98.00 401 ARG A CA 1
ATOM 3114 C C . ARG A 1 401 ? -17.806 -12.363 13.989 1.00 98.00 401 ARG A C 1
ATOM 3116 O O . ARG A 1 401 ? -16.697 -12.877 14.042 1.00 98.00 401 ARG A O 1
ATOM 3123 N N . LEU A 1 402 ? -18.762 -12.636 14.868 1.00 97.81 402 LEU A N 1
ATOM 3124 C CA . LEU A 1 402 ? -18.565 -13.485 16.039 1.00 97.81 402 LEU A CA 1
ATOM 3125 C C . LEU A 1 402 ? -18.660 -14.979 15.690 1.00 97.81 402 LEU A C 1
ATOM 3127 O O . LEU A 1 402 ? -19.332 -15.367 14.732 1.00 97.81 402 LEU A O 1
ATOM 3131 N N . GLU A 1 403 ? -18.091 -15.842 16.540 1.00 95.44 403 GLU A N 1
ATOM 3132 C CA . GLU A 1 403 ? -18.132 -17.312 16.383 1.00 95.44 403 GLU A CA 1
ATOM 3133 C C . GLU A 1 403 ? -19.558 -17.887 16.267 1.00 95.44 403 GLU A C 1
ATOM 3135 O O . GLU A 1 403 ? -19.776 -18.933 15.656 1.00 95.44 403 GLU A O 1
ATOM 3140 N N . ASN A 1 404 ? -20.550 -17.214 16.860 1.00 96.12 404 ASN A N 1
ATOM 3141 C CA . ASN A 1 404 ? -21.960 -17.612 16.798 1.00 96.12 404 ASN A CA 1
ATOM 3142 C C . ASN A 1 404 ? -22.654 -17.211 15.476 1.00 96.12 404 ASN A C 1
ATOM 3144 O O . ASN A 1 404 ? -23.830 -17.528 15.292 1.00 96.12 404 ASN A O 1
ATOM 3148 N N . GLY A 1 405 ? -21.943 -16.529 14.571 1.00 96.94 405 GLY A N 1
ATOM 3149 C CA . GLY A 1 405 ? -22.434 -16.019 13.292 1.00 96.94 405 GLY A CA 1
ATOM 3150 C C . GLY A 1 405 ? -23.040 -14.612 13.352 1.00 96.94 405 GLY A C 1
ATOM 3151 O O . GLY A 1 405 ? -23.303 -14.026 12.300 1.00 96.94 405 GLY A O 1
ATOM 3152 N N . ASN A 1 406 ? -23.247 -14.043 14.540 1.00 98.56 406 ASN A N 1
ATOM 3153 C CA . ASN A 1 406 ? -23.732 -12.672 14.688 1.00 98.56 406 ASN A CA 1
ATOM 3154 C C . ASN A 1 406 ? -22.648 -11.659 14.288 1.00 98.56 406 ASN A C 1
ATOM 3156 O O . ASN A 1 406 ? -21.459 -11.966 14.310 1.00 98.56 406 ASN A O 1
ATOM 3160 N N . THR A 1 407 ? -23.062 -10.442 13.947 1.00 98.69 407 THR A N 1
ATOM 3161 C CA . THR A 1 407 ? -22.166 -9.301 13.727 1.00 98.69 407 THR A CA 1
ATOM 3162 C C . THR A 1 407 ? -22.250 -8.355 14.917 1.00 98.69 407 THR A C 1
ATOM 3164 O O . THR A 1 407 ? -23.333 -7.857 15.228 1.00 98.69 407 THR A O 1
ATOM 3167 N N . LEU A 1 408 ? -21.126 -8.085 15.570 1.00 98.69 408 LEU A N 1
ATOM 3168 C CA . LEU A 1 408 ? -20.971 -6.977 16.507 1.00 98.69 408 LEU A CA 1
ATOM 3169 C C . LEU A 1 408 ? -20.645 -5.715 15.705 1.00 98.69 408 LEU A C 1
ATOM 3171 O O . LEU A 1 408 ? -19.800 -5.773 14.823 1.00 98.69 408 LEU A O 1
ATOM 3175 N N . ILE A 1 409 ? -21.334 -4.603 15.955 1.00 98.56 409 ILE A N 1
ATOM 3176 C CA . ILE A 1 409 ? -21.202 -3.373 15.163 1.00 98.56 409 ILE A CA 1
ATOM 3177 C C . ILE A 1 409 ? -21.118 -2.169 16.098 1.00 98.56 409 ILE A C 1
ATOM 3179 O O . ILE A 1 409 ? -22.008 -1.961 16.934 1.00 98.56 409 ILE A O 1
ATOM 3183 N N . ALA A 1 410 ? -20.090 -1.347 15.909 1.00 97.06 410 ALA A N 1
ATOM 3184 C CA . ALA A 1 410 ? -19.973 -0.026 16.501 1.00 97.06 410 ALA A CA 1
ATOM 3185 C C . ALA A 1 410 ? -20.724 0.997 15.627 1.00 97.06 410 ALA A C 1
ATOM 3187 O O . ALA A 1 410 ? -20.401 1.236 14.468 1.00 97.06 410 ALA A O 1
ATOM 3188 N N . ASN A 1 411 ? -21.808 1.557 16.168 1.00 95.56 411 ASN A N 1
ATOM 3189 C CA . ASN A 1 411 ? -22.775 2.382 15.442 1.00 95.56 411 ASN A CA 1
ATOM 3190 C C . ASN A 1 411 ? -22.707 3.821 15.967 1.00 95.56 411 ASN A C 1
ATOM 3192 O O . ASN A 1 411 ? -23.540 4.237 16.784 1.00 95.56 411 ASN A O 1
ATOM 3196 N N . TYR A 1 412 ? -21.684 4.554 15.516 1.00 91.56 412 TYR A N 1
ATOM 3197 C CA . TYR A 1 412 ? -21.319 5.875 16.033 1.00 91.56 412 TYR A CA 1
ATOM 3198 C C . TYR A 1 412 ? -22.481 6.866 16.029 1.00 91.56 412 TYR A C 1
ATOM 3200 O O . TYR A 1 412 ? -22.816 7.431 17.070 1.00 91.56 412 TYR A O 1
ATOM 3208 N N . GLY A 1 413 ? -23.157 7.046 14.893 1.00 90.38 413 GLY A N 1
ATOM 3209 C CA . GLY A 1 413 ? -24.204 8.059 14.762 1.00 90.38 413 GLY A CA 1
ATOM 3210 C C . GLY A 1 413 ? -25.407 7.817 15.679 1.00 90.38 413 GLY A C 1
ATOM 3211 O O . GLY A 1 413 ? -26.070 8.767 16.097 1.00 90.38 413 GLY A O 1
ATOM 3212 N N . ASN A 1 414 ? -25.662 6.556 16.049 1.00 93.19 414 ASN A N 1
ATOM 3213 C CA . ASN A 1 414 ? -26.696 6.183 17.019 1.00 93.19 414 ASN A CA 1
ATOM 3214 C C . ASN A 1 414 ? -26.162 5.991 18.446 1.00 93.19 414 ASN A C 1
ATOM 3216 O O . ASN A 1 414 ? -26.945 5.618 19.323 1.00 93.19 414 ASN A O 1
ATOM 3220 N N . LYS A 1 415 ? -24.868 6.240 18.684 1.00 93.12 415 LYS A N 1
ATOM 3221 C CA . LYS A 1 415 ? -24.231 6.207 20.007 1.00 93.12 415 LYS A CA 1
ATOM 3222 C C . LYS A 1 415 ? -24.433 4.880 20.736 1.00 93.12 415 LYS A C 1
ATOM 3224 O O . LYS A 1 415 ? -24.840 4.832 21.899 1.00 93.12 415 LYS A O 1
ATOM 3229 N N . ARG A 1 416 ? -24.224 3.779 20.016 1.00 95.00 416 ARG A N 1
ATOM 3230 C CA . ARG A 1 416 ? -24.440 2.429 20.540 1.00 95.00 416 ARG A CA 1
ATOM 3231 C C . ARG A 1 416 ? -23.510 1.411 19.902 1.00 95.00 416 ARG A C 1
ATOM 3233 O O . ARG A 1 416 ? -23.074 1.577 18.768 1.00 95.00 416 ARG A O 1
ATOM 3240 N N . VAL A 1 417 ? -23.310 0.310 20.606 1.00 97.81 417 VAL A N 1
ATOM 3241 C CA . VAL A 1 417 ? -22.766 -0.939 20.073 1.00 97.81 417 VAL A CA 1
ATOM 3242 C C . VAL A 1 417 ? -23.899 -1.955 20.035 1.00 97.81 417 VAL A C 1
ATOM 3244 O O . VAL A 1 417 ? -24.641 -2.081 21.011 1.00 97.81 417 VAL A O 1
ATOM 3247 N N . ILE A 1 418 ? -24.058 -2.669 18.924 1.00 98.19 418 ILE A N 1
ATOM 3248 C CA . ILE A 1 418 ? -25.125 -3.662 18.737 1.00 98.19 418 ILE A CA 1
ATOM 3249 C C . ILE A 1 418 ? -24.554 -5.009 18.307 1.00 98.19 418 ILE A C 1
ATOM 3251 O O . ILE A 1 418 ? -23.590 -5.061 17.556 1.00 98.19 418 ILE A O 1
ATOM 3255 N N . GLU A 1 419 ? -25.172 -6.100 18.752 1.00 98.62 419 GLU A N 1
ATOM 3256 C CA . GLU A 1 419 ? -24.951 -7.439 18.202 1.00 98.62 419 GLU A CA 1
ATOM 3257 C C . GLU A 1 419 ? -26.184 -7.844 17.398 1.00 98.62 419 GLU A C 1
ATOM 3259 O O . GLU A 1 419 ? -27.309 -7.813 17.911 1.00 98.62 419 GLU A O 1
ATOM 3264 N N . VAL A 1 420 ? -25.967 -8.210 16.140 1.00 98.69 420 VAL A N 1
ATOM 3265 C CA . VAL A 1 420 ? -27.006 -8.435 15.139 1.00 98.69 420 VAL A CA 1
ATOM 3266 C C . VAL A 1 420 ? -26.908 -9.857 14.598 1.00 98.69 420 VAL A C 1
ATOM 3268 O O . VAL A 1 420 ? -25.830 -10.318 14.238 1.00 98.69 420 VAL A O 1
ATOM 3271 N N . THR A 1 421 ? -28.028 -10.567 14.509 1.00 98.62 421 THR A N 1
ATOM 3272 C CA . THR A 1 421 ? -28.068 -11.915 13.922 1.00 98.62 421 THR A CA 1
ATOM 3273 C C . THR A 1 421 ? -27.894 -11.886 12.398 1.00 98.62 421 THR A C 1
ATOM 3275 O O . THR A 1 421 ? -28.111 -10.847 11.771 1.00 98.62 421 THR A O 1
ATOM 3278 N N . PRO A 1 422 ? -27.595 -13.023 11.739 1.00 97.81 422 PRO A N 1
ATOM 3279 C CA . PRO A 1 422 ? -27.623 -13.105 10.274 1.00 97.81 422 PRO A CA 1
ATOM 3280 C C . PRO A 1 422 ? -28.958 -12.654 9.655 1.00 97.81 422 PRO A C 1
ATOM 3282 O O . PRO A 1 422 ? -28.968 -12.053 8.581 1.00 97.81 422 PRO A O 1
ATOM 3285 N N . ASP A 1 423 ? -30.069 -12.866 10.373 1.00 97.81 423 ASP A N 1
ATOM 3286 C CA . ASP A 1 423 ? -31.424 -12.425 10.008 1.00 97.81 423 ASP A CA 1
ATOM 3287 C C . ASP A 1 423 ? -31.691 -10.933 10.307 1.00 97.81 423 ASP A C 1
ATOM 3289 O O . ASP A 1 423 ? -32.812 -10.453 10.136 1.00 97.81 423 ASP A O 1
ATOM 3293 N N . LYS A 1 424 ? -30.654 -10.182 10.704 1.00 98.25 424 LYS A N 1
ATOM 3294 C CA . LYS A 1 424 ? -30.658 -8.736 10.977 1.00 98.25 424 LYS A CA 1
ATOM 3295 C C . LYS A 1 424 ? -31.443 -8.321 12.226 1.00 98.25 424 LYS A C 1
ATOM 3297 O O . LYS A 1 424 ? -31.884 -7.180 12.331 1.00 98.25 424 LYS A O 1
ATOM 3302 N N . GLU A 1 425 ? -31.602 -9.221 13.196 1.00 98.44 425 GLU A N 1
ATOM 3303 C CA . GLU A 1 425 ? -32.235 -8.904 14.482 1.00 98.44 425 GLU A CA 1
ATOM 3304 C C . GLU A 1 425 ? -31.191 -8.464 15.517 1.00 98.44 425 GLU A C 1
ATOM 3306 O O . GLU A 1 425 ? -30.203 -9.162 15.736 1.00 98.44 425 GLU A O 1
ATOM 3311 N N . ILE A 1 426 ? -31.425 -7.340 16.203 1.00 98.50 426 ILE A N 1
ATOM 3312 C CA . ILE A 1 426 ? -30.582 -6.901 17.326 1.00 98.50 426 ILE A CA 1
ATOM 3313 C C . ILE A 1 426 ? -30.867 -7.789 18.545 1.00 98.50 426 ILE A C 1
ATOM 3315 O O . ILE A 1 426 ? -31.980 -7.788 19.078 1.00 98.50 426 ILE A O 1
ATOM 3319 N N . VAL A 1 427 ? -29.853 -8.517 19.017 1.00 98.25 427 VAL A N 1
ATOM 3320 C CA . VAL A 1 427 ? -29.938 -9.423 20.181 1.00 98.25 427 VAL A CA 1
ATOM 3321 C C . VAL A 1 427 ? -29.197 -8.905 21.411 1.00 98.25 427 VAL A C 1
ATOM 3323 O O . VAL A 1 427 ? -29.482 -9.339 22.529 1.00 98.25 427 VAL A O 1
ATOM 3326 N N . TRP A 1 428 ? -28.301 -7.938 21.230 1.00 98.31 428 TRP A N 1
ATOM 3327 C CA . TRP A 1 428 ? -27.634 -7.216 22.308 1.00 98.31 428 TRP A CA 1
ATOM 3328 C C . TRP A 1 428 ? -27.387 -5.764 21.883 1.00 98.31 428 TRP A C 1
ATOM 3330 O O . TRP A 1 428 ? -27.180 -5.484 20.707 1.00 98.31 428 TRP A O 1
ATOM 3340 N N . GLU A 1 429 ? -27.439 -4.836 22.837 1.00 97.12 429 GLU A N 1
ATOM 3341 C CA . GLU A 1 429 ? -27.207 -3.405 22.604 1.00 97.12 429 GLU A CA 1
ATOM 3342 C C . GLU A 1 429 ? -26.591 -2.774 23.852 1.00 97.12 429 GLU A C 1
ATOM 3344 O O . GLU A 1 429 ? -27.057 -3.034 24.967 1.00 97.12 429 GLU A O 1
ATOM 3349 N N . TYR A 1 430 ? -25.603 -1.907 23.677 1.00 96.44 430 TYR A N 1
ATOM 3350 C CA . TYR A 1 430 ? -25.012 -1.103 24.738 1.00 96.44 430 TYR A CA 1
ATOM 3351 C C . TYR A 1 430 ? -24.862 0.351 24.293 1.00 96.44 430 TYR A C 1
ATOM 3353 O O . TYR A 1 430 ? -24.285 0.618 23.244 1.00 96.44 430 TYR A O 1
ATOM 3361 N N . SER A 1 431 ? -25.351 1.283 25.112 1.00 94.19 431 SER A N 1
ATOM 3362 C CA . SER A 1 431 ? -25.295 2.734 24.852 1.00 94.19 431 SER A CA 1
ATOM 3363 C C . SER A 1 431 ? -24.723 3.514 26.045 1.00 94.19 431 SER A C 1
ATOM 3365 O O . SER A 1 431 ? -24.885 4.730 26.126 1.00 94.19 431 SER A O 1
ATOM 3367 N N . GLY A 1 432 ? -24.097 2.811 26.997 1.00 88.88 432 GLY A N 1
ATOM 3368 C CA . GLY A 1 432 ? -23.665 3.344 28.291 1.00 88.88 432 GLY A CA 1
ATOM 3369 C C . GLY A 1 432 ? -24.399 2.727 29.487 1.00 88.88 432 GLY A C 1
ATOM 3370 O O . GLY A 1 432 ? -25.414 2.040 29.336 1.00 88.88 432 GLY A O 1
ATOM 3371 N N . ASP A 1 433 ? -23.890 2.989 30.692 1.00 80.94 433 ASP A N 1
ATOM 3372 C CA . ASP A 1 433 ? -24.428 2.488 31.971 1.00 80.94 433 ASP A CA 1
ATOM 3373 C C . ASP A 1 433 ? -25.339 3.507 32.696 1.00 80.94 433 ASP A C 1
ATOM 3375 O O . ASP A 1 433 ? -25.832 3.266 33.801 1.00 80.94 433 ASP A O 1
ATOM 3379 N N . GLY A 1 434 ? -25.577 4.660 32.062 1.00 72.62 434 GLY A N 1
ATOM 3380 C CA . GLY A 1 434 ? -26.339 5.784 32.605 1.00 72.62 434 GLY A CA 1
ATOM 3381 C C . GLY A 1 434 ? -25.517 6.766 33.449 1.00 72.62 434 GLY A C 1
ATOM 3382 O O . GLY A 1 434 ? -26.050 7.814 33.817 1.00 72.62 434 GLY A O 1
ATOM 3383 N N . SER A 1 435 ? -24.248 6.465 33.749 1.00 67.88 435 SER A N 1
ATOM 3384 C CA . SER A 1 435 ? -23.283 7.427 34.299 1.00 67.88 435 SER A CA 1
ATOM 3385 C C . SER A 1 435 ? -22.515 8.155 33.194 1.00 67.88 435 SER A C 1
ATOM 3387 O O . SER A 1 435 ? -22.266 9.354 33.316 1.00 67.88 435 SER A O 1
ATOM 3389 N N . GLN A 1 436 ? -22.244 7.450 32.096 1.00 67.94 436 GLN A N 1
ATOM 3390 C CA . GLN A 1 436 ? -21.707 7.973 30.848 1.00 67.94 436 GLN A CA 1
ATOM 3391 C C . GLN A 1 436 ? -22.449 7.284 29.697 1.00 67.94 436 GLN A C 1
ATOM 3393 O O . GLN A 1 436 ? -22.489 6.054 29.624 1.00 67.94 436 GLN A O 1
ATOM 3398 N N . GLU A 1 437 ? -23.088 8.070 28.833 1.00 84.19 437 GLU A N 1
ATOM 3399 C CA . GLU A 1 437 ? -23.576 7.576 27.541 1.00 84.19 437 GLU A CA 1
ATOM 3400 C C . GLU A 1 437 ? -22.406 7.556 26.556 1.00 84.19 437 GLU A C 1
ATOM 3402 O O . GLU A 1 437 ? -21.497 8.383 26.677 1.00 84.19 437 GLU A O 1
ATOM 3407 N N . LEU A 1 438 ? -22.441 6.642 25.584 1.00 87.19 438 LEU A N 1
ATOM 3408 C CA . LEU A 1 438 ? -21.489 6.697 24.475 1.00 87.19 438 LEU A CA 1
ATOM 3409 C C . LEU A 1 438 ? -21.709 7.997 23.695 1.00 87.19 438 LEU A C 1
ATOM 3411 O O . LEU A 1 438 ? -22.854 8.387 23.447 1.00 87.19 438 LEU A O 1
ATOM 3415 N N . ILE A 1 439 ? -20.639 8.698 23.329 1.00 82.00 439 ILE A N 1
ATOM 3416 C CA . ILE A 1 439 ? -20.763 10.027 22.708 1.00 82.00 439 ILE A CA 1
ATOM 3417 C C . ILE A 1 439 ? -19.876 10.244 21.485 1.00 82.00 439 ILE A C 1
ATOM 3419 O O . ILE A 1 439 ? -20.310 10.967 20.583 1.00 82.00 439 ILE A O 1
ATOM 3423 N N . GLY A 1 440 ? -18.683 9.659 21.458 1.00 77.69 440 GLY A N 1
ATOM 3424 C CA . GLY A 1 440 ? -17.683 9.819 20.413 1.00 77.69 440 GLY A CA 1
ATOM 3425 C C . GLY A 1 440 ? -17.653 8.656 19.432 1.00 77.69 440 GLY A C 1
ATOM 3426 O O . GLY A 1 440 ? -18.529 7.792 19.446 1.00 77.69 440 GLY A O 1
ATOM 3427 N N . PHE A 1 441 ? -16.642 8.678 18.561 1.00 78.31 441 PHE A N 1
ATOM 3428 C CA . PHE A 1 441 ? -16.291 7.575 17.666 1.00 78.31 441 PHE A CA 1
ATOM 3429 C C . PHE A 1 441 ? -16.072 6.306 18.494 1.00 78.31 441 PHE A C 1
ATOM 3431 O O . PHE A 1 441 ? -15.465 6.385 19.567 1.00 78.31 441 PHE A O 1
ATOM 3438 N N . VAL A 1 442 ? -16.601 5.172 18.028 1.00 83.38 442 VAL A N 1
ATOM 3439 C CA . VAL A 1 442 ? -16.608 3.931 18.810 1.00 83.38 442 VAL A CA 1
ATOM 3440 C C . VAL A 1 442 ? -15.776 2.858 18.124 1.00 83.38 442 VAL A C 1
ATOM 3442 O O . VAL A 1 442 ? -15.923 2.675 16.929 1.00 83.38 442 VAL A O 1
ATOM 3445 N N . GLU A 1 443 ? -14.961 2.109 18.851 1.00 92.62 443 GLU A N 1
ATOM 3446 C CA . GLU A 1 443 ? -14.377 0.845 18.362 1.00 92.62 443 GLU A CA 1
ATOM 3447 C C . GLU A 1 443 ? -14.831 -0.308 19.241 1.00 92.62 443 GLU A C 1
ATOM 3449 O O . GLU A 1 443 ? -15.239 -0.092 20.393 1.00 92.62 443 GLU A O 1
ATOM 3454 N N . VAL A 1 444 ? -14.801 -1.530 18.706 1.00 96.38 444 VAL A N 1
ATOM 3455 C CA . VAL A 1 444 ? -15.345 -2.677 19.424 1.00 96.38 444 VAL A CA 1
ATOM 3456 C C . VAL A 1 444 ? -14.568 -3.963 19.175 1.00 96.38 444 VAL A C 1
ATOM 3458 O O . VAL A 1 444 ? -14.252 -4.313 18.051 1.00 96.38 444 VAL A O 1
ATOM 3461 N N . GLN A 1 445 ? -14.359 -4.729 20.245 1.00 97.12 445 GLN A N 1
ATOM 3462 C CA . GLN A 1 445 ? -13.782 -6.068 20.169 1.00 97.12 445 GLN A CA 1
ATOM 3463 C C . GLN A 1 445 ? -14.513 -7.018 21.121 1.00 97.12 445 GLN A C 1
ATOM 3465 O O . GLN A 1 445 ? -14.676 -6.724 22.314 1.00 97.12 445 GLN A O 1
ATOM 3470 N N . ARG A 1 446 ? -14.944 -8.188 20.640 1.00 97.88 446 ARG A N 1
ATOM 3471 C CA . ARG A 1 446 ? -15.410 -9.276 21.506 1.00 97.88 446 ARG A CA 1
ATOM 3472 C C . ARG A 1 446 ? -14.200 -10.026 22.057 1.00 97.88 446 ARG A C 1
ATOM 3474 O O . ARG A 1 446 ? -13.383 -10.575 21.333 1.00 97.88 446 ARG A O 1
ATOM 3481 N N . LEU A 1 447 ? -14.107 -10.098 23.378 1.00 97.69 447 LEU A N 1
ATOM 3482 C CA . LEU A 1 447 ? -13.021 -10.794 24.059 1.00 97.69 447 LEU A CA 1
ATOM 3483 C C . LEU A 1 447 ? -13.331 -12.286 24.219 1.00 97.69 447 LEU A C 1
ATOM 3485 O O . LEU A 1 447 ? -14.488 -12.689 24.359 1.00 97.69 447 LEU A O 1
ATOM 3489 N N . ALA A 1 448 ? -12.285 -13.109 24.328 1.00 95.25 448 ALA A N 1
ATOM 3490 C CA . ALA A 1 448 ? -12.402 -14.562 24.508 1.00 95.25 448 ALA A CA 1
ATOM 3491 C C . ALA A 1 448 ? -13.183 -14.984 25.774 1.00 95.25 448 ALA A C 1
ATOM 3493 O O . ALA A 1 448 ? -13.700 -16.098 25.856 1.00 95.25 448 ALA A O 1
ATOM 3494 N N . ASN A 1 449 ? -13.282 -14.107 26.781 1.00 95.81 449 ASN A N 1
ATOM 3495 C CA . ASN A 1 449 ? -14.085 -14.333 27.989 1.00 95.81 449 ASN A CA 1
ATOM 3496 C C . ASN A 1 449 ? -15.587 -14.010 27.799 1.00 95.81 449 ASN A C 1
ATOM 3498 O O . ASN A 1 449 ? -16.370 -14.203 28.729 1.00 95.81 449 ASN A O 1
ATOM 3502 N N . GLY A 1 450 ? -15.987 -13.535 26.615 1.00 96.62 450 GLY A N 1
ATOM 3503 C CA . GLY A 1 450 ? -17.344 -13.117 26.272 1.00 96.62 450 GLY A CA 1
ATOM 3504 C C . GLY A 1 450 ? -17.649 -11.644 26.558 1.00 96.62 450 GLY A C 1
ATOM 3505 O O . GLY A 1 450 ? -18.707 -11.169 26.146 1.00 96.62 450 GLY A O 1
ATOM 3506 N N . ASN A 1 451 ? -16.759 -10.902 27.219 1.00 98.19 451 ASN A N 1
ATOM 3507 C CA . ASN A 1 451 ? -16.917 -9.463 27.427 1.00 98.19 451 ASN A CA 1
ATOM 3508 C C . ASN A 1 451 ? -16.677 -8.691 26.122 1.00 98.19 451 ASN A C 1
ATOM 3510 O O . ASN A 1 451 ? -16.102 -9.216 25.172 1.00 98.19 451 ASN A O 1
ATOM 3514 N N . THR A 1 452 ? -17.125 -7.443 26.072 1.00 98.19 452 THR A N 1
ATOM 3515 C CA . THR A 1 452 ? -16.881 -6.519 24.961 1.00 98.19 452 THR A CA 1
ATOM 3516 C C . THR A 1 452 ? -15.919 -5.429 25.418 1.00 98.19 452 THR A C 1
ATOM 3518 O O . THR A 1 452 ? -16.218 -4.743 26.396 1.00 98.19 452 THR A O 1
ATOM 3521 N N . LEU A 1 453 ? -14.800 -5.240 24.722 1.00 98.06 453 LEU A N 1
ATOM 3522 C CA . LEU A 1 453 ? -14.009 -4.016 24.820 1.00 98.06 453 LEU A CA 1
ATOM 3523 C C . LEU A 1 453 ? -14.661 -2.954 23.930 1.00 98.06 453 LEU A C 1
ATOM 3525 O O . LEU A 1 453 ? -14.984 -3.237 22.779 1.00 98.06 453 LEU A O 1
ATOM 3529 N N . ILE A 1 454 ? -14.894 -1.763 24.473 1.00 97.31 454 ILE A N 1
ATOM 3530 C CA . ILE A 1 454 ? -15.493 -0.633 23.761 1.00 97.31 454 ILE A CA 1
ATOM 3531 C C . ILE A 1 454 ? -14.599 0.578 23.977 1.00 97.31 454 ILE A C 1
ATOM 3533 O O . ILE A 1 454 ? -14.294 0.914 25.123 1.00 97.31 454 ILE A O 1
ATOM 3537 N N . VAL A 1 455 ? -14.217 1.240 22.892 1.00 95.81 455 VAL A N 1
ATOM 3538 C CA . VAL A 1 455 ? -13.514 2.525 22.925 1.00 95.81 455 VAL A CA 1
ATOM 3539 C C . VAL A 1 455 ? -14.525 3.624 22.628 1.00 95.81 455 VAL A C 1
ATOM 3541 O O . VAL A 1 455 ? -15.255 3.510 21.657 1.00 95.81 455 VAL A O 1
ATOM 3544 N N . ASP A 1 456 ? -14.605 4.657 23.458 1.00 93.94 456 ASP A N 1
ATOM 3545 C CA . ASP A 1 456 ? -15.371 5.883 23.226 1.00 93.94 456 ASP A CA 1
ATOM 3546 C C . ASP A 1 456 ? -14.398 7.063 23.241 1.00 93.94 456 ASP A C 1
ATOM 3548 O O . ASP A 1 456 ? -13.820 7.398 24.279 1.00 93.94 456 ASP A O 1
ATOM 3552 N N . GLN A 1 457 ? -14.211 7.703 22.090 1.00 91.50 457 GLN A N 1
ATOM 3553 C CA . GLN A 1 457 ? -13.270 8.816 21.953 1.00 91.50 457 GLN A CA 1
ATOM 3554 C C . GLN A 1 457 ? -13.740 10.117 22.628 1.00 91.50 457 GLN A C 1
ATOM 3556 O O . GLN A 1 457 ? -12.968 11.071 22.753 1.00 91.50 457 GLN A O 1
ATOM 3561 N N . GLY A 1 458 ? -14.993 10.192 23.083 1.00 90.19 458 GLY A N 1
ATOM 3562 C CA . GLY A 1 458 ? -15.562 11.434 23.596 1.00 90.19 458 GLY A CA 1
ATOM 3563 C C . GLY A 1 458 ? -15.796 12.497 22.510 1.00 90.19 458 GLY A C 1
ATOM 3564 O O . GLY A 1 458 ? -15.706 12.240 21.310 1.00 90.19 458 GLY A O 1
ATOM 3565 N N . ASP A 1 459 ? -16.115 13.720 22.934 1.00 89.31 459 ASP A N 1
ATOM 3566 C CA . ASP A 1 459 ? -16.245 14.910 22.088 1.00 89.31 459 ASP A CA 1
ATOM 3567 C C . ASP A 1 459 ? -15.147 15.932 22.421 1.00 89.31 459 ASP A C 1
ATOM 3569 O O . ASP A 1 459 ? -15.232 16.662 23.406 1.00 89.31 459 ASP A O 1
ATOM 3573 N N . TYR A 1 460 ? -14.121 16.026 21.572 1.00 85.12 460 TYR A N 1
ATOM 3574 C CA . TYR A 1 460 ? -13.006 16.970 21.744 1.00 85.12 460 TYR A CA 1
ATOM 3575 C C . TYR A 1 460 ? -13.432 18.449 21.692 1.00 85.12 460 TYR A C 1
ATOM 3577 O O . TYR A 1 460 ? -12.662 19.339 22.054 1.00 85.12 460 TYR A O 1
ATOM 3585 N N . ARG A 1 461 ? -14.659 18.740 21.240 1.00 87.06 461 ARG A N 1
ATOM 3586 C CA . ARG A 1 461 ? -15.221 20.098 21.207 1.00 87.06 461 ARG A CA 1
ATOM 3587 C C . ARG A 1 461 ? -15.864 20.482 22.538 1.00 87.06 461 ARG A C 1
ATOM 3589 O O . ARG A 1 461 ? -16.144 21.666 22.745 1.00 87.06 461 ARG A O 1
ATOM 3596 N N . ASP A 1 462 ? -16.091 19.515 23.425 1.00 89.56 462 ASP A N 1
ATOM 3597 C CA . ASP A 1 462 ? -16.603 19.726 24.772 1.00 89.56 462 ASP A CA 1
ATOM 3598 C C . ASP A 1 462 ? -15.465 19.571 25.803 1.00 89.56 462 ASP A C 1
ATOM 3600 O O . ASP A 1 462 ? -14.956 18.470 26.010 1.00 89.56 462 ASP A O 1
ATOM 3604 N N . PRO A 1 463 ? -15.049 20.653 26.490 1.00 85.44 463 PRO A N 1
ATOM 3605 C CA . PRO A 1 463 ? -13.968 20.592 27.473 1.00 85.44 463 PRO A CA 1
ATOM 3606 C C . PRO A 1 463 ? -14.292 19.729 28.702 1.00 85.44 463 PRO A C 1
ATOM 3608 O O . PRO A 1 463 ? -13.371 19.359 29.429 1.00 85.44 463 PRO A O 1
ATOM 3611 N N . ASP A 1 464 ? -15.570 19.429 28.955 1.00 88.94 464 ASP A N 1
ATOM 3612 C CA . ASP A 1 464 ? -15.997 18.546 30.042 1.00 88.94 464 ASP A CA 1
ATOM 3613 C C . ASP A 1 464 ? -16.117 17.074 29.585 1.00 88.94 464 ASP A C 1
ATOM 3615 O O . ASP A 1 464 ? -16.365 16.190 30.413 1.00 88.94 464 ASP A O 1
ATOM 3619 N N . SER A 1 465 ? -15.921 16.794 28.289 1.00 90.44 465 SER A N 1
ATOM 3620 C CA . SER A 1 465 ? -15.971 15.443 27.733 1.00 90.44 465 SER A CA 1
ATOM 3621 C C . SER A 1 465 ? -14.824 14.562 28.229 1.00 90.44 465 SER A C 1
ATOM 3623 O O . SER A 1 465 ? -13.713 15.009 28.539 1.00 90.44 465 SER A O 1
ATOM 3625 N N . ARG A 1 466 ? -15.105 13.260 28.274 1.00 91.44 466 ARG A N 1
ATOM 3626 C CA . ARG A 1 466 ? -14.155 12.212 28.626 1.00 91.44 466 ARG A CA 1
ATOM 3627 C C . ARG A 1 466 ? -14.079 11.189 27.504 1.00 91.44 466 ARG A C 1
ATOM 3629 O O . ARG A 1 466 ? -15.113 10.796 26.977 1.00 91.44 466 ARG A O 1
ATOM 3636 N N . ALA A 1 467 ? -12.864 10.751 27.204 1.00 93.75 467 ALA A N 1
ATOM 3637 C CA . ALA A 1 467 ? -12.606 9.582 26.380 1.00 93.75 467 ALA A CA 1
ATOM 3638 C C . ALA A 1 467 ? -12.332 8.382 27.296 1.00 93.75 467 ALA A C 1
ATOM 3640 O O . ALA A 1 467 ? -11.674 8.528 28.339 1.00 93.75 467 ALA A O 1
ATOM 3641 N N . CYS A 1 468 ? -12.840 7.204 26.945 1.00 93.88 468 CYS A N 1
ATOM 3642 C CA . CYS A 1 468 ? -12.647 5.994 27.732 1.00 93.88 468 CYS A CA 1
ATOM 3643 C C . CYS A 1 468 ? -12.579 4.725 26.881 1.00 93.88 468 CYS A C 1
ATOM 3645 O O . CYS A 1 468 ? -13.166 4.617 25.816 1.00 93.88 468 CYS A O 1
ATOM 3647 N N . ILE A 1 469 ? -11.876 3.733 27.408 1.00 96.25 469 ILE A N 1
ATOM 3648 C CA . ILE A 1 469 ? -11.857 2.353 26.950 1.00 96.25 469 ILE A CA 1
ATOM 3649 C C . ILE A 1 469 ? -12.432 1.533 28.098 1.00 96.25 469 ILE A C 1
ATOM 3651 O O . ILE A 1 469 ? -11.906 1.576 29.214 1.00 96.25 469 ILE A O 1
ATOM 3655 N N . ILE A 1 470 ? -13.509 0.800 27.849 1.00 96.38 470 ILE A N 1
ATOM 3656 C CA . ILE A 1 470 ? -14.224 0.022 28.862 1.00 96.38 470 ILE A CA 1
ATOM 3657 C C . ILE A 1 470 ? -14.331 -1.441 28.449 1.00 96.38 470 ILE A C 1
ATOM 3659 O O . ILE A 1 470 ? -14.570 -1.758 27.290 1.00 96.38 470 ILE A O 1
ATOM 3663 N N . GLU A 1 471 ? -14.187 -2.348 29.412 1.00 97.56 471 GLU A N 1
ATOM 3664 C CA . GLU A 1 471 ? -14.547 -3.757 29.244 1.00 97.56 471 GLU A CA 1
ATOM 3665 C C . GLU A 1 471 ? -15.903 -4.002 29.903 1.00 97.56 471 GLU A C 1
ATOM 3667 O O . GLU A 1 471 ? -16.075 -3.767 31.103 1.00 97.56 471 GLU A O 1
ATOM 3672 N N . VAL A 1 472 ? -16.860 -4.478 29.113 1.00 97.31 472 VAL A N 1
ATOM 3673 C CA . VAL A 1 472 ? -18.266 -4.617 29.486 1.00 97.31 472 VAL A CA 1
ATOM 3674 C C . VAL A 1 472 ? -18.681 -6.083 29.425 1.00 97.31 472 VAL A C 1
ATOM 3676 O O . VAL A 1 472 ? -18.479 -6.758 28.418 1.00 97.31 472 VAL A O 1
ATOM 3679 N N . THR A 1 473 ? -19.291 -6.597 30.490 1.00 97.69 473 THR A N 1
ATOM 3680 C CA . THR A 1 473 ? -19.820 -7.969 30.512 1.00 97.69 473 THR A CA 1
ATOM 3681 C C . THR A 1 473 ? -21.061 -8.116 29.621 1.00 97.69 473 THR A C 1
ATOM 3683 O O . THR A 1 473 ? -21.715 -7.121 29.301 1.00 97.69 473 THR A O 1
ATOM 3686 N N . PRO A 1 474 ? -21.486 -9.344 29.263 1.00 96.50 474 PRO A N 1
ATOM 3687 C CA . PRO A 1 474 ? -22.758 -9.558 28.561 1.00 96.50 474 PRO A CA 1
ATOM 3688 C C . PRO A 1 474 ? -23.975 -8.959 29.286 1.00 96.50 474 PRO A C 1
ATOM 3690 O O . PRO A 1 474 ? -24.913 -8.487 28.639 1.00 96.50 474 PRO A O 1
ATOM 3693 N N . ASP A 1 475 ? -23.926 -8.910 30.622 1.00 95.75 475 ASP A N 1
ATOM 3694 C CA . ASP A 1 475 ? -24.938 -8.295 31.490 1.00 95.75 475 ASP A CA 1
ATOM 3695 C C . ASP A 1 475 ? -24.816 -6.758 31.582 1.00 95.75 475 ASP A C 1
ATOM 3697 O O . ASP A 1 475 ? -25.583 -6.117 32.303 1.00 95.75 475 ASP A O 1
ATOM 3701 N N . LYS A 1 476 ? -23.912 -6.160 30.792 1.00 95.31 476 LYS A N 1
ATOM 3702 C CA . LYS A 1 476 ? -23.669 -4.715 30.648 1.00 95.31 476 LYS A CA 1
ATOM 3703 C C . LYS A 1 476 ? -23.031 -4.054 31.870 1.00 95.31 476 LYS A C 1
ATOM 3705 O O . LYS A 1 476 ? -23.229 -2.865 32.106 1.00 95.31 476 LYS A O 1
ATOM 3710 N N . GLU A 1 477 ? -22.259 -4.815 32.641 1.00 95.31 477 GLU A N 1
ATOM 3711 C CA . GLU A 1 477 ? -21.477 -4.286 33.762 1.00 95.31 477 GLU A CA 1
ATOM 3712 C C . GLU A 1 477 ? -20.057 -3.938 33.301 1.00 95.31 477 GLU A C 1
ATOM 3714 O O . GLU A 1 477 ? -19.395 -4.765 32.677 1.00 95.31 477 GLU A O 1
ATOM 3719 N N . ILE A 1 478 ? -19.573 -2.738 33.631 1.00 96.00 478 ILE A N 1
ATOM 3720 C CA . ILE A 1 478 ? -18.183 -2.337 33.374 1.00 96.00 478 ILE A CA 1
ATOM 3721 C C . ILE A 1 478 ? -17.275 -3.010 34.412 1.00 96.00 478 ILE A C 1
ATOM 3723 O O . ILE A 1 478 ? -17.432 -2.794 35.616 1.00 96.00 478 ILE A O 1
ATOM 3727 N N . VAL A 1 479 ? -16.317 -3.819 33.956 1.00 96.62 479 VAL A N 1
ATOM 3728 C CA . VAL A 1 479 ? -15.364 -4.555 34.814 1.00 96.62 479 VAL A CA 1
ATOM 3729 C C . VAL A 1 479 ? -13.934 -4.030 34.728 1.00 96.62 479 VAL A C 1
ATOM 3731 O O . VAL A 1 479 ? -13.128 -4.303 35.619 1.00 96.62 479 VAL A O 1
ATOM 3734 N N . TRP A 1 480 ? -13.630 -3.237 33.703 1.00 97.31 480 TRP A N 1
ATOM 3735 C CA . TRP A 1 480 ? -12.369 -2.521 33.544 1.00 97.31 480 TRP A CA 1
ATOM 3736 C C . TRP A 1 480 ? -12.613 -1.210 32.789 1.00 97.31 480 TRP A C 1
ATOM 3738 O O . TRP A 1 480 ? -13.497 -1.142 31.941 1.00 97.31 480 TRP A O 1
ATOM 3748 N N . GLU A 1 481 ? -11.841 -0.172 33.106 1.00 95.81 481 GLU A N 1
ATOM 3749 C CA . GLU A 1 481 ? -11.930 1.151 32.474 1.00 95.81 481 GLU A CA 1
ATOM 3750 C C . GLU A 1 481 ? -10.543 1.796 32.428 1.00 95.81 481 GLU A C 1
ATOM 3752 O O . GLU A 1 481 ? -9.830 1.785 33.436 1.00 95.81 481 GLU A O 1
ATOM 3757 N N . TYR A 1 482 ? -10.195 2.430 31.316 1.00 95.94 482 TYR A N 1
ATOM 3758 C CA . TYR A 1 482 ? -9.044 3.314 31.152 1.00 95.94 482 TYR A CA 1
ATOM 3759 C C . TYR A 1 482 ? -9.499 4.579 30.427 1.00 95.94 482 TYR A C 1
ATOM 3761 O O . TYR A 1 482 ? -10.226 4.484 29.451 1.00 95.94 482 TYR A O 1
ATOM 3769 N N . GLY A 1 483 ? -9.126 5.771 30.888 1.00 94.06 483 GLY A N 1
ATOM 3770 C CA . GLY A 1 483 ? -9.596 6.992 30.238 1.00 94.06 483 GLY A CA 1
ATOM 3771 C C . GLY A 1 483 ? -9.291 8.269 31.002 1.00 94.06 483 GLY A C 1
ATOM 3772 O O . GLY A 1 483 ? -8.821 8.251 32.145 1.00 94.06 483 GLY A O 1
ATOM 3773 N N . GLY A 1 484 ? -9.611 9.393 30.375 1.00 93.19 484 GLY A N 1
ATOM 3774 C CA . GLY A 1 484 ? -9.239 10.729 30.825 1.00 93.19 484 GLY A CA 1
ATOM 3775 C C . GLY A 1 484 ? -10.128 11.818 30.221 1.00 93.19 484 GLY A C 1
ATOM 3776 O O . GLY A 1 484 ? -11.076 11.511 29.498 1.00 93.19 484 GLY A O 1
ATOM 3777 N N . PRO A 1 485 ? -9.885 13.095 30.560 1.00 93.12 485 PRO A N 1
ATOM 3778 C CA . PRO A 1 485 ? -10.441 14.216 29.800 1.00 93.12 485 PRO A CA 1
ATOM 3779 C C . PRO A 1 485 ? -10.090 14.071 28.312 1.00 93.12 485 PRO A C 1
ATOM 3781 O O . PRO A 1 485 ? -8.944 13.759 28.004 1.00 93.12 485 PRO A O 1
ATOM 3784 N N . THR A 1 486 ? -11.034 14.314 27.396 1.00 89.88 486 THR A N 1
ATOM 3785 C CA . THR A 1 486 ? -10.816 14.068 25.953 1.00 89.88 486 THR A CA 1
ATOM 3786 C C . THR A 1 486 ? -9.613 14.837 25.389 1.00 89.88 486 THR A C 1
ATOM 3788 O O . THR A 1 486 ? -8.872 14.307 24.576 1.00 89.88 486 THR A O 1
ATOM 3791 N N . MET A 1 487 ? -9.350 16.059 25.863 1.00 87.50 487 MET A N 1
ATOM 3792 C CA . MET A 1 487 ? -8.187 16.846 25.417 1.00 87.50 487 MET A CA 1
ATOM 3793 C C . MET A 1 487 ? -6.832 16.330 25.933 1.00 87.50 487 MET A C 1
ATOM 3795 O O . MET A 1 487 ? -5.798 16.795 25.469 1.00 87.50 487 MET A O 1
ATOM 3799 N N . GLU A 1 488 ? -6.824 15.419 26.909 1.00 90.50 488 GLU A N 1
ATOM 3800 C CA . GLU A 1 488 ? -5.613 14.795 27.467 1.00 90.50 488 GLU A CA 1
ATOM 3801 C C . GLU A 1 488 ? -5.465 13.320 27.049 1.00 90.50 488 GLU A C 1
ATOM 3803 O O . GLU A 1 488 ? -4.448 12.707 27.360 1.00 90.50 488 GLU A O 1
ATOM 3808 N N . PHE A 1 489 ? -6.484 12.751 26.397 1.00 92.94 489 PHE A N 1
ATOM 3809 C CA . PHE A 1 489 ? -6.530 11.383 25.883 1.00 92.94 489 PHE A CA 1
ATOM 3810 C C . PHE A 1 489 ? -7.364 11.399 24.599 1.00 92.94 489 PHE A C 1
ATOM 3812 O O . PHE A 1 489 ? -8.574 11.153 24.622 1.00 92.94 489 PHE A O 1
ATOM 3819 N N . LEU A 1 490 ? -6.732 11.849 23.518 1.00 90.50 490 LEU A N 1
ATOM 3820 C CA . LEU A 1 490 ? -7.414 12.286 22.303 1.00 90.50 490 LEU A CA 1
ATOM 3821 C C . LEU A 1 490 ? -7.478 11.147 21.285 1.00 90.50 490 LEU A C 1
ATOM 3823 O O . LEU A 1 490 ? -6.497 10.434 21.108 1.00 90.50 490 LEU A O 1
ATOM 3827 N N . PHE A 1 491 ? -8.643 11.000 20.647 1.00 90.38 491 PHE A N 1
ATOM 3828 C CA . PHE A 1 491 ? -8.926 10.005 19.604 1.00 90.38 491 PHE A CA 1
ATOM 3829 C C . PHE A 1 491 ? -8.367 8.596 19.875 1.00 90.38 491 PHE A C 1
ATOM 3831 O O . PHE A 1 491 ? -7.802 7.984 18.975 1.00 90.38 491 PHE A O 1
ATOM 3838 N N . PRO A 1 492 ? -8.530 8.035 21.091 1.00 94.44 492 PRO A N 1
ATOM 3839 C CA . PRO A 1 492 ? -7.945 6.738 21.377 1.00 94.44 492 PRO A CA 1
ATOM 3840 C C . PRO A 1 492 ? -8.514 5.643 20.470 1.00 94.44 492 PRO A C 1
ATOM 3842 O O . PRO A 1 492 ? -9.718 5.612 20.196 1.00 94.44 492 PRO A O 1
ATOM 3845 N N . CYS A 1 493 ? -7.648 4.714 20.082 1.00 94.25 493 CYS A N 1
ATOM 3846 C CA . CYS A 1 493 ? -7.999 3.395 19.560 1.00 94.25 493 CYS A CA 1
ATOM 3847 C C . CYS A 1 493 ? -7.336 2.328 20.435 1.00 94.25 493 CYS A C 1
ATOM 3849 O O . CYS A 1 493 ? -6.337 2.608 21.116 1.00 94.25 493 CYS A O 1
ATOM 3851 N N . ALA A 1 494 ? -7.919 1.130 20.503 1.00 96.19 494 ALA A N 1
ATOM 3852 C CA . ALA A 1 494 ? -7.385 0.101 21.388 1.00 96.19 494 ALA A CA 1
ATOM 3853 C C . ALA A 1 494 ? -7.739 -1.333 21.005 1.00 96.19 494 ALA A C 1
ATOM 3855 O O . ALA A 1 494 ? -8.856 -1.635 20.600 1.00 96.19 494 ALA A O 1
ATOM 3856 N N . GLU A 1 495 ? -6.815 -2.238 21.318 1.00 96.31 495 GLU A N 1
ATOM 3857 C CA . GLU A 1 495 ? -6.992 -3.677 21.171 1.00 96.31 495 GLU A CA 1
ATOM 3858 C C . GLU A 1 495 ? -6.592 -4.405 22.461 1.00 96.31 495 GLU A C 1
ATOM 3860 O O . GLU A 1 495 ? -5.564 -4.114 23.082 1.00 96.31 495 GLU A O 1
ATOM 3865 N N . ARG A 1 496 ? -7.390 -5.387 22.890 1.00 97.56 496 ARG A N 1
ATOM 3866 C CA . ARG A 1 496 ? -6.981 -6.338 23.928 1.00 97.56 496 ARG A CA 1
ATOM 3867 C C . ARG A 1 496 ? -6.106 -7.423 23.302 1.00 97.56 496 ARG A C 1
ATOM 3869 O O . ARG A 1 496 ? -6.580 -8.230 22.509 1.00 97.56 496 ARG A O 1
ATOM 3876 N N . LEU A 1 497 ? -4.863 -7.509 23.762 1.00 96.25 497 LEU A N 1
ATOM 3877 C CA . LEU A 1 497 ? -3.907 -8.524 23.336 1.00 96.25 497 LEU A CA 1
ATOM 3878 C C . LEU A 1 497 ? -4.167 -9.875 24.019 1.00 96.25 497 LEU A C 1
ATOM 3880 O O . LEU A 1 497 ? -4.712 -9.957 25.126 1.00 96.25 497 LEU A O 1
ATOM 3884 N N . ALA A 1 498 ? -3.675 -10.956 23.408 1.00 92.44 498 ALA A N 1
ATOM 3885 C CA . ALA A 1 498 ? -3.804 -12.320 23.935 1.00 92.44 498 ALA A CA 1
ATOM 3886 C C . ALA A 1 498 ? -3.152 -12.521 25.321 1.00 92.44 498 ALA A C 1
ATOM 3888 O O . ALA A 1 498 ? -3.550 -13.411 26.077 1.00 92.44 498 ALA A O 1
ATOM 3889 N N . ASN A 1 499 ? -2.164 -11.693 25.679 1.00 93.62 499 ASN A N 1
ATOM 3890 C CA . ASN A 1 499 ? -1.517 -11.701 26.996 1.00 93.62 499 ASN A CA 1
ATOM 3891 C C . ASN A 1 499 ? -2.363 -11.013 28.099 1.00 93.62 499 ASN A C 1
ATOM 3893 O O . ASN A 1 499 ? -2.008 -11.094 29.277 1.00 93.62 499 ASN A O 1
ATOM 3897 N N . GLY A 1 500 ? -3.484 -10.377 27.737 1.00 95.38 500 GLY A N 1
ATOM 3898 C CA . GLY A 1 500 ? -4.390 -9.646 28.626 1.00 95.38 500 GLY A CA 1
ATOM 3899 C C . GLY A 1 500 ? -4.115 -8.141 28.737 1.00 95.38 500 GLY A C 1
ATOM 3900 O O . GLY A 1 500 ? -4.959 -7.413 29.272 1.00 95.38 500 GLY A O 1
ATOM 3901 N N . ASN A 1 501 ? -2.987 -7.655 28.222 1.00 97.75 501 ASN A N 1
ATOM 3902 C CA . ASN A 1 501 ? -2.686 -6.229 28.135 1.00 97.75 501 ASN A CA 1
ATOM 3903 C C . ASN A 1 501 ? -3.556 -5.556 27.059 1.00 97.75 501 ASN A C 1
ATOM 3905 O O . ASN A 1 501 ? -4.152 -6.222 26.214 1.00 97.75 501 ASN A O 1
ATOM 3909 N N . THR A 1 502 ? -3.660 -4.232 27.114 1.00 98.38 502 THR A N 1
ATOM 3910 C CA . THR A 1 502 ? -4.322 -3.412 26.096 1.00 98.38 502 THR A CA 1
ATOM 3911 C C . THR A 1 502 ? -3.270 -2.627 25.333 1.00 98.38 502 THR A C 1
ATOM 3913 O O . THR A 1 502 ? -2.521 -1.871 25.951 1.00 98.38 502 THR A O 1
ATOM 3916 N N . LEU A 1 503 ? -3.240 -2.770 24.014 1.00 97.94 503 LEU A N 1
ATOM 3917 C CA . LEU A 1 503 ? -2.545 -1.843 23.134 1.00 97.94 503 LEU A CA 1
ATOM 3918 C C . LEU A 1 503 ? -3.440 -0.619 22.924 1.00 97.94 503 LEU A C 1
ATOM 3920 O O . LEU A 1 503 ? -4.627 -0.777 22.657 1.00 97.94 503 LEU A O 1
ATOM 3924 N N . ILE A 1 504 ? -2.906 0.584 23.115 1.00 97.88 504 ILE A N 1
ATOM 3925 C CA . ILE A 1 504 ? -3.662 1.841 23.102 1.00 97.88 504 ILE A CA 1
ATOM 3926 C C . ILE A 1 504 ? -2.886 2.871 22.291 1.00 97.88 504 ILE A C 1
ATOM 3928 O O . ILE A 1 504 ? -1.734 3.140 22.633 1.00 97.88 504 ILE A O 1
ATOM 3932 N N . ALA A 1 505 ? -3.514 3.492 21.295 1.00 95.62 505 ALA A N 1
ATOM 3933 C CA . ALA A 1 505 ? -3.014 4.746 20.734 1.00 95.62 505 ALA A CA 1
ATOM 3934 C C . ALA A 1 505 ? -3.671 5.955 21.412 1.00 95.62 505 ALA A C 1
ATOM 3936 O O . ALA A 1 505 ? -4.807 5.880 21.884 1.00 95.62 505 ALA A O 1
ATOM 3937 N N . ASP A 1 506 ? -2.926 7.051 21.497 1.00 92.56 506 ASP A N 1
ATOM 3938 C CA . ASP A 1 506 ? -3.310 8.304 22.140 1.00 92.56 506 ASP A CA 1
ATOM 3939 C C . ASP A 1 506 ? -2.720 9.486 21.362 1.00 92.56 506 ASP A C 1
ATOM 3941 O O . ASP A 1 506 ? -1.502 9.708 21.378 1.00 92.56 506 ASP A O 1
ATOM 3945 N N . ASP A 1 507 ? -3.600 10.261 20.728 1.00 92.44 507 ASP A N 1
ATOM 3946 C CA . ASP A 1 507 ? -3.245 11.358 19.828 1.00 92.44 507 ASP A CA 1
ATOM 3947 C C . ASP A 1 507 ? -3.204 12.727 20.522 1.00 92.44 507 ASP A C 1
ATOM 3949 O O . ASP A 1 507 ? -3.253 13.769 19.869 1.00 92.44 507 ASP A O 1
ATOM 3953 N N . ALA A 1 508 ? -3.103 12.783 21.856 1.00 89.69 508 ALA A N 1
ATOM 3954 C CA . ALA A 1 508 ? -3.116 14.049 22.601 1.00 89.69 508 ALA A CA 1
ATOM 3955 C C . ALA A 1 508 ? -2.050 15.070 22.136 1.00 89.69 508 ALA A C 1
ATOM 3957 O O . ALA A 1 508 ? -2.221 16.277 22.331 1.00 89.69 508 ALA A O 1
ATOM 3958 N N . GLY A 1 509 ? -0.963 14.611 21.505 1.00 85.62 509 GLY A N 1
ATOM 3959 C CA . GLY A 1 509 ? 0.076 15.463 20.922 1.00 85.62 509 GLY A CA 1
ATOM 3960 C C . GLY A 1 509 ? -0.311 16.176 19.617 1.00 85.62 509 GLY A C 1
ATOM 3961 O O . GLY A 1 509 ? 0.242 17.243 19.329 1.00 85.62 509 GLY A O 1
ATOM 3962 N N . MET A 1 510 ? -1.305 15.664 18.882 1.00 84.12 510 MET A N 1
ATOM 3963 C CA . MET A 1 510 ? -1.640 16.047 17.503 1.00 84.12 510 MET A CA 1
ATOM 3964 C C . MET A 1 510 ? -1.846 17.561 17.325 1.00 84.12 510 MET A C 1
ATOM 3966 O O . MET A 1 510 ? -1.167 18.205 16.526 1.00 84.12 510 MET A O 1
ATOM 3970 N N . PHE A 1 511 ? -2.747 18.178 18.099 1.00 79.75 511 PHE A N 1
ATOM 3971 C CA . PHE A 1 511 ? -3.072 19.607 17.941 1.00 79.75 511 PHE A CA 1
ATOM 3972 C C . PHE A 1 511 ? -1.964 20.559 18.411 1.00 79.75 511 PHE A C 1
ATOM 3974 O O . PHE A 1 511 ? -1.982 21.743 18.067 1.00 79.75 511 PHE A O 1
ATOM 3981 N N . GLU A 1 512 ? -1.016 20.073 19.215 1.00 80.06 512 GLU A N 1
ATOM 3982 C CA . GLU A 1 512 ? 0.102 20.869 19.729 1.00 80.06 512 GLU A CA 1
ATOM 3983 C C . GLU A 1 512 ? 1.401 20.656 18.935 1.00 80.06 512 GLU A C 1
ATOM 3985 O O . GLU A 1 512 ? 2.423 21.249 19.291 1.00 80.06 512 GLU A O 1
ATOM 3990 N N . GLY A 1 513 ? 1.369 19.839 17.871 1.00 75.44 513 GLY A N 1
ATOM 3991 C CA . GLY A 1 513 ? 2.558 19.460 17.103 1.00 75.44 513 GLY A CA 1
ATOM 3992 C C . GLY A 1 513 ? 3.578 18.708 17.958 1.00 75.44 513 GLY A C 1
ATOM 3993 O O . GLY A 1 513 ? 4.779 18.962 17.862 1.00 75.44 513 GLY A O 1
ATOM 3994 N N . LYS A 1 514 ? 3.085 17.872 18.874 1.00 84.56 514 LYS A N 1
ATOM 3995 C CA . LYS A 1 514 ? 3.877 16.996 19.737 1.00 84.56 514 LYS A CA 1
ATOM 3996 C C . LYS A 1 514 ? 3.644 15.548 19.335 1.00 84.56 514 LYS A C 1
ATOM 3998 O O . LYS A 1 514 ? 2.613 15.234 18.751 1.00 84.56 514 LYS A O 1
ATOM 4003 N N . ASP A 1 515 ? 4.570 14.694 19.745 1.00 85.06 515 ASP A N 1
ATOM 4004 C CA . ASP A 1 515 ? 4.502 13.257 19.514 1.00 85.06 515 ASP A CA 1
ATOM 4005 C C . ASP A 1 515 ? 3.168 12.666 20.008 1.00 85.06 515 ASP A C 1
ATOM 4007 O O . ASP A 1 515 ? 2.681 12.996 21.099 1.00 85.06 515 ASP A O 1
ATOM 4011 N N . VAL A 1 516 ? 2.590 11.786 19.193 1.00 91.75 516 VAL A N 1
ATOM 4012 C CA . VAL A 1 516 ? 1.489 10.894 19.579 1.00 91.75 516 VAL A CA 1
ATOM 4013 C C . VAL A 1 516 ? 2.056 9.537 19.977 1.00 91.75 516 VAL A C 1
ATOM 4015 O O . VAL A 1 516 ? 3.178 9.190 19.605 1.00 91.75 516 VAL A O 1
ATOM 4018 N N . HIS A 1 517 ? 1.322 8.779 20.787 1.00 94.69 517 HIS A N 1
ATOM 4019 C CA . HIS A 1 517 ? 1.895 7.614 21.454 1.00 94.69 517 HIS A CA 1
ATOM 4020 C C . HIS A 1 517 ? 1.046 6.360 21.282 1.00 94.69 517 HIS A C 1
ATOM 4022 O O . HIS A 1 517 ? -0.144 6.367 21.583 1.00 94.69 517 HIS A O 1
ATOM 4028 N N . VAL A 1 518 ? 1.702 5.251 20.944 1.00 97.56 518 VAL A N 1
ATOM 4029 C CA . VAL A 1 518 ? 1.154 3.895 21.060 1.00 97.56 518 VAL A CA 1
ATOM 4030 C C . VAL A 1 518 ? 1.769 3.225 22.285 1.00 97.56 518 VAL A C 1
ATOM 4032 O O . VAL A 1 518 ? 2.986 3.238 22.459 1.00 97.56 518 VAL A O 1
ATOM 4035 N N . LYS A 1 519 ? 0.940 2.673 23.172 1.00 97.44 519 LYS A N 1
ATOM 4036 C CA . LYS A 1 519 ? 1.327 2.145 24.489 1.00 97.44 519 LYS A CA 1
ATOM 4037 C C . LYS A 1 519 ? 0.731 0.759 24.706 1.00 97.44 519 LYS A C 1
ATOM 4039 O O . LYS A 1 519 ? -0.463 0.566 24.502 1.00 97.44 519 LYS A O 1
ATOM 4044 N N . GLU A 1 520 ? 1.519 -0.177 25.227 1.00 97.94 520 GLU A N 1
ATOM 4045 C CA . GLU A 1 520 ? 0.991 -1.424 25.792 1.00 97.94 520 GLU A CA 1
ATOM 4046 C C . GLU A 1 520 ? 0.788 -1.253 27.301 1.00 97.94 520 GLU A C 1
ATOM 4048 O O . GLU A 1 520 ? 1.715 -0.902 28.039 1.00 97.94 520 GLU A O 1
ATOM 4053 N N . VAL A 1 521 ? -0.436 -1.498 27.766 1.00 98.31 521 VAL A N 1
ATOM 4054 C CA . VAL A 1 521 ? -0.887 -1.224 29.131 1.00 98.31 521 VAL A CA 1
ATOM 4055 C C . VAL A 1 521 ? -1.395 -2.498 29.800 1.00 98.31 521 VAL A C 1
ATOM 4057 O O . VAL A 1 521 ? -2.273 -3.186 29.284 1.00 98.31 521 VAL A O 1
ATOM 4060 N N . THR A 1 522 ? -0.887 -2.815 30.988 1.00 98.25 522 THR A N 1
ATOM 4061 C CA . THR A 1 522 ? -1.324 -3.992 31.756 1.00 98.25 522 THR A CA 1
ATOM 4062 C C . THR A 1 522 ? -2.747 -3.835 32.312 1.00 98.25 522 THR A C 1
ATOM 4064 O O . THR A 1 522 ? -3.247 -2.712 32.429 1.00 98.25 522 THR A O 1
ATOM 4067 N N . PRO A 1 523 ? -3.412 -4.921 32.760 1.00 97.00 523 PRO A N 1
ATOM 4068 C CA . PRO A 1 523 ? -4.700 -4.820 33.457 1.00 97.00 523 PRO A CA 1
ATOM 4069 C C . PRO A 1 523 ? -4.679 -3.894 34.685 1.00 97.00 523 PRO A C 1
ATOM 4071 O O . PRO A 1 523 ? -5.674 -3.224 34.968 1.00 97.00 523 PRO A O 1
ATOM 4074 N N . ASP A 1 524 ? -3.531 -3.807 35.367 1.00 97.12 524 ASP A N 1
ATOM 4075 C CA . ASP A 1 524 ? -3.289 -2.911 36.507 1.00 97.12 524 ASP A CA 1
ATOM 4076 C C . ASP A 1 524 ? -2.930 -1.467 36.087 1.00 97.12 524 ASP A C 1
ATOM 4078 O O . ASP A 1 524 ? -2.693 -0.612 36.943 1.00 97.12 524 ASP A O 1
ATOM 408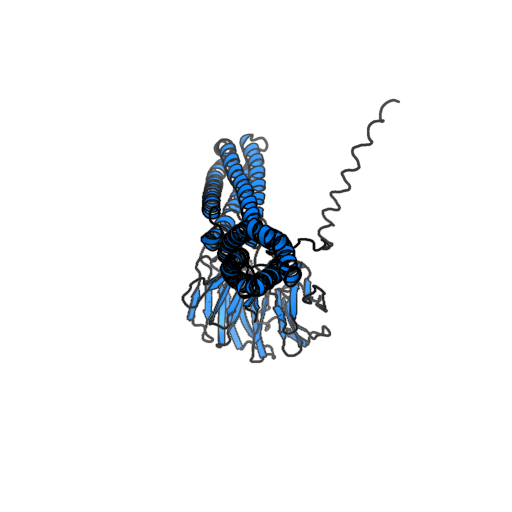2 N N . LYS A 1 525 ? -2.979 -1.172 34.779 1.00 97.19 525 LYS A N 1
ATOM 4083 C CA . LYS A 1 525 ? -2.768 0.138 34.140 1.00 97.19 525 LYS A CA 1
ATOM 4084 C C . LYS A 1 525 ? -1.321 0.633 34.146 1.00 97.19 525 LYS A C 1
ATOM 4086 O O . LYS A 1 525 ? -1.077 1.839 34.118 1.00 97.19 525 LYS A O 1
ATOM 4091 N N . GLU A 1 526 ? -0.360 -0.285 34.175 1.00 97.94 526 GLU A N 1
ATOM 4092 C CA . GLU A 1 526 ? 1.060 0.038 34.013 1.00 97.94 526 GLU A CA 1
ATOM 4093 C C . GLU A 1 526 ? 1.440 0.003 32.529 1.00 97.94 526 GLU A C 1
ATOM 4095 O O . GLU A 1 526 ? 1.084 -0.942 31.832 1.00 97.94 526 GLU A O 1
ATOM 4100 N N . ILE A 1 527 ? 2.169 1.014 32.049 1.00 97.62 527 ILE A N 1
ATOM 4101 C CA . ILE A 1 527 ? 2.719 1.032 30.685 1.00 97.62 527 ILE A CA 1
ATOM 4102 C C . ILE A 1 527 ? 3.969 0.145 30.666 1.00 97.62 527 ILE A C 1
ATOM 4104 O O . ILE A 1 527 ? 4.902 0.386 31.436 1.00 97.62 527 ILE A O 1
ATOM 4108 N N . VAL A 1 528 ? 3.983 -0.874 29.806 1.00 97.62 528 VAL A N 1
ATOM 4109 C CA . VAL A 1 528 ? 5.095 -1.837 29.670 1.00 97.62 528 VAL A CA 1
ATOM 4110 C C . VAL A 1 528 ? 5.860 -1.700 28.356 1.00 97.62 528 VAL A C 1
ATOM 4112 O O . VAL A 1 528 ? 7.012 -2.122 28.292 1.00 97.62 528 VAL A O 1
ATOM 4115 N N . TRP A 1 529 ? 5.263 -1.049 27.358 1.00 98.00 529 TRP A N 1
ATOM 4116 C CA . TRP A 1 529 ? 5.888 -0.700 26.085 1.00 98.00 529 TRP A CA 1
ATOM 4117 C C . TRP A 1 529 ? 5.291 0.609 25.547 1.00 98.00 529 TRP A C 1
ATOM 4119 O O . TRP A 1 529 ? 4.145 0.934 25.861 1.00 98.00 529 TRP A O 1
ATOM 4129 N N . GLU A 1 530 ? 6.074 1.377 24.786 1.00 97.38 530 GLU A N 1
ATOM 4130 C CA . GLU A 1 530 ? 5.662 2.672 24.227 1.00 97.38 530 GLU A CA 1
ATOM 4131 C C . GLU A 1 530 ? 6.459 3.027 22.961 1.00 97.38 530 GLU A C 1
ATOM 4133 O O . GLU A 1 530 ? 7.690 2.917 22.966 1.00 97.38 530 GLU A O 1
ATOM 4138 N N . TYR A 1 531 ? 5.779 3.525 21.930 1.00 97.56 531 TYR A N 1
ATOM 4139 C CA . TYR A 1 531 ? 6.350 4.008 20.670 1.00 97.56 531 TYR A CA 1
ATOM 4140 C C . TYR A 1 531 ? 5.712 5.339 20.249 1.00 97.56 531 TYR A C 1
ATOM 4142 O O . TYR A 1 531 ? 4.523 5.551 20.483 1.00 97.56 531 TYR A O 1
ATOM 4150 N N . SER A 1 532 ? 6.507 6.238 19.664 1.00 95.19 532 SER A N 1
ATOM 4151 C CA . SER A 1 532 ? 6.070 7.594 19.290 1.00 95.19 532 SER A CA 1
ATOM 4152 C C . SER A 1 532 ? 6.849 8.212 18.120 1.00 95.19 532 SER A C 1
ATOM 4154 O O . SER A 1 532 ? 6.646 9.376 17.790 1.00 95.19 532 SER A O 1
ATOM 4156 N N . GLU A 1 533 ? 7.808 7.490 17.540 1.00 91.81 533 GLU A N 1
ATOM 4157 C CA . GLU A 1 533 ? 8.719 8.055 16.544 1.00 91.81 533 GLU A CA 1
ATOM 4158 C C . GLU A 1 533 ? 8.018 8.198 15.189 1.00 91.81 533 GLU A C 1
ATOM 4160 O O . GLU A 1 533 ? 7.457 7.233 14.683 1.00 91.81 533 GLU A O 1
ATOM 4165 N N . GLY A 1 534 ? 8.041 9.403 14.609 1.00 83.88 534 GLY A N 1
ATOM 4166 C CA . GLY A 1 534 ? 7.510 9.649 13.263 1.00 83.88 534 GLY A CA 1
ATOM 4167 C C . GLY A 1 534 ? 5.998 9.441 13.117 1.00 83.88 534 GLY A C 1
ATOM 4168 O O . GLY A 1 534 ? 5.552 9.057 12.035 1.00 83.88 534 GLY A O 1
ATOM 4169 N N . LEU A 1 535 ? 5.234 9.647 14.197 1.00 88.88 535 LEU A N 1
ATOM 4170 C CA . LEU A 1 535 ? 3.775 9.540 14.210 1.00 88.88 535 LEU A CA 1
ATOM 4171 C C . LEU A 1 535 ? 3.125 10.914 14.395 1.00 88.88 535 LEU A C 1
ATOM 4173 O O . LEU A 1 535 ? 3.472 11.638 15.334 1.00 88.88 535 LEU A O 1
ATOM 4177 N N . THR A 1 536 ? 2.128 11.225 13.563 1.00 86.06 536 THR A N 1
ATOM 4178 C CA . THR A 1 536 ? 1.317 12.448 13.694 1.00 86.06 536 THR A CA 1
ATOM 4179 C C . THR A 1 536 ? -0.098 12.174 14.210 1.00 86.06 536 THR A C 1
ATOM 4181 O O . THR A 1 536 ? -0.642 12.969 14.979 1.00 86.06 536 THR A O 1
ATOM 4184 N N . CYS A 1 537 ? -0.711 11.069 13.783 1.00 88.50 537 CYS A N 1
ATOM 4185 C CA . CYS A 1 537 ? -2.030 10.601 14.226 1.00 88.50 537 CYS A CA 1
ATOM 4186 C C . CYS A 1 537 ? -2.139 9.104 13.955 1.00 88.50 537 CYS A C 1
ATOM 4188 O O . CYS A 1 537 ? -1.709 8.654 12.888 1.00 88.50 537 CYS A O 1
ATOM 4190 N N . VAL A 1 538 ? -2.727 8.346 14.878 1.00 91.81 538 VAL A N 1
ATOM 4191 C CA . VAL A 1 538 ? -2.777 6.886 14.788 1.00 91.81 538 VAL A CA 1
ATOM 4192 C C . VAL A 1 538 ? -4.206 6.367 14.796 1.00 91.81 538 VAL A C 1
ATOM 4194 O O . VAL A 1 538 ? -4.932 6.517 15.776 1.00 91.81 538 VAL A O 1
ATOM 4197 N N . TYR A 1 539 ? -4.587 5.658 13.733 1.00 90.06 539 TYR A N 1
ATOM 4198 C CA . TYR A 1 539 ? -5.883 4.988 13.671 1.00 90.06 539 TYR A CA 1
ATOM 4199 C C . TYR A 1 539 ? -5.933 3.901 12.578 1.00 90.06 539 TYR A C 1
ATOM 4201 O O . TYR A 1 539 ? -5.861 4.253 11.395 1.00 90.06 539 TYR A O 1
ATOM 4209 N N . PRO A 1 540 ? -6.121 2.600 12.898 1.00 91.81 540 PRO A N 1
ATOM 4210 C CA . PRO A 1 540 ? -6.081 1.946 14.217 1.00 91.81 540 PRO A CA 1
ATOM 4211 C C . PRO A 1 540 ? -4.680 1.380 14.575 1.00 91.81 540 PRO A C 1
ATOM 4213 O O . PRO A 1 540 ? -3.694 1.619 13.874 1.00 91.81 540 PRO A O 1
ATOM 4216 N N . VAL A 1 541 ? -4.599 0.587 15.653 1.00 95.69 541 VAL A N 1
ATOM 4217 C CA . VAL A 1 541 ? -3.432 -0.235 16.042 1.00 95.69 541 VAL A CA 1
ATOM 4218 C C . VAL A 1 541 ? -3.804 -1.714 16.148 1.00 95.69 541 VAL A C 1
ATOM 4220 O O . VAL A 1 541 ? -4.934 -2.031 16.512 1.00 95.69 541 VAL A O 1
ATOM 4223 N N . LEU A 1 542 ? -2.854 -2.606 15.857 1.00 95.50 542 LEU A N 1
ATOM 4224 C CA . LEU A 1 542 ? -3.046 -4.059 15.912 1.00 95.50 542 LEU A CA 1
ATOM 4225 C C . LEU A 1 542 ? -1.789 -4.762 16.451 1.00 95.50 542 LEU A C 1
ATOM 4227 O O . LEU A 1 542 ? -0.678 -4.514 15.986 1.00 95.50 542 LEU A O 1
ATOM 4231 N N . GLY A 1 543 ? -1.956 -5.672 17.405 1.00 95.69 543 GLY A N 1
ATOM 4232 C CA . GLY A 1 543 ? -0.905 -6.576 17.863 1.00 95.69 543 GLY A CA 1
ATOM 4233 C C . GLY A 1 543 ? -0.780 -7.807 16.966 1.00 95.69 543 GLY A C 1
ATOM 4234 O O . GLY A 1 543 ? -1.766 -8.477 16.662 1.00 95.69 543 GLY A O 1
ATOM 4235 N N . LEU A 1 544 ? 0.445 -8.148 16.572 1.00 95.25 544 LEU A N 1
ATOM 4236 C CA . LEU A 1 544 ? 0.736 -9.306 15.730 1.00 95.25 544 LEU A CA 1
ATOM 4237 C C . LEU A 1 544 ? 1.138 -10.534 16.561 1.00 95.25 544 LEU A C 1
ATOM 4239 O O . LEU A 1 544 ? 1.560 -10.444 17.717 1.00 95.25 544 LEU A O 1
ATOM 4243 N N . ALA A 1 545 ? 0.987 -11.722 15.969 1.00 91.12 545 ALA A N 1
ATOM 4244 C CA . ALA A 1 545 ? 1.205 -12.999 16.654 1.00 91.12 545 ALA A CA 1
ATOM 4245 C C . ALA A 1 545 ? 2.673 -13.251 17.051 1.00 91.12 545 ALA A C 1
ATOM 4247 O O . ALA A 1 545 ? 2.941 -14.012 17.985 1.00 91.12 545 ALA A O 1
ATOM 4248 N N . ASP A 1 546 ? 3.614 -12.625 16.350 1.00 90.75 546 ASP A N 1
ATOM 4249 C CA . ASP A 1 546 ? 5.049 -12.635 16.641 1.00 90.75 546 ASP A CA 1
ATOM 4250 C C . ASP A 1 546 ? 5.454 -11.644 17.750 1.00 90.75 546 ASP A C 1
ATOM 4252 O O . ASP A 1 546 ? 6.578 -11.702 18.253 1.00 90.75 546 ASP A O 1
ATOM 4256 N N . GLY A 1 547 ? 4.520 -10.798 18.192 1.00 93.19 547 GLY A N 1
ATOM 4257 C CA . GLY A 1 547 ? 4.729 -9.758 19.191 1.00 93.19 547 GLY A CA 1
ATOM 4258 C C . GLY A 1 547 ? 5.023 -8.378 18.604 1.00 93.19 547 GLY A C 1
ATOM 4259 O O . GLY A 1 547 ? 5.191 -7.441 19.384 1.00 93.19 547 GLY A O 1
ATOM 4260 N N . ASN A 1 548 ? 5.071 -8.218 17.281 1.00 96.44 548 ASN A N 1
ATOM 4261 C CA . ASN A 1 548 ? 5.178 -6.907 16.650 1.00 96.44 548 ASN A CA 1
ATOM 4262 C C . ASN A 1 548 ? 3.860 -6.131 16.764 1.00 96.44 548 ASN A C 1
ATOM 4264 O O . ASN A 1 548 ? 2.810 -6.669 17.122 1.00 96.44 548 ASN A O 1
ATOM 4268 N N . THR A 1 549 ? 3.926 -4.834 16.489 1.00 97.50 549 THR A N 1
ATOM 4269 C CA . THR A 1 549 ? 2.768 -3.943 16.469 1.00 97.50 549 THR A CA 1
ATOM 4270 C C . THR A 1 549 ? 2.620 -3.338 15.086 1.00 97.50 549 THR A C 1
ATOM 4272 O O . THR A 1 549 ? 3.522 -2.652 14.615 1.00 97.50 549 THR A O 1
ATOM 4275 N N . LEU A 1 550 ? 1.473 -3.561 14.455 1.00 97.06 550 LEU A N 1
ATOM 4276 C CA . LEU A 1 550 ? 1.073 -2.861 13.246 1.00 97.06 550 LEU A CA 1
ATOM 4277 C C . LEU A 1 550 ? 0.389 -1.549 13.655 1.00 97.06 550 LEU A C 1
ATOM 4279 O O . LEU A 1 550 ? -0.489 -1.537 14.523 1.00 97.06 550 LEU A O 1
ATOM 4283 N N . ILE A 1 551 ? 0.809 -0.438 13.060 1.00 97.25 551 ILE A N 1
ATOM 4284 C CA . ILE A 1 551 ? 0.351 0.916 13.381 1.00 97.25 551 ILE A CA 1
ATOM 4285 C C . ILE A 1 551 ? -0.071 1.588 12.080 1.00 97.25 551 ILE A C 1
ATOM 4287 O O . ILE A 1 551 ? 0.746 1.746 11.177 1.00 97.25 551 ILE A O 1
ATOM 4291 N N . SER A 1 552 ? -1.325 2.027 11.998 1.00 94.94 552 SER A N 1
ATOM 4292 C CA . SER A 1 552 ? -1.771 2.917 10.929 1.00 94.94 552 SER A CA 1
ATOM 4293 C C . SER A 1 552 ? -1.461 4.350 11.344 1.00 94.94 552 SER A C 1
ATOM 4295 O O . SER A 1 552 ? -2.168 4.937 12.167 1.00 94.94 552 SER A O 1
ATOM 4297 N N . ALA A 1 553 ? -0.380 4.901 10.799 1.00 92.06 553 ALA A N 1
ATOM 4298 C CA . ALA A 1 553 ? -0.017 6.306 10.927 1.00 92.06 553 ALA A CA 1
ATOM 4299 C C . ALA A 1 553 ? -0.890 7.109 9.949 1.00 92.06 553 ALA A C 1
ATOM 4301 O O . ALA A 1 553 ? -0.460 7.536 8.878 1.00 92.06 553 ALA A O 1
ATOM 4302 N N . GLN A 1 554 ? -2.175 7.220 10.294 1.00 87.94 554 GLN A N 1
ATOM 4303 C CA . GLN A 1 554 ? -3.257 7.661 9.414 1.00 87.94 554 GLN A CA 1
ATOM 4304 C C . GLN A 1 554 ? -2.965 8.998 8.728 1.00 87.94 554 GLN A C 1
ATOM 4306 O O . GLN A 1 554 ? -3.186 9.156 7.530 1.00 87.94 554 GLN A O 1
ATOM 4311 N N . CYS A 1 555 ? -2.491 9.963 9.507 1.00 83.56 555 CYS A N 1
ATOM 4312 C CA . CYS A 1 555 ? -2.173 11.303 9.027 1.00 83.56 555 CYS A CA 1
ATOM 4313 C C . CYS A 1 555 ? -0.902 11.356 8.176 1.00 83.56 555 CYS A C 1
ATOM 4315 O O . CYS A 1 555 ? -0.710 12.309 7.430 1.00 83.56 555 CYS A O 1
ATOM 4317 N N . ASP A 1 556 ? -0.052 10.345 8.309 1.00 85.44 556 ASP A N 1
ATOM 4318 C CA . ASP A 1 556 ? 1.219 10.209 7.613 1.00 85.44 556 ASP A CA 1
ATOM 4319 C C . ASP A 1 556 ? 1.063 9.343 6.343 1.00 85.44 556 ASP A C 1
ATOM 4321 O O . ASP A 1 556 ? 2.048 9.015 5.689 1.00 85.44 556 ASP A O 1
ATOM 4325 N N . GLY A 1 557 ? -0.171 8.936 6.003 1.00 89.00 557 GLY A N 1
ATOM 4326 C CA . GLY A 1 557 ? -0.487 8.207 4.772 1.00 89.00 557 GLY A CA 1
ATOM 4327 C C . GLY A 1 557 ? 0.166 6.827 4.677 1.00 89.00 557 GLY A C 1
ATOM 4328 O O . GLY A 1 557 ? 0.433 6.350 3.573 1.00 89.00 557 GLY A O 1
ATOM 4329 N N . ARG A 1 558 ? 0.457 6.191 5.823 1.00 92.00 558 ARG A N 1
ATOM 4330 C CA . ARG A 1 558 ? 1.194 4.922 5.878 1.00 92.00 558 ARG A CA 1
ATOM 4331 C C . ARG A 1 558 ? 0.788 4.007 7.026 1.00 92.00 558 ARG A C 1
ATOM 4333 O O . ARG A 1 558 ? 0.275 4.435 8.057 1.00 92.00 558 ARG A O 1
ATOM 4340 N N . ILE A 1 559 ? 1.096 2.732 6.857 1.00 95.25 559 ILE A N 1
ATOM 4341 C CA . ILE A 1 559 ? 1.062 1.689 7.874 1.00 95.25 559 ILE A CA 1
ATOM 4342 C C . ILE A 1 559 ? 2.497 1.240 8.114 1.00 95.25 559 ILE A C 1
ATOM 4344 O O . ILE A 1 559 ? 3.262 1.094 7.166 1.00 95.25 559 ILE A O 1
ATOM 4348 N N . ILE A 1 560 ? 2.862 1.019 9.371 1.00 95.94 560 ILE A N 1
ATOM 4349 C CA . ILE A 1 560 ? 4.183 0.526 9.763 1.00 95.94 560 ILE A CA 1
ATOM 4350 C C . ILE A 1 560 ? 4.047 -0.679 10.686 1.00 95.94 560 ILE A C 1
ATOM 4352 O O . ILE A 1 560 ? 3.145 -0.740 11.522 1.00 95.94 560 ILE A O 1
ATOM 4356 N N . GLU A 1 561 ? 4.962 -1.631 10.558 1.00 97.06 561 GLU A N 1
ATOM 4357 C CA . GLU A 1 561 ? 5.136 -2.723 11.507 1.00 97.06 561 GLU A CA 1
ATOM 4358 C C . GLU A 1 561 ? 6.370 -2.461 12.361 1.00 97.06 561 GLU A C 1
ATOM 4360 O O . GLU A 1 561 ? 7.477 -2.289 11.848 1.00 97.06 561 GLU A O 1
ATOM 4365 N N . VAL A 1 562 ? 6.169 -2.430 13.675 1.00 97.94 562 VAL A N 1
ATOM 4366 C CA . VAL A 1 562 ? 7.182 -2.046 14.653 1.00 97.94 562 VAL A CA 1
ATOM 4367 C C . VAL A 1 562 ? 7.456 -3.200 15.606 1.00 97.94 562 VAL A C 1
ATOM 4369 O O . VAL A 1 562 ? 6.542 -3.772 16.205 1.00 97.94 562 VAL A O 1
ATOM 4372 N N . THR A 1 563 ? 8.732 -3.523 15.791 1.00 97.38 563 THR A N 1
ATOM 4373 C CA . THR A 1 563 ? 9.166 -4.560 16.730 1.00 97.38 563 THR A CA 1
ATOM 4374 C C . THR A 1 563 ? 9.078 -4.096 18.183 1.00 97.38 563 THR A C 1
ATOM 4376 O O . THR A 1 563 ? 9.000 -2.907 18.498 1.00 97.38 563 THR A O 1
ATOM 4379 N N . GLN A 1 564 ? 9.190 -5.038 19.120 1.00 95.19 564 GLN A N 1
ATOM 4380 C CA . GLN A 1 564 ? 9.302 -4.717 20.549 1.00 95.19 564 GLN A CA 1
ATOM 4381 C C . GLN A 1 564 ? 10.540 -3.862 20.883 1.00 95.19 564 GLN A C 1
ATOM 4383 O O . GLN A 1 564 ? 10.503 -3.074 21.832 1.00 95.19 564 GLN A O 1
ATOM 4388 N N . ASP A 1 565 ? 11.598 -3.956 20.072 1.00 96.50 565 ASP A N 1
ATOM 4389 C CA . ASP A 1 565 ? 12.805 -3.127 20.173 1.00 96.50 565 ASP A CA 1
ATOM 4390 C C . ASP A 1 565 ? 12.660 -1.758 19.472 1.00 96.50 565 ASP A C 1
ATOM 4392 O O . ASP A 1 565 ? 13.587 -0.949 19.526 1.00 96.50 565 ASP A O 1
ATOM 4396 N N . LYS A 1 566 ? 11.463 -1.451 18.940 1.00 96.75 566 LYS A N 1
ATOM 4397 C CA . LYS A 1 566 ? 11.060 -0.180 18.304 1.00 96.75 566 LYS A CA 1
ATOM 4398 C C . LYS A 1 566 ? 11.661 0.069 16.923 1.00 96.75 566 LYS A C 1
ATOM 4400 O O . LYS A 1 566 ? 11.773 1.215 16.499 1.00 96.75 566 LYS A O 1
ATOM 4405 N N . GLU A 1 567 ? 12.027 -0.997 16.226 1.00 96.31 567 GLU A N 1
ATOM 4406 C CA . GLU A 1 567 ? 12.504 -0.929 14.845 1.00 96.31 567 GLU A CA 1
ATOM 4407 C C . GLU A 1 567 ? 11.322 -1.105 13.888 1.00 96.31 567 GLU A C 1
ATOM 4409 O O . GLU A 1 567 ? 10.495 -1.994 14.102 1.00 96.31 567 GLU A O 1
ATOM 4414 N N . ILE A 1 568 ? 11.240 -0.267 12.851 1.00 94.81 568 ILE A N 1
ATOM 4415 C CA . ILE A 1 568 ? 10.299 -0.467 11.744 1.00 94.81 568 ILE A CA 1
ATOM 4416 C C . ILE A 1 568 ? 10.870 -1.584 10.867 1.00 94.81 568 ILE A C 1
ATOM 4418 O O . ILE A 1 568 ? 11.974 -1.449 10.347 1.00 94.81 568 ILE A O 1
ATOM 4422 N N . VAL A 1 569 ? 10.137 -2.688 10.737 1.00 94.31 569 VAL A N 1
ATOM 4423 C CA . VAL A 1 569 ? 10.540 -3.860 9.932 1.00 94.31 569 VAL A CA 1
ATOM 4424 C C . VAL A 1 569 ? 9.727 -4.017 8.657 1.00 94.31 569 VAL A C 1
ATOM 4426 O O . VAL A 1 569 ? 10.117 -4.772 7.775 1.00 94.31 569 VAL A O 1
ATOM 4429 N N . TRP A 1 570 ? 8.614 -3.297 8.560 1.00 94.38 570 TRP A N 1
ATOM 4430 C CA . TRP A 1 570 ? 7.794 -3.225 7.365 1.00 94.38 570 TRP A CA 1
ATOM 4431 C C . TRP A 1 570 ? 7.038 -1.899 7.332 1.00 94.38 570 TRP A C 1
ATOM 4433 O O . TRP A 1 570 ? 6.731 -1.320 8.378 1.00 94.38 570 TRP A O 1
ATOM 4443 N N . MET A 1 571 ? 6.716 -1.423 6.136 1.00 93.50 571 MET A N 1
ATOM 4444 C CA . MET A 1 571 ? 5.895 -0.236 5.928 1.00 93.50 571 MET A CA 1
ATOM 4445 C C . MET A 1 571 ? 5.065 -0.429 4.660 1.00 93.50 571 MET A C 1
ATOM 4447 O O . MET A 1 571 ? 5.490 -1.151 3.769 1.00 93.50 571 MET A O 1
ATOM 4451 N N . TYR A 1 572 ? 3.934 0.252 4.553 1.00 93.69 572 TYR A N 1
ATOM 4452 C CA . TYR A 1 572 ? 3.221 0.458 3.298 1.00 93.69 572 TYR A CA 1
ATOM 4453 C C . TYR A 1 572 ? 2.568 1.833 3.337 1.00 93.69 572 TYR A C 1
ATOM 4455 O O . TYR A 1 572 ? 1.835 2.126 4.281 1.00 93.69 572 TYR A O 1
ATOM 4463 N N . GLY A 1 573 ? 2.836 2.699 2.369 1.00 92.75 573 GLY A N 1
ATOM 4464 C CA . GLY A 1 573 ? 2.352 4.075 2.404 1.00 92.75 573 GLY A CA 1
ATOM 4465 C C . GLY A 1 573 ? 2.069 4.662 1.036 1.00 92.75 573 GLY A C 1
ATOM 4466 O O . GLY A 1 573 ? 1.725 3.926 0.114 1.00 92.75 573 GLY A O 1
ATOM 4467 N N . ALA A 1 574 ? 2.167 5.987 0.934 1.00 90.12 574 ALA A N 1
ATOM 4468 C CA . ALA A 1 574 ? 1.663 6.745 -0.206 1.00 90.12 574 ALA A CA 1
ATOM 4469 C C . ALA A 1 574 ? 0.173 6.460 -0.491 1.00 90.12 574 ALA A C 1
ATOM 4471 O O . ALA A 1 574 ? -0.258 6.322 -1.637 1.00 90.12 574 ALA A O 1
ATOM 4472 N N . ILE A 1 575 ? -0.618 6.336 0.582 1.00 89.94 575 ILE A N 1
ATOM 4473 C CA . ILE A 1 575 ? -2.052 6.044 0.526 1.00 89.94 575 ILE A CA 1
ATOM 4474 C C . ILE A 1 575 ? -2.871 7.080 1.289 1.00 89.94 575 ILE A C 1
ATOM 4476 O O . ILE A 1 575 ? -2.529 7.505 2.393 1.00 89.94 575 ILE A O 1
ATOM 4480 N N . GLY A 1 576 ? -4.018 7.445 0.721 1.00 84.69 576 GLY A N 1
ATOM 4481 C CA . GLY A 1 576 ? -4.890 8.477 1.272 1.00 84.69 576 GLY A CA 1
ATOM 4482 C C . GLY A 1 576 ? -5.621 8.051 2.548 1.00 84.69 576 GLY A C 1
ATOM 4483 O O . GLY A 1 576 ? -6.721 7.503 2.486 1.00 84.69 576 GLY A O 1
ATOM 4484 N N . THR A 1 577 ? -5.073 8.393 3.717 1.00 87.50 577 THR A N 1
ATOM 4485 C CA . THR A 1 577 ? -5.718 8.208 5.036 1.00 87.50 577 THR A CA 1
ATOM 4486 C C . THR A 1 577 ? -6.094 6.738 5.318 1.00 87.50 577 THR A C 1
ATOM 4488 O O . THR A 1 577 ? -7.272 6.366 5.217 1.00 87.50 577 THR A O 1
ATOM 4491 N N . PRO A 1 578 ? -5.131 5.867 5.677 1.00 92.19 578 PRO A N 1
ATOM 4492 C CA . PRO A 1 578 ? -5.447 4.512 6.118 1.00 92.19 578 PRO A CA 1
ATOM 4493 C C . PRO A 1 578 ? -6.291 4.562 7.402 1.00 92.19 578 PRO A C 1
ATOM 4495 O O . PRO A 1 578 ? -5.943 5.217 8.383 1.00 92.19 578 PRO A O 1
ATOM 4498 N N . ALA A 1 579 ? -7.454 3.916 7.374 1.00 91.81 579 ALA A N 1
ATOM 4499 C CA . ALA A 1 579 ? -8.466 3.984 8.434 1.00 91.81 579 ALA A CA 1
ATOM 4500 C C . ALA A 1 579 ? -8.929 2.601 8.908 1.00 91.81 579 ALA A C 1
ATOM 4502 O O . ALA A 1 579 ? -9.983 2.455 9.525 1.00 91.81 579 ALA A O 1
ATOM 4503 N N . GLY A 1 580 ? -8.153 1.576 8.577 1.00 92.50 580 GLY A N 1
ATOM 4504 C CA . GLY A 1 580 ? -8.382 0.212 9.006 1.00 92.50 580 GLY A CA 1
ATOM 4505 C C . GLY A 1 580 ? -7.328 -0.707 8.433 1.00 92.50 580 GLY A C 1
ATOM 4506 O O . GLY A 1 580 ? -6.886 -0.505 7.304 1.00 92.50 580 GLY A O 1
ATOM 4507 N N . MET A 1 581 ? -6.925 -1.709 9.207 1.00 95.19 581 MET A N 1
ATOM 4508 C CA . MET A 1 581 ? -5.917 -2.666 8.771 1.00 95.19 581 MET A CA 1
ATOM 4509 C C . MET A 1 581 ? -6.080 -4.023 9.452 1.00 95.19 581 MET A C 1
ATOM 4511 O O . MET A 1 581 ? -6.512 -4.098 10.602 1.00 95.19 581 MET A O 1
ATOM 4515 N N . GLN A 1 582 ? -5.682 -5.083 8.754 1.00 95.81 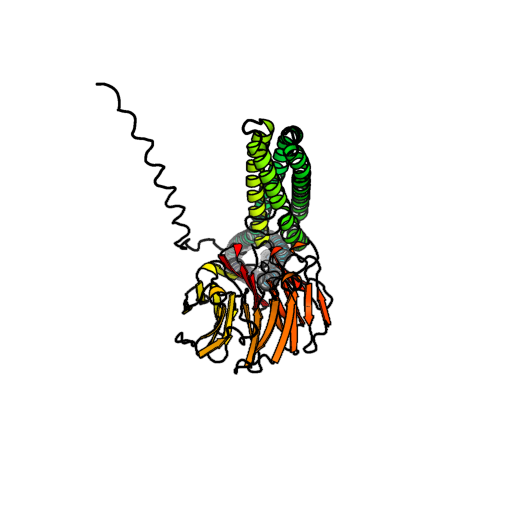582 GLN A N 1
ATOM 4516 C CA . GLN A 1 582 ? -5.610 -6.436 9.294 1.00 95.81 582 GLN A CA 1
ATOM 4517 C C . GLN A 1 582 ? -4.473 -7.212 8.624 1.00 95.81 582 GLN A C 1
ATOM 4519 O O . GLN A 1 582 ? -4.451 -7.339 7.401 1.00 95.81 582 GLN A O 1
ATOM 4524 N N . ARG A 1 583 ? -3.571 -7.800 9.419 1.00 95.50 583 ARG A N 1
ATOM 4525 C CA . ARG A 1 583 ? -2.626 -8.810 8.918 1.00 95.50 583 ARG A CA 1
ATOM 4526 C C . ARG A 1 583 ? -3.347 -10.154 8.775 1.00 95.50 583 ARG A C 1
ATOM 4528 O O . ARG A 1 583 ? -3.963 -10.634 9.727 1.00 95.50 583 ARG A O 1
ATOM 4535 N N . LEU A 1 584 ? -3.287 -10.743 7.586 1.00 95.25 584 LEU A N 1
ATOM 4536 C CA . LEU A 1 584 ? -3.946 -12.000 7.238 1.00 95.25 584 LEU A CA 1
ATOM 4537 C C . LEU A 1 584 ? -3.046 -13.211 7.529 1.00 95.25 584 LEU A C 1
ATOM 4539 O O . LEU A 1 584 ? -1.826 -13.096 7.622 1.00 95.25 584 LEU A O 1
ATOM 4543 N N . GLU A 1 585 ? -3.641 -14.404 7.644 1.00 91.19 585 GLU A N 1
ATOM 4544 C CA . GLU A 1 585 ? -2.903 -15.647 7.945 1.00 91.19 585 GLU A CA 1
ATOM 4545 C C . GLU A 1 585 ? -1.873 -16.031 6.869 1.00 91.19 585 GLU A C 1
ATOM 4547 O O . GLU A 1 585 ? -0.908 -16.732 7.168 1.00 91.19 585 GLU A O 1
ATOM 4552 N N . ASN A 1 586 ? -2.071 -15.586 5.625 1.00 87.06 586 ASN A N 1
ATOM 4553 C CA . ASN A 1 586 ? -1.142 -15.792 4.511 1.00 87.06 586 ASN A CA 1
ATOM 4554 C C . ASN A 1 586 ? 0.001 -14.758 4.469 1.00 87.06 586 ASN A C 1
ATOM 4556 O O . ASN A 1 586 ? 0.830 -14.840 3.572 1.00 87.06 586 ASN A O 1
ATOM 4560 N N . GLY A 1 587 ? 0.049 -13.807 5.407 1.00 90.81 587 GLY A N 1
ATOM 4561 C CA . GLY A 1 587 ? 1.052 -12.739 5.457 1.00 90.81 587 GLY A CA 1
ATOM 4562 C C . GLY A 1 587 ? 0.629 -11.434 4.777 1.00 90.81 587 GLY A C 1
ATOM 4563 O O . GLY A 1 587 ? 1.213 -10.394 5.078 1.00 90.81 587 GLY A O 1
ATOM 4564 N N . ASN A 1 588 ? -0.413 -11.448 3.943 1.00 94.81 588 ASN A N 1
ATOM 4565 C CA . ASN A 1 588 ? -0.939 -10.249 3.286 1.00 94.81 588 ASN A CA 1
ATOM 4566 C C . ASN A 1 588 ? -1.508 -9.250 4.302 1.00 94.81 588 ASN A C 1
ATOM 4568 O O . ASN A 1 588 ? -1.886 -9.624 5.418 1.00 94.81 588 ASN A O 1
ATOM 4572 N N . THR A 1 589 ? -1.646 -7.989 3.895 1.00 96.69 589 THR A N 1
ATOM 4573 C CA . THR A 1 589 ? -2.282 -6.952 4.721 1.00 96.69 589 THR A CA 1
ATOM 4574 C C . THR A 1 589 ? -3.516 -6.400 4.028 1.00 96.69 589 THR A C 1
ATOM 4576 O O . THR A 1 589 ? -3.443 -5.871 2.924 1.00 96.69 589 THR A O 1
ATOM 4579 N N . LEU A 1 590 ? -4.664 -6.491 4.692 1.00 97.50 590 LEU A N 1
ATOM 4580 C CA . LEU A 1 590 ? -5.888 -5.812 4.287 1.00 97.50 590 LEU A CA 1
ATOM 4581 C C . LEU A 1 590 ? -5.867 -4.379 4.828 1.00 97.50 590 LEU A C 1
ATOM 4583 O O . LEU A 1 590 ? -5.563 -4.188 6.003 1.00 97.50 590 LEU A O 1
ATOM 4587 N N . ILE A 1 591 ? -6.208 -3.390 4.004 1.00 97.44 591 ILE A N 1
ATOM 4588 C CA . ILE A 1 591 ? -6.134 -1.963 4.331 1.00 97.44 591 ILE A CA 1
ATOM 4589 C C . ILE A 1 591 ? -7.400 -1.258 3.840 1.00 97.44 591 ILE A C 1
ATOM 4591 O O . ILE A 1 591 ? -7.729 -1.319 2.657 1.00 97.44 591 ILE A O 1
ATOM 4595 N N . ALA A 1 592 ? -8.103 -0.551 4.725 1.00 96.94 592 ALA A N 1
ATOM 4596 C CA . ALA A 1 592 ? -9.129 0.414 4.330 1.00 96.94 592 ALA A CA 1
ATOM 4597 C C . ALA A 1 592 ? -8.498 1.790 4.130 1.00 96.94 592 ALA A C 1
ATOM 4599 O O . ALA A 1 592 ? -7.876 2.329 5.045 1.00 96.94 592 ALA A O 1
ATOM 4600 N N . ILE A 1 593 ? -8.702 2.370 2.950 1.00 94.44 593 ILE A N 1
ATOM 4601 C CA . ILE A 1 593 ? -8.154 3.670 2.570 1.00 94.44 593 ILE A CA 1
ATOM 4602 C C . ILE A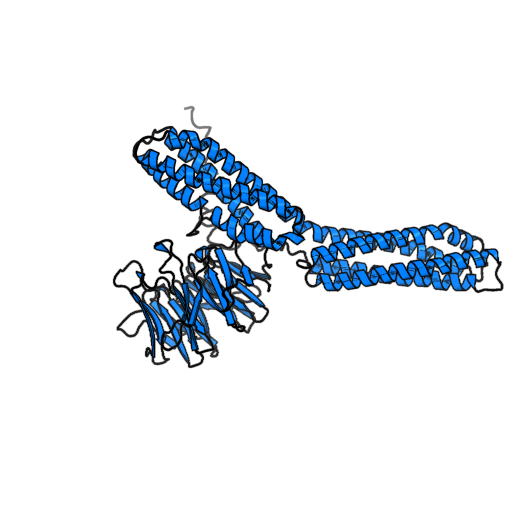 1 593 ? -9.316 4.656 2.460 1.00 94.44 593 ILE A C 1
ATOM 4604 O O . ILE A 1 593 ? -10.050 4.696 1.466 1.00 94.44 593 ILE A O 1
ATOM 4608 N N . PHE A 1 594 ? -9.516 5.433 3.523 1.00 90.38 594 PHE A N 1
ATOM 4609 C CA . PHE A 1 594 ? -10.681 6.298 3.693 1.00 90.38 594 PHE A CA 1
ATOM 4610 C C . PHE A 1 594 ? -10.734 7.410 2.645 1.00 90.38 594 PHE A C 1
ATOM 4612 O O . PHE A 1 594 ? -11.797 7.655 2.069 1.00 90.38 594 PHE A O 1
ATOM 4619 N N . GLY A 1 595 ? -9.593 8.046 2.361 1.00 85.38 595 GLY A N 1
ATOM 4620 C CA . GLY A 1 595 ? -9.483 9.124 1.376 1.00 85.38 595 GLY A CA 1
ATOM 4621 C C . GLY A 1 595 ? -9.690 8.655 -0.066 1.00 85.38 595 GLY A C 1
ATOM 4622 O O . GLY A 1 595 ? -10.069 9.446 -0.925 1.00 85.38 595 GLY A O 1
ATOM 4623 N N . GLU A 1 596 ? -9.517 7.359 -0.330 1.00 89.88 596 GLU A N 1
ATOM 4624 C CA . GLU A 1 596 ? -9.558 6.792 -1.683 1.00 89.88 596 GLU A CA 1
ATOM 4625 C C . GLU A 1 596 ? -10.811 5.969 -1.975 1.00 89.88 596 GLU A C 1
ATOM 4627 O O . GLU A 1 596 ? -10.973 5.477 -3.089 1.00 89.88 596 GLU A O 1
ATOM 4632 N N . ASN A 1 597 ? -11.726 5.837 -1.009 1.00 94.19 597 ASN A N 1
ATOM 4633 C CA . ASN A 1 597 ? -12.961 5.068 -1.173 1.00 94.19 597 ASN A CA 1
ATOM 4634 C C . ASN A 1 597 ? -12.706 3.626 -1.658 1.00 94.19 597 ASN A C 1
ATOM 4636 O O . ASN A 1 597 ? -13.367 3.130 -2.580 1.00 94.19 597 ASN A O 1
ATOM 4640 N N . ARG A 1 598 ? -11.738 2.942 -1.039 1.00 95.44 598 ARG A N 1
ATOM 4641 C CA . ARG A 1 598 ? -11.436 1.541 -1.349 1.00 95.44 598 ARG A CA 1
ATOM 4642 C C . ARG A 1 598 ? -10.847 0.779 -0.171 1.00 95.44 598 ARG A C 1
ATOM 4644 O O . ARG A 1 598 ? -10.231 1.358 0.721 1.00 95.44 598 ARG A O 1
ATOM 4651 N N . VAL A 1 599 ? -11.032 -0.535 -0.198 1.00 97.81 599 VAL A N 1
ATOM 4652 C CA . VAL A 1 599 ? -10.267 -1.492 0.603 1.00 97.81 599 VAL A CA 1
ATOM 4653 C C . VAL A 1 599 ? -9.343 -2.239 -0.347 1.00 97.81 599 VAL A C 1
ATOM 4655 O O . VAL A 1 599 ? -9.791 -2.668 -1.409 1.00 97.81 599 VAL A O 1
ATOM 4658 N N . ILE A 1 600 ? -8.081 -2.397 0.034 1.00 96.06 600 ILE A N 1
ATOM 4659 C CA . ILE A 1 600 ? -7.079 -3.151 -0.720 1.00 96.06 600 ILE A CA 1
ATOM 4660 C C . ILE A 1 600 ? -6.518 -4.280 0.141 1.00 96.06 600 ILE A C 1
ATOM 4662 O O . ILE A 1 600 ? -6.476 -4.175 1.363 1.00 96.06 600 ILE A O 1
ATOM 4666 N N . GLU A 1 601 ? -6.092 -5.362 -0.489 1.00 95.62 601 GLU A N 1
ATOM 4667 C CA . GLU A 1 601 ? -5.223 -6.377 0.094 1.00 95.62 601 GLU A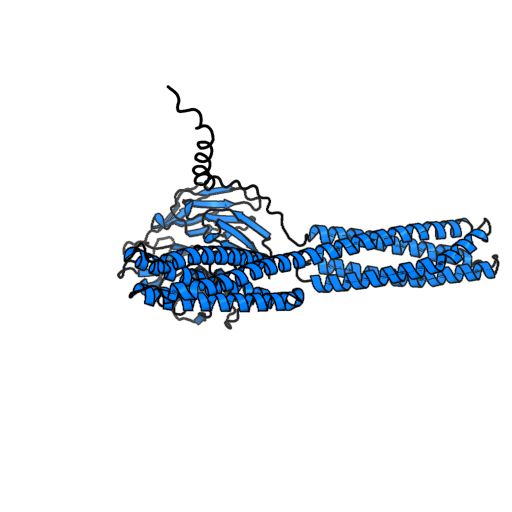 CA 1
ATOM 4668 C C . GLU A 1 601 ? -3.878 -6.281 -0.614 1.00 95.62 601 GLU A C 1
ATOM 4670 O O . GLU A 1 601 ? -3.825 -6.405 -1.837 1.00 95.62 601 GLU A O 1
ATOM 4675 N N . VAL A 1 602 ? -2.813 -6.044 0.144 1.00 91.56 602 VAL A N 1
ATOM 4676 C CA . VAL A 1 602 ? -1.442 -5.998 -0.373 1.00 91.56 602 VAL A CA 1
ATOM 4677 C C . VAL A 1 602 ? -0.732 -7.307 -0.067 1.00 91.56 602 VAL A C 1
ATOM 4679 O O . VAL A 1 602 ? -1.021 -7.947 0.953 1.00 91.56 602 VAL A O 1
ATOM 4682 N N . GLY A 1 603 ? 0.167 -7.709 -0.962 1.00 86.38 603 GLY A N 1
ATOM 4683 C CA . GLY A 1 603 ? 0.999 -8.897 -0.803 1.00 86.38 603 GLY A CA 1
ATOM 4684 C C . GLY A 1 603 ? 1.788 -8.899 0.508 1.00 86.38 603 GLY A C 1
ATOM 4685 O O . GLY A 1 603 ? 1.979 -7.867 1.156 1.00 86.38 603 GLY A O 1
ATOM 4686 N N . ALA A 1 604 ? 2.208 -10.089 0.930 1.00 81.62 604 ALA A N 1
ATOM 4687 C CA . ALA A 1 604 ? 3.152 -10.225 2.028 1.00 81.62 604 ALA A CA 1
ATOM 4688 C C . ALA A 1 604 ? 4.520 -9.615 1.640 1.00 81.62 604 ALA A C 1
ATOM 4690 O O . ALA A 1 604 ? 4.878 -9.693 0.464 1.00 81.62 604 ALA A O 1
ATOM 4691 N N . PRO A 1 605 ? 5.251 -9.027 2.603 1.00 65.06 605 PRO A N 1
ATOM 4692 C CA . PRO A 1 605 ? 6.616 -8.547 2.390 1.00 65.06 605 PRO A CA 1
ATOM 4693 C C . PRO A 1 605 ? 7.654 -9.640 2.162 1.00 65.06 605 PRO A C 1
ATOM 4695 O O . PRO A 1 605 ? 7.391 -10.808 2.546 1.00 65.06 605 PRO A O 1
#

Sequence (605 aa):
MNEIKRTSAIVVITSVLLLAALALSTGIASADSAKEELPAADIQEVIEEIDEHVHELINGTMVIHDNTEQIADNETLDEDLRAKAEEVHVASHELLYITEDIQELVDELEDLAKDPAVNKAEMGEAIDKIKEHLGGYTEALDANHDLVHDILSTVPETHKAYAEATQDVMYELESTLEEIEVHIDELQGLLEVGAAEIQEVIEELQGDASQLKRLIRKMNKPAHNVPGDAGAGIHTQFHRVEGFAVAIYDSVKELEELAEEPEKNKEEMRELVVVDLWEQLGGEGELVGGLAQAIGGMSELIEQALTADPEDVNALKCQDILYEIEDAQYDAFDHVKELGAMLQEPIVWEYSCMMPMNPHRLANGNTLINEWFADRVIEVSPDGEIVWEYTEVVGPTDSERLENGNTLIANYGNKRVIEVTPDKEIVWEYSGDGSQELIGFVEVQRLANGNTLIVDQGDYRDPDSRACIIEVTPDKEIVWEYGGPTMEFLFPCAERLANGNTLIADDAGMFEGKDVHVKEVTPDKEIVWEYSEGLTCVYPVLGLADGNTLISAQCDGRIIEVTQDKEIVWMYGAIGTPAGMQRLENGNTLIAIFGENRVIEVGAP

Foldseek 3Di:
DDDDDDDDPPPPPVPPVVCVVVVVPDPPPPPPPPDPPLPLVVLLVLLVLLLVLLVLQLVLLVLLLVLLCVQLVPPVDDPVLNVLSVVSNVLSVVSNVLSVLLNVLSVVSNVCSVCCVLCVVVNVVSLVVNVVSLVVNVVSLVVSQVSLVVSLVPPDPVSNVSSVSNNVSSVVSVVSSVVSVVSSVVSNVSSCVLLVVLLVLLVQLLVLLVLLQVLLVVLQVLLCPQDDPLSVQSNVLSVQLVVLSVQSNVLSVVLNVCSVPCSVCLVVNLCSLFFPNCQSLDDDPFPGHRNVVSLVSNLVSLVVSCVVPVPSPSSVSNVVSSVSNVVSSHSSLVSSLVSLQSSDFHFPAKEFAALWFAWDQDPVRWIWIQRQCQQKIFTAHSVGDTPAMDRPAHRWHEWDQDPVRWIWTDRQVVQKIFTAHSVGDTPAMDQDPVVDGQHARWYWDQDPVRWIWIWRLWDPVDQQTKTKTFTAHSVGDTPAMDIDRNLQFDPKEWDQDPVRWIWIWGQNCQVVVGFTKTFTAHSVGDTPAMDTPPANDWAYKDADPVGWIWTCSQSSQKIFIAHSVGDTPDMRGSAAGWRHWDQDPQQWMWTRGSRRSMITIGDHD

pLDDT: mean 88.6, std 16.97, range [25.38, 98.69]

Radius of gyration: 33.99 Å; chains: 1; bounding box: 76×97×87 Å

Secondary structure (DSSP, 8-state):
-------SSSSSSTTSTTTSSSSSSS----S-----S--HHHHHHHHHHHHHHHHHHHHHHHHHHHHHHHHHT-TTS-HHHHHHHHHHHHHHHHHHHHHHHHHHHHHHHHHHTTSTTTSHHHHHHHHHHHHHHHHHHHHHHHHTHHHHHHHHHH--TTTHHHHHHHHHHHHHHHHHHHHHHHHHHHHHHHHHHHHHHHHHHHHHHHHHHHHHHHHHHHHHHHHHT--HHHHHHHHHHHHHHHHHHHHHHHHHHHHHHHTTSHHHHHHHHHHIIIIIIHHHH--TT-S--HHHHHHHHHHHHHHHHHHH-TT-HHHHHHHHHHHHHHHHHHHHHHHHHHHHHHSS--EEEEEE-SSEEEEEE-TTS-EEEEETTTTEEEEE-TTS-EEEEE-S-SSEEEEEE-TTS-EEEEEGGGTEEEEE-TT--EEEEESB-SSSB--S-EEEEE-TTS-EEEEE---TT-TT-EEEEEEE-TT--EEEEEEEEGGGS-S-EEEE-TTS-EEEEE-TTGGGT---EEEEE-TT--EEEEE-TT-S----EEE-TTS-EEEEEGGGTEEEEE-TTS-EEEEE-S-S-EEEEEE-TTS-EEEEEGGGTEEEEEPP-